Protein AF-A0A9E0H7H7-F1 (afdb_monomer_lite)

Radius of gyration: 23.26 Å; chains: 1; bounding box: 65×49×73 Å

Structure (mmCIF, N/CA/C/O backbone):
data_AF-A0A9E0H7H7-F1
#
_entry.id   AF-A0A9E0H7H7-F1
#
loop_
_atom_site.group_PDB
_atom_site.id
_atom_site.type_symbol
_atom_site.label_atom_id
_atom_site.label_alt_id
_atom_site.label_comp_id
_atom_site.label_asym_id
_atom_site.label_entity_id
_atom_site.label_seq_id
_atom_site.pdbx_PDB_ins_code
_atom_site.Cartn_x
_atom_site.Cartn_y
_atom_site.Cartn_z
_atom_site.occupancy
_atom_site.B_iso_or_equiv
_atom_site.auth_seq_id
_atom_site.auth_comp_id
_atom_site.auth_asym_id
_atom_site.auth_atom_id
_atom_site.pdbx_PDB_model_num
ATOM 1 N N . MET A 1 1 ? -28.615 14.506 29.477 1.00 48.66 1 MET A N 1
ATOM 2 C CA . MET A 1 1 ? -27.799 13.696 28.552 1.00 48.66 1 MET A CA 1
ATOM 3 C C . MET A 1 1 ? -27.936 12.266 29.047 1.00 48.66 1 MET A C 1
ATOM 5 O O . MET A 1 1 ? -27.521 12.010 30.168 1.00 48.66 1 MET A O 1
ATOM 9 N N . ASN A 1 2 ? -28.685 11.421 28.335 1.00 46.84 2 ASN A N 1
ATOM 10 C CA . ASN A 1 2 ? -29.014 10.070 28.802 1.00 46.84 2 ASN A CA 1
ATOM 11 C C . ASN A 1 2 ? -27.757 9.192 28.768 1.00 46.84 2 ASN A C 1
ATOM 13 O O . ASN A 1 2 ? -27.059 9.179 27.759 1.00 46.84 2 ASN A O 1
ATOM 17 N N . GLU A 1 3 ? -27.487 8.424 29.827 1.00 49.50 3 GLU A N 1
ATOM 18 C CA . GLU A 1 3 ? -26.384 7.443 29.850 1.00 49.50 3 GLU A CA 1
ATOM 19 C C . GLU A 1 3 ? -26.497 6.403 28.719 1.00 49.50 3 GLU A C 1
ATOM 21 O O . GLU A 1 3 ? -25.486 5.874 28.261 1.00 49.50 3 GLU A O 1
ATOM 26 N N . ASN A 1 4 ? -27.702 6.201 28.177 1.00 47.81 4 ASN A N 1
ATOM 27 C CA . ASN A 1 4 ? -27.941 5.327 27.027 1.00 47.81 4 ASN A CA 1
ATOM 28 C C . ASN A 1 4 ? -27.438 5.896 25.681 1.00 47.81 4 ASN A C 1
ATOM 30 O O . ASN A 1 4 ? -27.150 5.107 24.789 1.00 47.81 4 ASN A O 1
ATOM 34 N N . ASP A 1 5 ? -27.233 7.215 25.539 1.00 49.59 5 ASP A N 1
ATOM 35 C CA . ASP A 1 5 ? -26.644 7.812 24.318 1.00 49.59 5 ASP A CA 1
ATOM 36 C C . ASP A 1 5 ? -25.113 7.661 24.264 1.00 49.59 5 ASP A C 1
ATOM 38 O O . ASP A 1 5 ? -24.487 7.827 23.217 1.00 49.59 5 ASP A O 1
ATOM 42 N N . VAL A 1 6 ? -24.468 7.344 25.393 1.00 50.62 6 VAL A N 1
ATOM 43 C CA . VAL A 1 6 ? -23.007 7.166 25.452 1.00 50.62 6 VAL A CA 1
ATOM 44 C C . VAL A 1 6 ? -22.599 5.777 24.945 1.00 50.62 6 VAL A C 1
ATOM 46 O O . VAL A 1 6 ? -21.509 5.621 24.390 1.00 50.62 6 VAL A O 1
ATOM 49 N N . GLY A 1 7 ? -23.483 4.781 25.081 1.00 41.94 7 GLY A N 1
ATOM 50 C CA . GLY A 1 7 ? -23.253 3.400 24.644 1.00 41.94 7 GLY A CA 1
ATOM 51 C C . GLY A 1 7 ? -23.330 3.199 23.130 1.00 41.94 7 GLY A C 1
ATOM 52 O O . GLY A 1 7 ? -22.708 2.278 22.602 1.00 41.94 7 GLY A O 1
ATOM 53 N N . GLU A 1 8 ? -24.018 4.094 22.421 1.00 45.59 8 GLU A N 1
ATOM 54 C CA . GLU A 1 8 ? -24.218 4.015 20.973 1.00 45.59 8 GLU A CA 1
ATOM 55 C C . GLU A 1 8 ? -23.329 5.002 20.204 1.00 45.59 8 GLU A C 1
ATOM 57 O O . GLU A 1 8 ? -23.661 5.436 19.103 1.00 45.59 8 GLU A O 1
ATOM 62 N N . ARG A 1 9 ? -22.141 5.336 20.738 1.00 52.66 9 ARG A N 1
ATOM 63 C CA . ARG A 1 9 ? -21.058 5.856 19.888 1.00 52.66 9 ARG A CA 1
ATOM 64 C C . ARG A 1 9 ? -20.662 4.750 18.919 1.00 52.66 9 ARG A C 1
ATOM 66 O O . ARG A 1 9 ? -19.762 3.954 19.188 1.00 52.66 9 ARG A O 1
ATOM 73 N N . VAL A 1 10 ? -21.413 4.697 17.820 1.00 54.03 10 VAL A N 1
ATOM 74 C CA . VAL A 1 10 ? -21.291 3.786 16.691 1.00 54.03 10 VAL A CA 1
ATOM 75 C C . VAL A 1 10 ? -19.811 3.585 16.426 1.00 54.03 10 VAL A C 1
ATOM 77 O O . VAL A 1 10 ? -19.083 4.539 16.136 1.00 54.03 10 VAL A O 1
ATOM 80 N N . SER A 1 11 ? -19.350 2.342 16.583 1.00 63.34 11 SER A N 1
ATOM 81 C CA . SER A 1 11 ? -17.999 1.968 16.187 1.00 63.34 11 SER A CA 1
ATOM 82 C C . SER A 1 11 ? -17.807 2.508 14.770 1.00 63.34 11 SER A C 1
ATOM 84 O O . SER A 1 11 ? -18.596 2.218 13.870 1.00 63.34 11 SER A O 1
ATOM 86 N N . SER A 1 12 ? -16.809 3.371 14.573 1.00 74.19 12 SER A N 1
ATOM 87 C CA . SER A 1 12 ? -16.598 4.082 13.302 1.00 74.19 12 SER A CA 1
ATOM 88 C C . SER A 1 12 ? -16.259 3.149 12.124 1.00 74.19 12 SER A C 1
ATOM 90 O O . SER A 1 12 ? -15.769 3.612 11.096 1.00 74.19 12 SER A O 1
ATOM 92 N N . GLY A 1 13 ? -16.427 1.830 12.284 1.00 83.06 13 GLY A N 1
ATOM 93 C CA . GLY A 1 13 ? -16.131 0.805 11.293 1.00 83.06 13 GLY A CA 1
ATOM 94 C C . GLY A 1 13 ? -14.667 0.784 10.871 1.00 83.06 13 GLY A C 1
ATOM 95 O O . GLY A 1 13 ? -14.346 0.255 9.814 1.00 83.06 13 GLY A O 1
ATOM 96 N N . GLY A 1 14 ? -13.770 1.424 11.628 1.00 91.00 14 GLY A N 1
ATOM 97 C CA . GLY A 1 14 ? -12.381 1.642 11.224 1.00 91.00 14 GLY A CA 1
ATOM 98 C C . GLY A 1 14 ? -12.195 2.612 10.058 1.00 91.00 14 GLY A C 1
ATOM 99 O O . GLY A 1 14 ? -11.179 2.515 9.372 1.00 91.00 14 GLY A O 1
ATOM 100 N N . LEU A 1 15 ? -13.125 3.541 9.809 1.00 92.69 15 LEU A N 1
ATOM 101 C CA . LEU A 1 15 ? -13.015 4.501 8.702 1.00 92.69 15 LEU A CA 1
ATOM 102 C C . LEU A 1 15 ? -11.775 5.407 8.797 1.00 92.69 15 LEU A C 1
ATOM 104 O O . LEU A 1 15 ? -11.211 5.778 7.769 1.00 92.69 15 LEU A O 1
ATOM 108 N N . SER A 1 16 ? -11.288 5.706 10.005 1.00 92.88 16 SER A N 1
ATOM 109 C CA . SER A 1 16 ? -9.998 6.386 10.202 1.00 92.88 16 SER A CA 1
ATOM 110 C C . SER A 1 16 ? -8.829 5.544 9.671 1.00 92.88 16 SER A C 1
ATOM 112 O O . SER A 1 16 ? -7.968 6.040 8.943 1.00 92.88 16 SER A O 1
ATOM 114 N N . GLY A 1 17 ? -8.834 4.244 9.966 1.00 94.81 17 GLY A N 1
ATOM 115 C CA . GLY A 1 17 ? -7.888 3.269 9.434 1.00 94.81 17 GLY A CA 1
ATOM 116 C C . GLY A 1 17 ? -7.943 3.155 7.914 1.00 94.81 17 GLY A C 1
ATOM 117 O O . GLY A 1 17 ? -6.903 3.213 7.257 1.00 94.81 17 GLY A O 1
ATOM 118 N N . LEU A 1 18 ? -9.151 3.088 7.343 1.00 96.12 18 LEU A N 1
ATOM 119 C CA . LEU A 1 18 ? -9.353 3.172 5.895 1.00 96.12 18 LEU A CA 1
ATOM 120 C C . LEU A 1 18 ? -8.749 4.468 5.335 1.00 96.12 18 LEU A C 1
ATOM 122 O O . LEU A 1 18 ? -8.020 4.429 4.348 1.00 96.12 18 LEU A O 1
ATOM 126 N N . GLY A 1 19 ? -8.974 5.605 5.995 1.00 96.06 19 GLY A N 1
ATOM 127 C CA . GLY A 1 19 ? -8.421 6.895 5.593 1.00 96.06 19 GLY A CA 1
ATOM 128 C C . GLY A 1 19 ? -6.889 6.940 5.557 1.00 96.06 19 GLY A C 1
ATOM 129 O O . GLY A 1 19 ? -6.312 7.547 4.649 1.00 96.06 19 GLY A O 1
ATOM 130 N N . LEU A 1 20 ? -6.220 6.265 6.498 1.00 97.06 20 LEU A N 1
ATOM 131 C CA . LEU A 1 20 ? -4.762 6.089 6.503 1.00 97.06 20 LEU A CA 1
ATOM 132 C C . LEU A 1 20 ? -4.290 5.200 5.345 1.00 97.06 20 LEU A C 1
ATOM 134 O O . LEU A 1 20 ? -3.345 5.565 4.643 1.00 97.06 20 LEU A O 1
ATOM 138 N N . ILE A 1 21 ? -4.964 4.068 5.117 1.00 97.62 21 ILE A N 1
ATOM 139 C CA . ILE A 1 21 ? -4.660 3.140 4.016 1.00 97.62 21 ILE A CA 1
ATOM 140 C C . ILE A 1 21 ? -4.805 3.853 2.668 1.00 97.62 21 ILE A C 1
ATOM 142 O O . ILE A 1 21 ? -3.912 3.782 1.827 1.00 97.62 21 ILE A O 1
ATOM 146 N N . MET A 1 22 ? -5.890 4.600 2.476 1.00 97.69 22 MET A N 1
ATOM 147 C CA . MET A 1 22 ? -6.159 5.338 1.244 1.00 97.69 22 MET A CA 1
ATOM 148 C C . MET A 1 22 ? -5.145 6.457 0.985 1.00 97.69 22 MET A C 1
ATOM 150 O O . MET A 1 22 ? -4.736 6.664 -0.158 1.00 97.69 22 MET A O 1
ATOM 154 N N . GLN A 1 23 ? -4.697 7.165 2.027 1.00 97.69 23 GLN A N 1
ATOM 155 C CA . GLN A 1 23 ? -3.619 8.152 1.897 1.00 97.69 23 GLN A CA 1
ATOM 156 C C . GLN A 1 23 ? -2.288 7.501 1.519 1.00 97.69 23 GLN A C 1
ATOM 158 O O . GLN A 1 23 ? -1.584 8.030 0.657 1.00 97.69 23 GLN A O 1
ATOM 163 N N . LEU A 1 24 ? -1.964 6.351 2.118 1.00 97.31 24 LEU A N 1
ATOM 164 C CA . LEU A 1 24 ? -0.763 5.587 1.794 1.00 97.31 24 LEU A CA 1
ATOM 165 C C . LEU A 1 24 ? -0.794 5.080 0.346 1.00 97.31 24 LEU A C 1
ATOM 167 O O . LEU A 1 24 ? 0.106 5.396 -0.429 1.00 97.31 24 LEU A O 1
ATOM 171 N N . ILE A 1 25 ? -1.841 4.344 -0.036 1.00 96.19 25 ILE A N 1
ATOM 172 C CA . ILE A 1 25 ? -1.981 3.772 -1.383 1.00 96.19 25 ILE A CA 1
ATOM 173 C C . ILE A 1 25 ? -2.064 4.888 -2.424 1.00 96.19 25 ILE A C 1
ATOM 175 O O . ILE A 1 25 ? -1.341 4.857 -3.415 1.00 96.19 25 ILE A O 1
ATOM 179 N N . GLY A 1 26 ? -2.896 5.908 -2.197 1.00 97.06 26 GLY A N 1
ATOM 180 C CA . GLY A 1 26 ? -3.030 7.036 -3.116 1.00 97.06 26 GLY A CA 1
ATOM 181 C C . GLY A 1 26 ? -1.725 7.816 -3.271 1.00 97.06 26 GLY A C 1
ATOM 182 O O . GLY A 1 26 ? -1.370 8.196 -4.384 1.00 97.06 26 GLY A O 1
ATOM 183 N N . GLY A 1 27 ? -0.969 8.010 -2.187 1.00 97.38 27 GLY A N 1
ATOM 184 C CA . GLY A 1 27 ? 0.341 8.659 -2.233 1.00 97.38 27 GLY A CA 1
ATOM 185 C C . GLY A 1 27 ? 1.380 7.848 -3.011 1.00 97.38 27 GLY A C 1
ATOM 186 O O . GLY A 1 27 ? 2.070 8.411 -3.858 1.00 97.38 27 GLY A O 1
ATOM 187 N N . VAL A 1 28 ? 1.458 6.534 -2.772 1.00 95.69 28 VAL A N 1
ATOM 188 C CA . VAL A 1 28 ? 2.380 5.627 -3.479 1.00 95.69 28 VAL A CA 1
ATOM 189 C C . VAL A 1 28 ? 2.028 5.532 -4.963 1.00 95.69 28 VAL A C 1
ATOM 191 O O . VAL A 1 28 ? 2.900 5.697 -5.808 1.00 95.69 28 VAL A O 1
ATOM 194 N N . MET A 1 29 ? 0.752 5.349 -5.303 1.00 95.38 29 MET A N 1
ATOM 195 C CA . MET A 1 29 ? 0.313 5.259 -6.700 1.00 95.38 29 MET A CA 1
ATOM 196 C C . MET A 1 29 ? 0.482 6.585 -7.447 1.00 95.38 29 MET A C 1
ATOM 198 O O . MET A 1 29 ? 0.810 6.580 -8.630 1.00 95.38 29 MET A O 1
ATOM 202 N N . SER A 1 30 ? 0.334 7.725 -6.759 1.00 96.50 30 SER A N 1
ATOM 203 C CA . SER A 1 30 ? 0.657 9.038 -7.335 1.00 96.50 30 SER A CA 1
ATOM 204 C C . SER A 1 30 ? 2.152 9.172 -7.625 1.00 96.50 30 SER A C 1
ATOM 206 O O . SER A 1 30 ? 2.518 9.702 -8.669 1.00 96.50 30 SER A O 1
ATOM 208 N N . ALA A 1 31 ? 3.010 8.662 -6.735 1.00 95.19 31 ALA A N 1
ATOM 209 C CA . ALA A 1 31 ? 4.455 8.628 -6.948 1.00 95.19 31 ALA A CA 1
ATOM 210 C C . ALA A 1 31 ? 4.807 7.829 -8.204 1.00 95.19 31 ALA A C 1
ATOM 212 O O . ALA A 1 31 ? 5.545 8.314 -9.054 1.00 95.19 31 ALA A O 1
ATOM 213 N N . ILE A 1 32 ? 4.225 6.634 -8.333 1.00 93.38 32 ILE A N 1
ATOM 214 C CA . ILE A 1 32 ? 4.453 5.729 -9.460 1.00 93.38 32 ILE A CA 1
ATOM 215 C C . ILE A 1 32 ? 3.967 6.365 -10.767 1.00 93.38 32 ILE A C 1
ATOM 217 O O . ILE A 1 32 ? 4.736 6.494 -11.714 1.00 93.38 32 ILE A O 1
ATOM 221 N N . ALA A 1 33 ? 2.712 6.824 -10.814 1.00 94.62 33 ALA A N 1
ATOM 222 C CA . ALA A 1 33 ? 2.147 7.437 -12.015 1.00 94.62 33 ALA A CA 1
ATOM 223 C C . ALA A 1 33 ? 2.896 8.719 -12.420 1.00 94.62 33 ALA A C 1
ATOM 225 O O . ALA A 1 33 ? 3.203 8.908 -13.594 1.00 94.62 33 ALA A O 1
ATOM 226 N N . GLY A 1 34 ? 3.232 9.579 -11.452 1.00 94.75 34 GLY A N 1
ATOM 227 C CA . GLY A 1 34 ? 4.011 10.796 -11.685 1.00 94.75 34 GLY A CA 1
ATOM 228 C C . GLY A 1 34 ? 5.445 10.511 -12.137 1.00 94.75 34 GLY A C 1
ATOM 229 O O . GLY A 1 34 ? 5.935 11.169 -13.051 1.00 94.75 34 GLY A O 1
ATOM 230 N N . GLY A 1 35 ? 6.092 9.500 -11.551 1.00 92.75 35 GLY A N 1
ATOM 231 C CA . GLY A 1 35 ? 7.422 9.037 -11.943 1.00 92.75 35 GLY A CA 1
ATOM 232 C C . GLY A 1 35 ? 7.452 8.530 -13.382 1.00 92.75 35 GLY A C 1
ATOM 233 O O . GLY A 1 35 ? 8.282 8.980 -14.166 1.00 92.75 35 GLY A O 1
ATOM 234 N N . TYR A 1 36 ? 6.500 7.679 -13.772 1.00 91.88 36 TYR A N 1
ATOM 235 C CA . TYR A 1 36 ? 6.398 7.211 -15.158 1.00 91.88 36 TYR A CA 1
ATOM 236 C C . TYR A 1 36 ? 6.052 8.332 -16.149 1.00 91.88 36 TYR A C 1
ATOM 238 O O . TYR A 1 36 ? 6.581 8.340 -17.257 1.00 91.88 36 TYR A O 1
ATOM 246 N N . LEU A 1 37 ? 5.227 9.316 -15.769 1.00 93.62 37 LEU A N 1
ATOM 247 C CA . LEU A 1 37 ? 4.986 10.499 -16.610 1.00 93.62 37 LEU A CA 1
ATOM 248 C C . LEU A 1 37 ? 6.260 11.312 -16.834 1.00 93.62 37 LEU A C 1
ATOM 250 O O . LEU A 1 37 ? 6.553 11.694 -17.965 1.00 93.62 37 LEU A O 1
ATOM 254 N N . ALA A 1 38 ? 7.026 11.559 -15.770 1.00 91.88 38 ALA A N 1
ATOM 255 C CA . ALA A 1 38 ? 8.312 12.237 -15.871 1.00 91.88 38 ALA A CA 1
ATOM 256 C C . ALA A 1 38 ? 9.297 11.428 -16.729 1.00 91.88 38 ALA A C 1
ATOM 258 O O . ALA A 1 38 ? 10.000 12.001 -17.558 1.00 91.88 38 ALA A O 1
ATOM 259 N N . PHE A 1 39 ? 9.287 10.100 -16.597 1.00 88.12 39 PHE A N 1
ATOM 260 C CA . PHE A 1 39 ? 10.119 9.201 -17.390 1.00 88.12 39 PHE A CA 1
ATOM 261 C C . PHE A 1 39 ? 9.789 9.308 -18.881 1.00 88.12 39 PHE A C 1
ATOM 263 O O . PHE A 1 39 ? 10.692 9.500 -19.694 1.00 88.12 39 PHE A O 1
ATOM 270 N N . ILE A 1 40 ? 8.502 9.255 -19.243 1.00 90.19 40 ILE A N 1
ATOM 271 C CA . ILE A 1 40 ? 8.058 9.446 -20.629 1.00 90.19 40 ILE A CA 1
ATOM 272 C C . ILE A 1 40 ? 8.485 10.831 -21.122 1.00 90.19 40 ILE A C 1
ATOM 274 O O . ILE A 1 40 ? 9.086 10.930 -22.185 1.00 90.19 40 ILE A O 1
ATOM 278 N N . ALA A 1 41 ? 8.260 11.895 -20.347 1.00 89.75 41 ALA A N 1
ATOM 279 C CA . ALA A 1 41 ? 8.641 13.251 -20.744 1.00 89.75 41 ALA A CA 1
ATOM 280 C C . ALA A 1 41 ? 10.149 13.383 -21.037 1.00 89.75 41 ALA A C 1
ATOM 282 O O . ALA A 1 41 ? 10.533 13.966 -22.051 1.00 89.75 41 ALA A O 1
ATOM 283 N N . VAL A 1 42 ? 11.004 12.797 -20.194 1.00 86.56 42 VAL A N 1
ATOM 284 C CA . VAL A 1 42 ? 12.459 12.743 -20.407 1.00 86.56 42 VAL A CA 1
ATOM 285 C C . VAL A 1 42 ? 12.807 11.945 -21.664 1.00 86.56 42 VAL A C 1
ATOM 287 O O . VAL A 1 42 ? 13.618 12.401 -22.471 1.00 86.56 42 VAL A O 1
ATOM 290 N N . ALA A 1 43 ? 12.179 10.784 -21.864 1.00 85.44 43 ALA A N 1
ATOM 291 C CA . ALA A 1 43 ? 12.405 9.955 -23.044 1.00 85.44 43 ALA A CA 1
ATOM 292 C C . ALA A 1 43 ? 12.058 10.704 -24.344 1.00 85.44 43 ALA A C 1
ATOM 294 O O . ALA A 1 43 ? 12.804 10.623 -25.319 1.00 85.44 43 ALA A O 1
ATOM 295 N N . LEU A 1 44 ? 10.975 11.490 -24.347 1.00 87.19 44 LEU A N 1
ATOM 296 C CA . LEU A 1 44 ? 10.572 12.304 -25.499 1.00 87.19 44 LEU A CA 1
ATOM 297 C C . LEU A 1 44 ? 11.556 13.436 -25.793 1.00 87.19 44 LEU A C 1
ATOM 299 O O . LEU A 1 44 ? 11.843 13.707 -26.958 1.00 87.19 44 LEU A O 1
ATOM 303 N N . LEU A 1 45 ? 12.112 14.073 -24.757 1.00 84.94 45 LEU A N 1
ATOM 304 C CA . LEU A 1 45 ? 13.138 15.106 -24.930 1.00 84.94 45 LEU A CA 1
ATOM 305 C C . LEU A 1 45 ? 14.409 14.556 -25.591 1.00 84.94 45 LEU A C 1
ATOM 307 O O . LEU A 1 45 ? 15.057 15.289 -26.336 1.00 84.94 45 LEU A O 1
ATOM 311 N N . GLY A 1 46 ? 14.740 13.284 -25.348 1.00 82.44 46 GLY A N 1
ATOM 312 C CA . GLY A 1 46 ? 15.889 12.608 -25.950 1.00 82.44 46 GLY A CA 1
ATOM 313 C C . GLY A 1 46 ? 15.697 12.172 -27.409 1.00 82.44 46 GLY A C 1
ATOM 314 O O . GLY A 1 46 ? 16.689 11.974 -28.098 1.00 82.44 46 GLY A O 1
ATOM 315 N N . ARG A 1 47 ? 14.455 12.045 -27.901 1.00 82.12 47 ARG A N 1
ATOM 316 C CA . ARG A 1 47 ? 14.128 11.484 -29.233 1.00 82.12 47 ARG A CA 1
ATOM 317 C C . ARG A 1 47 ? 13.564 12.522 -30.214 1.00 82.12 47 ARG A C 1
ATOM 319 O O . ARG A 1 47 ? 12.637 12.222 -30.966 1.00 82.12 47 ARG A O 1
ATOM 326 N N . ARG A 1 48 ? 14.066 13.765 -30.189 1.00 75.44 48 ARG A N 1
ATOM 327 C CA . ARG A 1 48 ? 13.556 14.878 -31.022 1.00 75.44 48 ARG A CA 1
ATOM 328 C C . ARG A 1 48 ? 13.577 14.531 -32.523 1.00 75.44 48 ARG A C 1
ATOM 330 O O . ARG A 1 48 ? 14.595 14.716 -33.175 1.00 75.44 48 ARG A O 1
ATOM 337 N N . GLY A 1 49 ? 12.429 14.113 -33.063 1.00 70.69 49 GLY A N 1
ATOM 338 C CA . GLY A 1 49 ? 12.185 13.972 -34.506 1.00 70.69 49 GLY A CA 1
ATOM 339 C C . GLY A 1 49 ? 12.185 12.548 -35.074 1.00 70.69 49 GLY A C 1
ATOM 340 O O . GLY A 1 49 ? 11.990 12.409 -36.274 1.00 70.69 49 GLY A O 1
ATOM 341 N N . GLU A 1 50 ? 12.362 11.506 -34.255 1.00 84.44 50 GLU A N 1
ATOM 342 C CA . GLU A 1 50 ? 12.530 10.118 -34.743 1.00 84.44 50 GLU A CA 1
ATOM 343 C C . GLU A 1 50 ? 11.373 9.164 -34.390 1.00 84.44 50 GLU A C 1
ATOM 345 O O . GLU A 1 50 ? 11.481 7.955 -34.589 1.00 84.44 50 GLU A O 1
ATOM 350 N N . MET A 1 51 ? 10.269 9.664 -33.830 1.00 90.12 51 MET A N 1
ATOM 351 C CA . MET A 1 51 ? 9.122 8.806 -33.516 1.00 90.12 51 MET A CA 1
ATOM 352 C C . MET A 1 51 ? 8.250 8.615 -34.749 1.00 90.12 51 MET A C 1
ATOM 354 O O . MET A 1 51 ? 7.723 9.582 -35.294 1.00 90.12 51 MET A O 1
ATOM 358 N N . ASP A 1 52 ? 8.070 7.358 -35.145 1.00 92.44 52 ASP A N 1
ATOM 359 C CA . ASP A 1 52 ? 6.995 6.985 -36.057 1.00 92.44 52 ASP A CA 1
ATOM 360 C C . ASP A 1 52 ? 5.611 7.245 -35.417 1.00 92.44 52 ASP A C 1
ATOM 362 O O . ASP A 1 52 ? 5.478 7.424 -34.197 1.00 92.44 52 ASP A O 1
ATOM 366 N N . ASP A 1 53 ? 4.565 7.256 -36.246 1.00 90.31 53 ASP A N 1
ATOM 367 C CA . ASP A 1 53 ? 3.193 7.533 -35.804 1.00 90.31 53 ASP A CA 1
ATOM 368 C C . ASP A 1 53 ? 2.706 6.541 -34.734 1.00 90.31 53 ASP A C 1
ATOM 370 O O . ASP A 1 53 ? 1.960 6.921 -33.829 1.00 90.31 53 ASP A O 1
ATOM 374 N N . SER A 1 54 ? 3.157 5.283 -34.783 1.00 87.88 54 SER A N 1
ATOM 375 C CA . SER A 1 54 ? 2.757 4.251 -33.820 1.00 87.88 54 SER A CA 1
ATOM 376 C C . SER A 1 54 ? 3.355 4.502 -32.431 1.00 87.88 54 SER A C 1
ATOM 378 O O . SER A 1 54 ? 2.658 4.414 -31.417 1.00 87.88 54 SER A O 1
ATOM 380 N N . GLN A 1 55 ? 4.622 4.917 -32.373 1.00 88.31 55 GLN A N 1
ATOM 381 C CA . GLN A 1 55 ? 5.306 5.308 -31.145 1.00 88.31 55 GLN A CA 1
ATOM 382 C C . GLN A 1 55 ? 4.685 6.578 -30.564 1.00 88.31 55 GLN A C 1
ATOM 384 O O . GLN A 1 55 ? 4.443 6.644 -29.357 1.00 88.31 55 GLN A O 1
ATOM 389 N N . ALA A 1 56 ? 4.378 7.566 -31.410 1.00 89.25 56 ALA A N 1
ATOM 390 C CA . ALA A 1 56 ? 3.716 8.795 -30.987 1.00 89.25 56 ALA A CA 1
ATOM 391 C C . ALA A 1 56 ? 2.327 8.516 -30.383 1.00 89.25 56 ALA A C 1
ATOM 393 O O . ALA A 1 56 ? 1.999 9.042 -29.315 1.00 89.25 56 ALA A O 1
ATOM 394 N N . GLN A 1 57 ? 1.535 7.639 -31.010 1.00 89.25 57 GLN A N 1
ATOM 395 C CA . GLN A 1 57 ? 0.241 7.205 -30.477 1.00 89.25 57 GLN A CA 1
ATOM 396 C C . GLN A 1 57 ? 0.383 6.453 -29.149 1.00 89.25 57 GLN A C 1
ATOM 398 O O . GLN A 1 57 ? -0.340 6.758 -28.197 1.00 89.25 57 GLN A O 1
ATOM 403 N N . PHE A 1 58 ? 1.329 5.516 -29.043 1.00 87.75 58 PHE A N 1
ATOM 404 C CA . PHE A 1 58 ? 1.586 4.782 -27.801 1.00 87.75 58 PHE A CA 1
ATOM 405 C C . PHE A 1 58 ? 1.956 5.722 -26.648 1.00 87.75 58 PHE A C 1
ATOM 407 O O . PHE A 1 58 ? 1.412 5.612 -25.545 1.00 87.75 58 PHE A O 1
ATOM 414 N N . VAL A 1 59 ? 2.850 6.679 -26.903 1.00 90.12 59 VAL A N 1
ATOM 415 C CA . VAL A 1 59 ? 3.266 7.700 -25.934 1.00 90.12 59 VAL A CA 1
ATOM 416 C C . VAL A 1 59 ? 2.080 8.548 -25.489 1.00 90.12 59 VAL A C 1
ATOM 418 O O . VAL A 1 59 ? 1.913 8.779 -24.287 1.00 90.12 59 VAL A O 1
ATOM 421 N N . LEU A 1 60 ? 1.256 9.013 -26.433 1.00 92.69 60 LEU A N 1
ATOM 422 C CA . LEU A 1 60 ? 0.084 9.835 -26.144 1.00 92.69 60 LEU A CA 1
ATOM 423 C C . LEU A 1 60 ? -0.890 9.088 -25.226 1.00 92.69 60 LEU A C 1
ATOM 425 O O . LEU A 1 60 ? -1.253 9.597 -24.163 1.00 92.69 60 LEU A O 1
ATOM 429 N N . TRP A 1 61 ? -1.270 7.864 -25.598 1.00 92.88 61 TRP A N 1
ATOM 430 C CA . TRP A 1 61 ? -2.204 7.057 -24.815 1.00 92.88 61 TRP A CA 1
ATOM 431 C C . TRP A 1 61 ? -1.640 6.681 -23.447 1.00 92.88 61 TRP A C 1
ATOM 433 O O . TRP A 1 61 ? -2.338 6.829 -22.442 1.00 92.88 61 TRP A O 1
ATOM 443 N N . SER A 1 62 ? -0.368 6.284 -23.375 1.00 90.50 62 SER A N 1
ATOM 444 C CA . SER A 1 62 ? 0.306 5.981 -22.107 1.00 90.50 62 SER A CA 1
ATOM 445 C C . SER A 1 62 ? 0.328 7.198 -21.181 1.00 90.50 62 SER A C 1
ATOM 447 O O . SER A 1 62 ? 0.015 7.088 -19.996 1.00 90.50 62 SER A O 1
ATOM 449 N N . SER A 1 63 ? 0.610 8.384 -21.724 1.00 94.00 63 SER A N 1
ATOM 450 C CA . SER A 1 63 ? 0.614 9.636 -20.961 1.00 94.00 63 SER A CA 1
ATOM 451 C C . SER A 1 63 ? -0.778 9.985 -20.432 1.00 94.00 63 SER A C 1
ATOM 453 O O . SER A 1 63 ? -0.923 10.337 -19.263 1.00 94.00 63 SER A O 1
ATOM 455 N N . LEU A 1 64 ? -1.827 9.838 -21.248 1.00 95.94 64 LEU A N 1
ATOM 456 C CA . LEU A 1 64 ? -3.211 10.081 -20.824 1.00 95.94 64 LEU A CA 1
ATOM 457 C C . LEU A 1 64 ? -3.664 9.096 -19.734 1.00 95.94 64 LEU A C 1
ATOM 459 O O . LEU A 1 64 ? -4.280 9.500 -18.739 1.00 95.94 64 LEU A O 1
ATOM 463 N N . VAL A 1 65 ? -3.326 7.813 -19.881 1.00 95.50 65 VAL A N 1
ATOM 464 C CA . VAL A 1 65 ? -3.605 6.780 -18.873 1.00 95.50 65 VAL A CA 1
ATOM 465 C C . VAL A 1 65 ? -2.891 7.099 -17.562 1.00 95.50 65 VAL A C 1
ATOM 467 O O . VAL A 1 65 ? -3.510 7.050 -16.497 1.00 95.50 65 VAL A O 1
ATOM 470 N N . LEU A 1 66 ? -1.613 7.476 -17.601 1.00 95.56 66 LEU A N 1
ATOM 471 C CA . LEU A 1 66 ? -0.862 7.803 -16.392 1.00 95.56 66 LEU A CA 1
ATOM 472 C C . LEU A 1 66 ? -1.345 9.108 -15.744 1.00 95.56 66 LEU A C 1
ATOM 474 O O . LEU A 1 66 ? -1.462 9.169 -14.520 1.00 95.56 66 LEU A O 1
ATOM 478 N N . LEU A 1 67 ? -1.705 10.127 -16.528 1.00 97.31 67 LEU A N 1
ATOM 479 C CA . LEU A 1 67 ? -2.238 11.393 -16.014 1.00 97.31 67 LEU A CA 1
ATOM 480 C C . LEU A 1 67 ? -3.573 11.192 -15.292 1.00 97.31 67 LEU A C 1
ATOM 482 O O . LEU A 1 67 ? -3.773 11.683 -14.177 1.00 97.31 67 LEU A O 1
ATOM 486 N N . THR A 1 68 ? -4.485 10.428 -15.892 1.00 97.31 68 THR A N 1
ATOM 487 C CA . THR A 1 68 ? -5.759 10.086 -15.245 1.00 97.31 68 THR A CA 1
ATOM 488 C C . THR A 1 68 ? -5.563 9.169 -14.036 1.00 97.31 68 THR A C 1
ATOM 490 O O . THR A 1 68 ? -6.235 9.356 -13.019 1.00 97.31 68 THR A O 1
ATOM 493 N N . SER A 1 69 ? -4.580 8.261 -14.076 1.00 96.81 69 SER A N 1
ATOM 494 C CA . SER A 1 69 ? -4.171 7.437 -12.927 1.00 96.81 69 SER A CA 1
ATOM 495 C C . SER A 1 69 ? -3.638 8.274 -11.764 1.00 96.81 69 SER A C 1
ATOM 497 O O . SER A 1 69 ? -3.989 8.016 -10.608 1.00 96.81 69 SER A O 1
ATOM 499 N N . LEU A 1 70 ? -2.825 9.292 -12.055 1.00 97.12 70 LEU A N 1
ATOM 500 C CA . LEU A 1 70 ? -2.325 10.251 -11.075 1.00 97.12 70 LEU A CA 1
ATOM 501 C C . LEU A 1 70 ? -3.491 11.020 -10.444 1.00 97.12 70 LEU A C 1
ATOM 503 O O . LEU A 1 70 ? -3.606 11.061 -9.219 1.00 97.12 70 LEU A O 1
ATOM 507 N N . ASN A 1 71 ? -4.409 11.548 -11.259 1.00 97.56 71 ASN A N 1
ATOM 508 C CA . ASN A 1 71 ? -5.585 12.264 -10.765 1.00 97.56 71 ASN A CA 1
ATOM 509 C C . ASN A 1 71 ? -6.473 11.380 -9.867 1.00 97.56 71 ASN A C 1
ATOM 511 O O . ASN A 1 71 ? -6.847 11.793 -8.767 1.00 97.56 71 ASN A O 1
ATOM 515 N N . ARG A 1 72 ? -6.752 10.131 -10.275 1.00 97.38 72 ARG A N 1
ATOM 516 C CA . ARG A 1 72 ? -7.485 9.164 -9.441 1.00 97.38 72 ARG A CA 1
ATOM 517 C C . ARG A 1 72 ? -6.760 8.901 -8.123 1.00 97.38 72 ARG A C 1
ATOM 519 O O . ARG A 1 72 ? -7.403 8.867 -7.077 1.00 97.38 72 ARG A O 1
ATOM 526 N N . SER A 1 73 ? -5.440 8.732 -8.150 1.00 97.62 73 SER A N 1
ATOM 527 C CA . SER A 1 73 ? -4.633 8.443 -6.956 1.00 97.62 73 SER A CA 1
ATOM 528 C C . SER A 1 73 ? -4.615 9.619 -5.971 1.00 97.62 73 SER A C 1
ATOM 530 O O . SER A 1 73 ? -4.748 9.422 -4.759 1.00 97.62 73 SER A O 1
ATOM 532 N N . VAL A 1 74 ? -4.571 10.853 -6.480 1.00 97.25 74 VAL A N 1
ATOM 533 C CA . VAL A 1 74 ? -4.731 12.074 -5.677 1.00 97.25 74 VAL A CA 1
ATOM 534 C C . VAL A 1 74 ? -6.140 12.161 -5.087 1.00 97.25 74 VAL A C 1
ATOM 536 O O . VAL A 1 74 ? -6.282 12.420 -3.891 1.00 97.25 74 VAL A O 1
ATOM 539 N N . ALA A 1 75 ? -7.188 11.910 -5.878 1.00 97.19 75 ALA A N 1
ATOM 540 C CA . ALA A 1 75 ? -8.567 11.884 -5.387 1.00 97.19 75 ALA A CA 1
ATOM 541 C C . ALA A 1 75 ? -8.770 10.804 -4.306 1.00 97.19 75 ALA A C 1
ATOM 543 O O . ALA A 1 75 ? -9.426 11.055 -3.296 1.00 97.19 75 ALA A O 1
ATOM 544 N N . HIS A 1 76 ? -8.138 9.640 -4.472 1.00 97.00 76 HIS A N 1
ATOM 545 C CA . HIS A 1 76 ? -8.137 8.546 -3.504 1.00 97.00 76 HIS A CA 1
ATOM 546 C C . HIS A 1 76 ? -7.505 8.966 -2.169 1.00 97.00 76 HIS A C 1
ATOM 548 O O . HIS A 1 76 ? -8.110 8.799 -1.110 1.00 97.00 76 HIS A O 1
ATOM 554 N N . SER A 1 77 ? -6.327 9.597 -2.220 1.00 96.75 77 SER A N 1
ATOM 555 C CA . SER A 1 77 ? -5.648 10.127 -1.032 1.00 96.75 77 SER A CA 1
ATOM 556 C C . SER A 1 77 ? -6.456 11.240 -0.351 1.00 96.75 77 SER A C 1
ATOM 558 O O . SER A 1 77 ? -6.574 11.269 0.874 1.00 96.75 77 SER A O 1
ATOM 560 N N . ARG A 1 78 ? -7.097 12.124 -1.130 1.00 95.81 78 ARG A N 1
ATOM 561 C CA . ARG A 1 78 ? -7.976 13.187 -0.610 1.00 95.81 78 ARG A CA 1
ATOM 562 C C . ARG A 1 78 ? -9.214 12.638 0.090 1.00 95.81 78 ARG A C 1
ATOM 564 O O . ARG A 1 78 ? -9.567 13.161 1.145 1.00 95.81 78 ARG A O 1
ATOM 571 N N . LEU A 1 79 ? -9.854 11.606 -0.461 1.00 95.50 79 LEU A N 1
ATOM 572 C CA . LEU A 1 79 ? -10.953 10.913 0.211 1.00 95.50 79 LEU A CA 1
ATOM 573 C C . LEU A 1 79 ? -10.461 10.285 1.521 1.00 95.50 79 LEU A C 1
ATOM 575 O O . LEU A 1 79 ? -11.088 10.482 2.557 1.00 95.50 79 LEU A O 1
ATOM 579 N N . GLY A 1 80 ? -9.286 9.649 1.513 1.00 95.38 80 GLY A N 1
ATOM 580 C CA . GLY A 1 80 ? -8.675 9.134 2.737 1.00 95.38 80 GLY A CA 1
ATOM 581 C C . GLY A 1 80 ? -8.406 10.214 3.792 1.00 95.38 80 GLY A C 1
ATOM 582 O O . GLY A 1 80 ? -8.652 10.004 4.977 1.00 95.38 80 GLY A O 1
ATOM 583 N N . ALA A 1 81 ? -7.963 11.401 3.372 1.00 94.38 81 ALA A N 1
ATOM 584 C CA . ALA A 1 81 ? -7.795 12.547 4.261 1.00 94.38 81 ALA A CA 1
ATOM 585 C C . ALA A 1 81 ? -9.132 13.044 4.839 1.00 94.38 81 ALA A C 1
ATOM 587 O O . ALA A 1 81 ? -9.173 13.373 6.020 1.00 94.38 81 ALA A O 1
ATOM 588 N N . HIS A 1 82 ? -10.221 13.050 4.061 1.00 92.69 82 HIS A N 1
ATOM 589 C CA . HIS A 1 82 ? -11.553 13.408 4.572 1.00 92.69 82 HIS A CA 1
ATOM 590 C C . HIS A 1 82 ? -12.069 12.381 5.585 1.00 92.69 82 HIS A C 1
ATOM 592 O O . HIS A 1 82 ? -12.614 12.766 6.613 1.00 92.69 82 HIS A O 1
ATOM 598 N N . LEU A 1 83 ? -11.853 11.085 5.336 1.00 91.88 83 LEU A N 1
ATOM 599 C CA . LEU A 1 83 ? -12.222 10.024 6.280 1.00 91.88 83 LEU A CA 1
ATOM 600 C C . LEU A 1 83 ? -11.400 10.069 7.573 1.00 91.88 83 LEU A C 1
ATOM 602 O O . LEU A 1 83 ? -11.866 9.616 8.609 1.00 91.88 83 LEU A O 1
ATOM 606 N N . LEU A 1 84 ? -10.172 10.590 7.533 1.00 91.19 84 LEU A N 1
ATOM 607 C CA . LEU A 1 84 ? -9.301 10.624 8.707 1.00 91.19 84 LEU A CA 1
ATOM 608 C C . LEU A 1 84 ? -9.450 11.904 9.533 1.00 91.19 84 LEU A C 1
ATOM 610 O O . LEU A 1 84 ? -9.471 11.852 10.765 1.00 91.19 84 LEU A O 1
ATOM 614 N N . TYR A 1 85 ? -9.502 13.047 8.851 1.00 89.56 85 TYR A N 1
ATOM 615 C CA . TYR A 1 85 ? -9.444 14.367 9.472 1.00 89.56 85 TYR A CA 1
ATOM 616 C C . TYR A 1 85 ? -10.800 15.078 9.494 1.00 89.56 85 TYR A C 1
ATOM 618 O O . TYR A 1 85 ? -10.919 16.113 10.148 1.00 89.56 85 TYR A O 1
ATOM 626 N N . GLY A 1 86 ? -11.813 14.541 8.815 1.00 84.31 86 GLY A N 1
ATOM 627 C CA . GLY A 1 86 ? -12.986 15.317 8.435 1.00 84.31 86 GLY A CA 1
ATOM 628 C C . GLY A 1 86 ? -12.646 16.334 7.342 1.00 84.31 86 GLY A C 1
ATOM 629 O O . GLY A 1 86 ? -11.516 16.423 6.850 1.00 84.31 86 GLY A O 1
ATOM 630 N N . GLY A 1 87 ? -13.636 17.117 6.940 1.00 77.88 87 GLY A N 1
ATOM 631 C CA . GLY A 1 87 ? -13.453 18.227 6.016 1.00 77.88 87 GLY A CA 1
ATOM 632 C C . GLY A 1 87 ? -14.644 19.168 6.078 1.00 77.88 87 GLY A C 1
ATOM 633 O O . GLY A 1 87 ? -15.709 18.789 6.548 1.00 77.88 87 GLY A O 1
ATOM 634 N N . GLY A 1 88 ? -14.493 20.385 5.551 1.00 80.12 88 GLY A N 1
ATOM 635 C CA . GLY A 1 88 ? -15.613 21.331 5.431 1.00 80.12 88 GLY A CA 1
ATOM 636 C C . GLY A 1 88 ? -16.705 20.888 4.445 1.00 80.12 88 GLY A C 1
ATOM 637 O O . GLY A 1 88 ? -17.647 21.629 4.199 1.00 80.12 88 GLY A O 1
ATOM 638 N N . ARG A 1 89 ? -16.562 19.705 3.834 1.00 83.44 89 ARG A N 1
ATOM 639 C CA . ARG A 1 89 ? -17.532 19.084 2.932 1.00 83.44 89 ARG A CA 1
ATOM 640 C C . ARG A 1 89 ? -17.908 17.701 3.463 1.00 83.44 89 ARG A C 1
ATOM 642 O O . ARG A 1 89 ? -17.031 17.017 3.997 1.00 83.44 89 ARG A O 1
ATOM 649 N N . PRO A 1 90 ? -19.157 17.253 3.244 1.00 84.94 90 PRO A N 1
ATOM 650 C CA . PRO A 1 90 ? -19.586 15.924 3.654 1.00 84.94 90 PRO A CA 1
ATOM 651 C C . PRO A 1 90 ? -18.738 14.842 2.960 1.00 84.94 90 PRO A C 1
ATOM 653 O O . PRO A 1 90 ? -18.403 14.996 1.776 1.00 84.94 90 PRO A O 1
ATOM 656 N N . PRO A 1 91 ? -18.419 13.722 3.636 1.00 85.56 91 PRO A N 1
ATOM 657 C CA . PRO A 1 91 ? -17.607 12.646 3.060 1.00 85.56 91 PRO A CA 1
ATOM 658 C C . PRO A 1 91 ? -18.160 12.094 1.735 1.00 85.56 91 PRO A C 1
ATOM 660 O O . PRO A 1 91 ? -17.386 11.727 0.850 1.00 85.56 91 PRO A O 1
ATOM 663 N N . ALA A 1 92 ? -19.484 12.122 1.551 1.00 87.50 92 ALA A N 1
ATOM 664 C CA . ALA A 1 92 ? -20.151 11.732 0.309 1.00 87.50 92 ALA A CA 1
ATOM 665 C C . ALA A 1 92 ? -19.662 12.530 -0.918 1.00 87.50 92 ALA A C 1
ATOM 667 O O . ALA A 1 92 ? -19.454 11.956 -1.986 1.00 87.50 92 ALA A O 1
ATOM 668 N N . ALA A 1 93 ? -19.391 13.833 -0.773 1.00 90.31 93 ALA A N 1
ATOM 669 C CA . ALA A 1 93 ? -18.890 14.666 -1.870 1.00 90.31 93 ALA A CA 1
ATOM 670 C C . ALA A 1 93 ? -17.443 14.307 -2.259 1.00 90.31 93 ALA A C 1
ATOM 672 O O . ALA A 1 93 ? -17.079 14.298 -3.441 1.00 90.31 93 ALA A O 1
ATOM 673 N N . ALA A 1 94 ? -16.607 13.970 -1.271 1.00 91.00 94 ALA A N 1
ATOM 674 C CA . ALA A 1 94 ? -15.259 13.465 -1.524 1.00 91.00 94 ALA A CA 1
ATOM 675 C C . ALA A 1 94 ? -15.309 12.083 -2.202 1.00 91.00 94 ALA A C 1
ATOM 677 O O . ALA A 1 94 ? -14.547 11.831 -3.138 1.00 91.00 94 ALA A O 1
ATOM 678 N N . GLN A 1 95 ? -16.242 11.218 -1.786 1.00 92.44 95 GLN A N 1
ATOM 679 C CA . GLN A 1 95 ? -16.465 9.914 -2.410 1.00 92.44 95 GLN A CA 1
ATOM 680 C C . GLN A 1 95 ? -16.917 10.060 -3.864 1.00 92.44 95 GLN A C 1
ATOM 682 O O . GLN A 1 95 ? -16.370 9.392 -4.738 1.00 92.44 95 GLN A O 1
ATOM 687 N N . GLN A 1 96 ? -17.835 10.983 -4.149 1.00 93.12 96 GLN A N 1
ATOM 688 C CA . GLN A 1 96 ? -18.266 11.286 -5.511 1.00 93.12 96 GLN A CA 1
ATOM 689 C C . GLN A 1 96 ? -17.103 11.787 -6.376 1.00 93.12 96 GLN A C 1
ATOM 691 O O . GLN A 1 96 ? -16.921 11.302 -7.486 1.00 93.12 96 GLN A O 1
ATOM 696 N N . THR A 1 97 ? -16.261 12.685 -5.852 1.00 95.25 97 THR A N 1
ATOM 697 C CA . THR A 1 97 ? -15.063 13.171 -6.564 1.00 95.25 97 THR A CA 1
ATOM 698 C C . THR A 1 97 ? -14.126 12.017 -6.935 1.00 95.25 97 THR A C 1
ATOM 700 O O . THR A 1 97 ? -13.613 11.959 -8.053 1.00 95.25 97 THR A O 1
ATOM 703 N N . TYR A 1 98 ? -13.921 11.073 -6.011 1.00 96.25 98 TYR A N 1
ATOM 704 C CA . TYR A 1 98 ? -13.130 9.873 -6.267 1.00 96.25 98 TYR A CA 1
ATOM 705 C C . TYR A 1 98 ? -13.765 8.979 -7.343 1.00 96.25 98 TYR A C 1
ATOM 707 O O . TYR A 1 98 ? -13.069 8.583 -8.276 1.00 96.25 98 TYR A O 1
ATOM 715 N N . LEU A 1 99 ? -15.071 8.706 -7.261 1.00 95.81 99 LEU A N 1
ATOM 716 C CA . LEU A 1 99 ? -15.783 7.890 -8.251 1.00 95.81 99 LEU A CA 1
ATOM 717 C C . LEU A 1 99 ? -15.776 8.528 -9.647 1.00 95.81 99 LEU A C 1
ATOM 719 O O . LEU A 1 99 ? -15.573 7.822 -10.632 1.00 95.81 99 LEU A O 1
ATOM 723 N N . THR A 1 100 ? -15.901 9.853 -9.747 1.00 96.81 100 THR A N 1
ATOM 724 C CA . THR A 1 100 ? -15.752 10.570 -11.021 1.00 96.81 100 THR A CA 1
ATOM 725 C C . THR A 1 100 ? -14.348 10.386 -11.593 1.00 96.81 100 THR A C 1
ATOM 727 O O . THR A 1 100 ? -14.204 10.065 -12.769 1.00 96.81 100 THR A O 1
ATOM 730 N N . ALA A 1 101 ? -13.300 10.520 -10.772 1.00 97.31 101 ALA A N 1
ATOM 731 C CA . ALA A 1 101 ? -11.927 10.300 -11.228 1.00 97.31 101 ALA A CA 1
ATOM 732 C C . ALA A 1 101 ? -11.684 8.847 -11.684 1.00 97.31 101 ALA A C 1
ATOM 734 O O . ALA A 1 101 ? -10.985 8.626 -12.672 1.00 97.31 101 ALA A O 1
ATOM 735 N N . VAL A 1 102 ? -12.293 7.864 -11.007 1.00 97.19 102 VAL A N 1
ATOM 736 C CA . VAL A 1 102 ? -12.291 6.450 -11.423 1.00 97.19 102 VAL A CA 1
ATOM 737 C C . VAL A 1 102 ? -12.964 6.282 -12.785 1.00 97.19 102 VAL A C 1
ATOM 739 O O . VAL A 1 102 ? -12.383 5.651 -13.662 1.00 97.19 102 VAL A O 1
ATOM 742 N N . ALA A 1 103 ? -14.160 6.845 -12.975 1.00 97.44 103 ALA A N 1
ATOM 743 C CA . ALA A 1 103 ? -14.912 6.725 -14.223 1.00 97.44 103 ALA A CA 1
ATOM 744 C C . ALA A 1 103 ? -14.163 7.355 -15.407 1.00 97.44 103 ALA A C 1
ATOM 746 O O . ALA A 1 103 ? -14.063 6.742 -16.468 1.00 97.44 103 ALA A O 1
ATOM 747 N N . VAL A 1 104 ? -13.570 8.538 -15.206 1.00 97.81 104 VAL A N 1
ATOM 748 C CA . VAL A 1 104 ? -12.739 9.209 -16.218 1.00 97.81 104 VAL A CA 1
ATOM 749 C C . VAL A 1 104 ? -11.524 8.356 -16.579 1.00 97.81 104 VAL A C 1
ATOM 751 O O . VAL A 1 104 ? -11.271 8.131 -17.761 1.00 97.81 104 VAL A O 1
ATOM 754 N N . GLN A 1 105 ? -10.791 7.839 -15.586 1.00 97.50 105 GLN A N 1
ATOM 755 C CA . GLN A 1 105 ? -9.650 6.961 -15.853 1.00 97.50 105 GLN A CA 1
ATOM 756 C C . GLN A 1 105 ? -10.078 5.699 -16.607 1.00 97.50 105 GLN A C 1
ATOM 758 O O . GLN A 1 105 ? -9.424 5.320 -17.574 1.00 97.50 105 GLN A O 1
ATOM 763 N N . LEU A 1 106 ? -11.165 5.052 -16.182 1.00 97.31 106 LEU A N 1
ATOM 764 C CA . LEU A 1 106 ? -11.671 3.848 -16.831 1.00 97.31 106 LEU A CA 1
ATOM 765 C C . LEU A 1 106 ? -12.023 4.120 -18.297 1.00 97.31 106 LEU A C 1
ATOM 767 O O . LEU A 1 106 ? -11.623 3.349 -19.162 1.00 97.31 106 LEU A O 1
ATOM 771 N N . GLY A 1 107 ? -12.703 5.235 -18.581 1.00 97.56 107 GLY A N 1
ATOM 772 C CA . GLY A 1 107 ? -13.027 5.653 -19.944 1.00 97.56 107 GLY A CA 1
ATOM 773 C C . GLY A 1 107 ? -1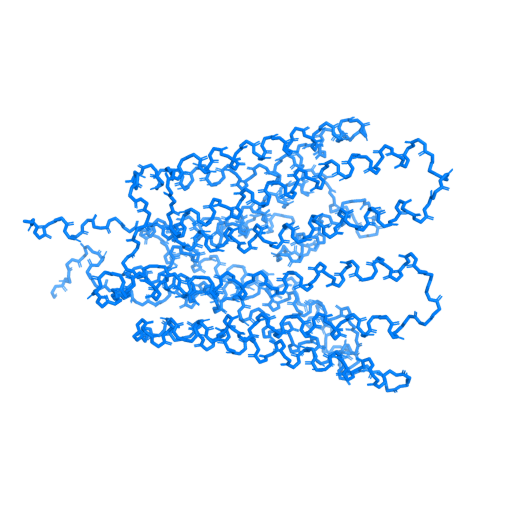1.782 5.859 -20.809 1.00 97.56 107 GLY A C 1
ATOM 774 O O . GLY A 1 107 ? -11.727 5.346 -21.925 1.00 97.56 107 GLY A O 1
ATOM 775 N N . VAL A 1 108 ? -10.755 6.538 -20.286 1.00 97.56 108 VAL A N 1
ATOM 776 C CA . VAL A 1 108 ? -9.480 6.740 -20.999 1.00 97.56 108 VAL A CA 1
ATOM 777 C C . VAL A 1 108 ? -8.755 5.418 -21.243 1.00 97.56 108 VAL A C 1
ATOM 779 O O . VAL A 1 108 ? -8.305 5.183 -22.358 1.00 97.56 108 VAL A O 1
ATOM 782 N N . VAL A 1 109 ? -8.681 4.532 -20.247 1.00 95.88 109 VAL A N 1
ATOM 783 C CA . VAL A 1 109 ? -8.028 3.220 -20.389 1.00 95.88 109 VAL A CA 1
ATOM 784 C C . VAL A 1 109 ? -8.761 2.339 -21.399 1.00 95.88 109 VAL A C 1
ATOM 786 O O . VAL A 1 109 ? -8.121 1.753 -22.264 1.00 95.88 109 VAL A O 1
ATOM 789 N N . VAL A 1 110 ? -10.091 2.257 -21.328 1.00 96.44 110 VAL A N 1
ATOM 790 C CA . VAL A 1 110 ? -10.883 1.464 -22.280 1.00 96.44 110 VAL A CA 1
ATOM 791 C C . VAL A 1 110 ? -10.742 2.027 -23.690 1.00 96.44 110 VAL A C 1
ATOM 793 O O . VAL A 1 110 ? -10.517 1.259 -24.619 1.00 96.44 110 VAL A O 1
ATOM 796 N N . THR A 1 111 ? -10.799 3.351 -23.851 1.00 96.69 111 THR A N 1
ATOM 797 C CA . THR A 1 111 ? -10.590 3.993 -25.157 1.00 96.69 111 THR A CA 1
ATOM 798 C C . THR A 1 111 ? -9.195 3.687 -25.691 1.00 96.69 111 THR A C 1
ATOM 800 O O . THR A 1 111 ? -9.074 3.258 -26.832 1.00 96.69 111 THR A O 1
ATOM 803 N N . ALA A 1 112 ? -8.152 3.821 -24.866 1.00 94.31 112 ALA A N 1
ATOM 804 C CA . ALA A 1 112 ? -6.786 3.485 -25.253 1.00 94.31 112 ALA A CA 1
ATOM 805 C C . ALA A 1 112 ? -6.673 2.021 -25.702 1.00 94.31 112 ALA A C 1
ATOM 807 O O . ALA A 1 112 ? -6.111 1.749 -26.755 1.00 94.31 112 ALA A O 1
ATOM 808 N N . LEU A 1 113 ? -7.252 1.080 -24.953 1.00 92.88 113 LEU A N 1
ATOM 809 C CA . LEU A 1 113 ? -7.236 -0.340 -25.313 1.00 92.88 113 LEU A CA 1
ATOM 810 C C . LEU A 1 113 ? -7.972 -0.615 -26.631 1.00 92.88 113 LEU A C 1
ATOM 812 O O . LEU A 1 113 ? -7.451 -1.349 -27.463 1.00 92.88 113 LEU A O 1
ATOM 816 N N . VAL A 1 114 ? -9.141 -0.006 -26.850 1.00 94.81 114 VAL A N 1
ATOM 817 C CA . VAL A 1 114 ? -9.903 -0.148 -28.104 1.00 94.81 114 VAL A CA 1
ATOM 818 C C . VAL A 1 114 ? -9.130 0.423 -29.292 1.00 94.81 114 VAL A C 1
ATOM 820 O O . VAL A 1 114 ? -9.061 -0.217 -30.335 1.00 94.81 114 VAL A O 1
ATOM 823 N N . MET A 1 115 ? -8.511 1.595 -29.130 1.00 93.19 115 MET A N 1
ATOM 824 C CA . MET A 1 115 ? -7.722 2.245 -30.184 1.00 93.19 115 MET A CA 1
ATOM 825 C C . MET A 1 115 ? -6.430 1.489 -30.512 1.00 93.19 115 MET A C 1
ATOM 827 O O . MET A 1 115 ? -5.904 1.645 -31.605 1.00 93.19 115 MET A O 1
ATOM 831 N N . ASN A 1 116 ? -5.938 0.658 -29.589 1.00 89.00 116 ASN A N 1
ATOM 832 C CA . ASN A 1 116 ? -4.805 -0.247 -29.802 1.00 89.00 116 ASN A CA 1
ATOM 833 C C . ASN A 1 116 ? -5.261 -1.686 -30.124 1.00 89.00 116 ASN A C 1
ATOM 835 O O . ASN A 1 116 ? -4.510 -2.631 -29.895 1.00 89.00 116 ASN A O 1
ATOM 839 N N . GLU A 1 117 ? -6.503 -1.860 -30.592 1.00 91.81 117 GLU A N 1
ATOM 840 C CA . GLU A 1 117 ? -7.075 -3.144 -31.028 1.00 91.81 117 GLU A CA 1
ATOM 841 C C . GLU A 1 117 ? -6.964 -4.276 -29.987 1.00 91.81 117 GLU A C 1
ATOM 843 O O . GLU A 1 117 ? -6.897 -5.465 -30.313 1.00 91.81 117 GLU A O 1
ATOM 848 N N . ALA A 1 118 ? -6.963 -3.931 -28.695 1.00 88.75 118 ALA A N 1
ATOM 849 C CA . ALA A 1 118 ? -6.887 -4.921 -27.635 1.00 88.75 118 ALA A CA 1
ATOM 850 C C . ALA A 1 118 ? -8.121 -5.835 -27.665 1.00 88.75 118 ALA A C 1
ATOM 852 O O . ALA A 1 118 ? -9.267 -5.382 -27.712 1.00 88.75 118 ALA A O 1
ATOM 853 N N . GLY A 1 119 ? -7.898 -7.147 -27.573 1.00 90.38 119 GLY A N 1
ATOM 854 C CA . GLY A 1 119 ? -8.991 -8.117 -27.560 1.00 90.38 119 GLY A CA 1
ATOM 855 C C . GLY A 1 119 ? -9.959 -7.907 -26.387 1.00 90.38 119 GLY A C 1
ATOM 856 O O . GLY A 1 119 ? -9.559 -7.527 -25.285 1.00 90.38 119 GLY A O 1
ATOM 857 N N . ILE A 1 120 ? -11.238 -8.249 -26.582 1.00 92.44 120 ILE A N 1
ATOM 858 C CA . ILE A 1 120 ? -12.306 -8.047 -25.581 1.00 92.44 120 ILE A CA 1
ATOM 859 C C . ILE A 1 120 ? -11.990 -8.660 -24.205 1.00 92.44 120 ILE A C 1
ATOM 861 O O . ILE A 1 120 ? -12.386 -8.121 -23.173 1.00 92.44 120 ILE A O 1
ATOM 865 N N . ARG A 1 121 ? -11.221 -9.759 -24.171 1.00 90.50 121 ARG A N 1
ATOM 866 C CA . ARG A 1 121 ? -10.766 -10.395 -22.924 1.00 90.50 121 ARG A CA 1
ATOM 867 C C . ARG A 1 121 ? -9.826 -9.487 -22.123 1.00 90.50 121 ARG A C 1
ATOM 869 O O . ARG A 1 121 ? -9.978 -9.401 -20.909 1.00 90.50 121 ARG A O 1
ATOM 876 N N . TRP A 1 122 ? -8.905 -8.784 -22.788 1.00 88.25 122 TRP A N 1
ATOM 877 C CA . TRP A 1 122 ? -7.992 -7.811 -22.170 1.00 88.25 122 TRP A CA 1
ATOM 878 C C . TRP A 1 122 ? -8.736 -6.609 -21.617 1.00 88.25 122 TRP A C 1
ATOM 880 O O . TRP A 1 122 ? -8.510 -6.224 -20.471 1.00 88.25 122 TRP A O 1
ATOM 890 N N . ILE A 1 123 ? -9.684 -6.078 -22.389 1.00 91.06 123 ILE A N 1
ATOM 891 C CA . ILE A 1 123 ? -10.549 -4.989 -21.933 1.00 91.06 123 ILE A CA 1
ATOM 892 C C . ILE A 1 123 ? -11.313 -5.427 -20.677 1.00 91.06 123 ILE A C 1
ATOM 894 O O . ILE A 1 123 ? -11.252 -4.743 -19.657 1.00 91.06 123 ILE A O 1
ATOM 898 N N . GLY A 1 124 ? -11.960 -6.598 -20.704 1.00 92.62 124 GLY A N 1
ATOM 899 C CA . GLY A 1 124 ? -12.684 -7.141 -19.551 1.00 92.62 124 GLY A CA 1
ATOM 900 C C . GLY A 1 124 ? -11.799 -7.346 -18.315 1.00 92.62 124 GLY A C 1
ATOM 901 O O . GLY A 1 124 ? -12.185 -6.960 -17.213 1.00 92.62 124 GLY A O 1
ATOM 902 N N . ALA A 1 125 ? -10.592 -7.887 -18.495 1.00 91.19 125 ALA A N 1
ATOM 903 C CA . ALA A 1 125 ? -9.613 -8.088 -17.428 1.00 91.19 125 ALA A CA 1
ATOM 904 C C . ALA A 1 125 ? -9.171 -6.766 -16.775 1.00 91.19 125 ALA A C 1
ATOM 906 O O . ALA A 1 125 ? -9.172 -6.644 -15.549 1.00 91.19 125 ALA A O 1
ATOM 907 N N . VAL A 1 126 ? -8.844 -5.752 -17.579 1.00 90.94 126 VAL A N 1
ATOM 908 C CA . VAL A 1 126 ? -8.429 -4.434 -17.076 1.00 90.94 126 VAL A CA 1
ATOM 909 C C . VAL A 1 126 ? -9.590 -3.717 -16.386 1.00 90.94 126 VAL A C 1
ATOM 911 O O . VAL A 1 126 ? -9.406 -3.164 -15.301 1.00 90.94 126 VAL A O 1
ATOM 914 N N . VAL A 1 127 ? -10.799 -3.773 -16.956 1.00 95.19 127 VAL A N 1
ATOM 915 C CA . VAL A 1 127 ? -12.010 -3.215 -16.333 1.00 95.19 127 VAL A CA 1
ATOM 916 C C . VAL A 1 127 ? -12.261 -3.866 -14.975 1.00 95.19 127 VAL A C 1
ATOM 918 O O . VAL A 1 127 ? -12.487 -3.150 -13.998 1.00 95.19 127 VAL A O 1
ATOM 921 N N . LEU A 1 128 ? -12.163 -5.195 -14.878 1.00 95.06 128 LEU A N 1
ATOM 922 C CA . LEU A 1 128 ? -12.329 -5.924 -13.620 1.00 95.06 128 LEU A CA 1
ATOM 923 C C . LEU A 1 128 ? -11.337 -5.440 -12.552 1.00 95.06 128 LEU A C 1
ATOM 925 O O . LEU A 1 128 ? -11.739 -5.113 -11.435 1.00 95.06 128 LEU A O 1
ATOM 929 N N . VAL A 1 129 ? -10.051 -5.334 -12.895 1.00 92.88 129 VAL A N 1
ATOM 930 C CA . VAL A 1 129 ? -9.008 -4.888 -11.956 1.00 92.88 129 VAL A CA 1
ATOM 931 C C . VAL A 1 129 ? -9.221 -3.437 -11.520 1.00 92.88 129 VAL A C 1
ATOM 933 O O . VAL A 1 129 ? -9.127 -3.139 -10.330 1.00 92.88 129 VAL A O 1
ATOM 936 N N . LEU A 1 130 ? -9.543 -2.533 -12.449 1.00 93.81 130 LEU A N 1
ATOM 937 C CA . LEU A 1 130 ? -9.691 -1.105 -12.147 1.00 93.81 130 LEU A CA 1
ATOM 938 C C . LEU A 1 130 ? -10.971 -0.771 -11.368 1.00 93.81 130 LEU A C 1
ATOM 940 O O . LEU A 1 130 ? -10.983 0.210 -10.618 1.00 93.81 130 LEU A O 1
ATOM 944 N N . THR A 1 131 ? -12.035 -1.561 -11.529 1.00 96.69 131 THR A N 1
ATOM 945 C CA . THR A 1 131 ? -13.344 -1.302 -10.902 1.00 96.69 131 THR A CA 1
ATOM 946 C C . THR A 1 131 ? -13.563 -2.050 -9.591 1.00 96.69 131 THR A C 1
ATOM 948 O O . THR A 1 131 ? -14.368 -1.596 -8.778 1.00 96.69 131 THR A O 1
ATOM 951 N N . SER A 1 132 ? -12.821 -3.130 -9.330 1.00 96.25 132 SER A N 1
ATOM 952 C CA . SER A 1 132 ? -13.010 -3.985 -8.149 1.00 96.25 132 SER A CA 1
ATOM 953 C C . SER A 1 132 ? -12.957 -3.213 -6.825 1.00 96.25 132 SER A C 1
ATOM 955 O O . SER A 1 132 ? -13.862 -3.322 -5.999 1.00 96.25 132 SER A O 1
ATOM 957 N N . TRP A 1 133 ? -11.937 -2.375 -6.633 1.00 96.12 133 TRP A N 1
ATOM 958 C CA . TRP A 1 133 ? -11.776 -1.592 -5.409 1.00 96.12 133 TRP A CA 1
ATOM 959 C C . TRP A 1 133 ? -12.814 -0.465 -5.246 1.00 96.12 133 TRP A C 1
ATOM 961 O O . TRP A 1 133 ? -13.416 -0.382 -4.175 1.00 96.12 133 TRP A O 1
ATOM 971 N N . PRO A 1 134 ? -13.097 0.378 -6.261 1.00 96.44 134 PRO A N 1
ATOM 972 C CA . PRO A 1 134 ? -14.213 1.326 -6.208 1.00 96.44 134 PRO A CA 1
ATOM 973 C C . PRO A 1 134 ? -15.557 0.672 -5.869 1.00 96.44 134 PRO A C 1
ATOM 975 O O . PRO A 1 134 ? -16.305 1.216 -5.058 1.00 96.44 134 PRO A O 1
ATOM 978 N N . ILE A 1 135 ? -15.841 -0.506 -6.438 1.00 96.88 135 ILE A N 1
ATOM 979 C CA . ILE A 1 135 ? -17.050 -1.282 -6.138 1.00 96.88 135 ILE A CA 1
ATOM 980 C C . ILE A 1 135 ? -17.032 -1.751 -4.679 1.00 96.88 135 ILE A C 1
ATOM 982 O O . ILE A 1 135 ? -18.008 -1.538 -3.964 1.00 96.88 135 ILE A O 1
ATOM 986 N N . ALA A 1 136 ? -15.924 -2.323 -4.200 1.00 95.69 136 ALA A N 1
ATOM 987 C CA . ALA A 1 136 ? -15.797 -2.764 -2.810 1.00 95.69 136 ALA A CA 1
ATOM 988 C C . ALA A 1 136 ? -15.965 -1.606 -1.810 1.00 95.69 136 ALA A C 1
ATOM 990 O O . ALA A 1 136 ? -16.688 -1.739 -0.823 1.00 95.69 136 ALA A O 1
ATOM 991 N N . LEU A 1 137 ? -15.363 -0.444 -2.087 1.00 93.75 137 LEU A N 1
ATOM 992 C CA . LEU A 1 137 ? -15.565 0.772 -1.298 1.00 93.75 137 LEU A CA 1
ATOM 993 C C . LEU A 1 137 ? -17.028 1.218 -1.304 1.00 93.75 137 LEU A C 1
ATOM 995 O O . LEU A 1 137 ? -17.568 1.568 -0.257 1.00 93.75 137 LEU A O 1
ATOM 999 N N . TRP A 1 138 ? -17.679 1.208 -2.466 1.00 94.00 138 TRP A N 1
ATOM 1000 C CA . TRP A 1 138 ? -19.081 1.592 -2.575 1.00 94.00 138 TRP A CA 1
ATOM 1001 C C . TRP A 1 138 ? -20.010 0.629 -1.827 1.00 94.00 138 TRP A C 1
ATOM 1003 O O . TRP A 1 138 ? -20.942 1.087 -1.180 1.00 94.00 138 TRP A O 1
ATOM 1013 N N . LEU A 1 139 ? -19.742 -0.676 -1.847 1.00 95.31 139 LEU A N 1
ATOM 1014 C CA . LEU A 1 139 ? -20.563 -1.671 -1.152 1.00 95.31 139 LEU A CA 1
ATOM 1015 C C . LEU A 1 139 ? -20.353 -1.659 0.367 1.00 95.31 139 LEU A C 1
ATOM 1017 O O . LEU A 1 139 ? -21.318 -1.767 1.119 1.00 95.31 139 LEU A O 1
ATOM 1021 N N . VAL A 1 140 ? -19.105 -1.537 0.827 1.00 94.44 140 VAL A N 1
ATOM 1022 C CA . VAL A 1 140 ? -18.768 -1.712 2.250 1.00 94.44 140 VAL A CA 1
ATOM 1023 C C . VAL A 1 140 ? -18.699 -0.378 2.994 1.00 94.44 140 VAL A C 1
ATOM 1025 O O . VAL A 1 140 ? -19.244 -0.261 4.088 1.00 94.44 140 VAL A O 1
ATOM 1028 N N . ALA A 1 141 ? -18.058 0.648 2.422 1.00 89.94 141 ALA A N 1
ATOM 1029 C CA . ALA A 1 141 ? -17.825 1.912 3.126 1.00 89.94 141 ALA A CA 1
ATOM 1030 C C . ALA A 1 141 ? -19.032 2.858 3.062 1.00 89.94 141 ALA A C 1
ATOM 1032 O O . ALA A 1 141 ? -19.287 3.576 4.025 1.00 89.94 141 ALA A O 1
ATOM 1033 N N . ARG A 1 142 ? -19.794 2.860 1.959 1.00 89.88 142 ARG A N 1
ATOM 1034 C CA . ARG A 1 142 ? -20.951 3.755 1.776 1.00 89.88 142 ARG A CA 1
ATOM 1035 C C . ARG A 1 142 ? -21.973 3.702 2.920 1.00 89.88 142 ARG A C 1
ATOM 1037 O O . ARG A 1 142 ? -22.255 4.771 3.455 1.00 89.88 142 ARG A O 1
ATOM 1044 N N . PRO A 1 143 ? -22.493 2.535 3.353 1.00 90.00 143 PRO A N 1
ATOM 1045 C CA . PRO A 1 143 ? -23.472 2.504 4.441 1.00 90.00 143 PRO A CA 1
ATOM 1046 C C . PRO A 1 143 ? -22.895 3.031 5.763 1.00 90.00 143 PRO A C 1
ATOM 1048 O O . PRO A 1 143 ? -23.622 3.609 6.563 1.00 90.00 143 PRO A O 1
ATOM 1051 N N . MET A 1 144 ? -21.588 2.871 5.995 1.00 88.19 144 MET A N 1
ATOM 1052 C CA . MET A 1 144 ? -20.914 3.422 7.177 1.00 88.19 144 MET A CA 1
ATOM 1053 C C . MET A 1 144 ? -20.771 4.944 7.087 1.00 88.19 144 MET A C 1
ATOM 1055 O O . MET A 1 144 ? -20.998 5.648 8.065 1.00 88.19 144 MET A O 1
ATOM 1059 N N . VAL A 1 145 ? -20.426 5.455 5.904 1.00 85.81 145 VAL A N 1
ATOM 1060 C CA . VAL A 1 145 ? -20.312 6.892 5.637 1.00 85.81 145 VAL A CA 1
ATOM 1061 C C . VAL A 1 145 ? -21.668 7.591 5.752 1.00 85.81 145 VAL A C 1
ATOM 1063 O O . VAL A 1 145 ? -21.744 8.656 6.356 1.00 85.81 145 VAL A O 1
ATOM 1066 N N . GLU A 1 146 ? -22.736 6.995 5.220 1.00 86.69 146 GLU A N 1
ATOM 1067 C CA . GLU A 1 146 ? -24.093 7.554 5.295 1.00 86.69 146 GLU A CA 1
ATOM 1068 C C . GLU A 1 146 ? -24.594 7.649 6.746 1.00 86.69 146 GLU A C 1
ATOM 1070 O O . GLU A 1 146 ? -25.229 8.638 7.103 1.00 86.69 146 GLU A O 1
ATOM 1075 N N . ARG A 1 147 ? -24.239 6.684 7.608 1.00 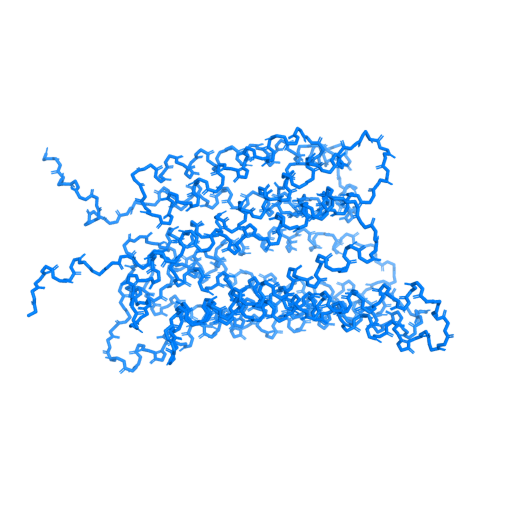84.00 147 ARG A N 1
ATOM 1076 C CA . ARG A 1 147 ? -24.588 6.703 9.043 1.00 84.00 147 ARG A CA 1
ATOM 1077 C C . ARG A 1 147 ? -23.875 7.791 9.846 1.00 84.00 147 ARG A C 1
ATOM 1079 O O . ARG A 1 147 ? -24.418 8.241 10.845 1.00 84.00 147 ARG A O 1
ATOM 1086 N N . LEU A 1 148 ? -22.675 8.203 9.434 1.00 76.50 148 LEU A N 1
ATOM 1087 C CA . LEU A 1 148 ? -21.908 9.248 10.125 1.00 76.50 148 LEU A CA 1
ATOM 1088 C C . LEU A 1 148 ? -22.411 10.668 9.837 1.00 76.50 148 LEU A C 1
ATOM 1090 O O . LEU A 1 148 ? -22.054 11.596 10.558 1.00 76.50 148 LEU A O 1
ATOM 1094 N N . GLY A 1 149 ? -23.201 10.857 8.776 1.00 76.81 149 GLY A N 1
ATOM 1095 C CA . GLY A 1 149 ? -23.722 12.170 8.404 1.00 76.81 149 GLY A CA 1
ATOM 1096 C C . GLY A 1 149 ? -22.626 13.215 8.145 1.00 76.81 149 GLY A C 1
ATOM 1097 O O . GLY A 1 149 ? -21.581 12.927 7.552 1.00 76.81 149 GLY A O 1
ATOM 1098 N N . ALA A 1 150 ? -22.892 14.460 8.552 1.00 74.19 150 ALA A N 1
ATOM 1099 C CA . ALA A 1 150 ? -21.990 15.596 8.347 1.00 74.19 150 ALA A CA 1
ATOM 1100 C C . ALA A 1 150 ? -20.849 15.671 9.378 1.00 74.19 150 ALA A C 1
ATOM 1102 O O . ALA A 1 150 ? -19.802 16.240 9.070 1.00 74.19 150 ALA A O 1
ATOM 1103 N N . ASP A 1 151 ? -21.026 15.070 10.557 1.00 68.12 151 ASP A N 1
ATOM 1104 C CA . ASP A 1 151 ? -20.104 15.208 11.695 1.00 68.12 151 ASP A CA 1
ATOM 1105 C C . ASP A 1 151 ? -18.799 14.413 11.508 1.00 68.12 151 ASP A C 1
ATOM 1107 O O . ASP A 1 151 ? -17.781 14.687 12.147 1.00 68.12 151 ASP A O 1
ATOM 1111 N N . GLY A 1 152 ? -18.797 13.475 10.555 1.00 64.94 152 GLY A N 1
ATOM 1112 C CA . GLY A 1 152 ? -17.636 12.672 10.195 1.00 64.94 152 GLY A CA 1
ATOM 1113 C C . GLY A 1 152 ? -17.246 11.652 11.274 1.00 64.94 152 GLY A C 1
ATOM 1114 O O . GLY A 1 152 ? -17.799 11.620 12.372 1.00 64.94 152 GLY A O 1
ATOM 1115 N N . PRO A 1 153 ? -16.293 10.756 10.975 1.00 65.94 153 PRO A N 1
ATOM 1116 C CA . PRO A 1 153 ? -15.873 9.742 11.931 1.00 65.94 153 PRO A CA 1
ATOM 1117 C C . PRO A 1 153 ? -15.075 10.380 13.075 1.00 65.94 153 PRO A C 1
ATOM 1119 O O . PRO A 1 153 ? -13.956 10.864 12.883 1.00 65.94 153 PRO A O 1
ATOM 1122 N N . THR A 1 154 ? -15.606 10.293 14.292 1.00 68.56 154 THR A N 1
ATOM 1123 C CA . THR A 1 154 ? -14.888 10.583 15.541 1.00 68.56 154 THR A CA 1
ATOM 1124 C C . THR A 1 154 ? -14.698 9.288 16.343 1.00 68.56 154 THR A C 1
ATOM 1126 O O . THR A 1 154 ? -15.377 9.063 17.343 1.00 68.56 154 THR A O 1
ATOM 1129 N N . PRO A 1 155 ? -13.788 8.382 15.912 1.00 67.81 155 PRO A N 1
ATOM 1130 C CA . PRO A 1 155 ? -13.452 7.221 16.726 1.00 67.81 155 PRO A CA 1
ATOM 1131 C C . PRO A 1 155 ? -12.993 7.678 18.110 1.00 67.81 155 PRO A C 1
ATOM 1133 O O . PRO A 1 155 ? -12.294 8.689 18.212 1.00 67.81 155 PRO A O 1
ATOM 1136 N N . ALA A 1 156 ? -13.333 6.906 19.144 1.00 72.94 156 ALA A N 1
ATOM 1137 C CA . ALA A 1 156 ? -12.942 7.207 20.519 1.00 72.94 156 ALA A CA 1
ATOM 1138 C C . ALA A 1 156 ? -11.428 7.448 20.646 1.00 72.94 156 ALA A C 1
ATOM 1140 O O . ALA A 1 156 ? -11.020 8.404 21.278 1.00 72.94 156 ALA A O 1
ATOM 1141 N N . ASP A 1 157 ? -10.590 6.672 19.962 1.00 81.19 157 ASP A N 1
ATOM 1142 C CA . ASP A 1 157 ? -9.127 6.799 19.990 1.00 81.19 157 ASP A CA 1
ATOM 1143 C C . ASP A 1 157 ? -8.552 7.703 18.878 1.00 81.19 157 ASP A C 1
ATOM 1145 O O . ASP A 1 157 ? -7.337 7.759 18.670 1.00 81.19 157 ASP A O 1
ATOM 1149 N N . GLY A 1 158 ? -9.401 8.343 18.066 1.00 85.44 158 GLY A N 1
ATOM 1150 C CA . GLY A 1 158 ? -8.970 9.062 16.867 1.00 85.44 158 GLY A CA 1
ATOM 1151 C C . GLY A 1 158 ? -8.259 8.183 15.820 1.00 85.44 158 GLY A C 1
ATOM 1152 O O . GLY A 1 158 ? -7.537 8.705 14.971 1.00 85.44 158 GLY A O 1
ATOM 1153 N N . GLY A 1 159 ? -8.427 6.858 15.845 1.00 90.75 159 GLY A N 1
ATOM 1154 C CA . GLY A 1 159 ? -7.748 5.923 14.942 1.00 90.75 159 GLY A CA 1
ATOM 1155 C C . GLY A 1 159 ? -6.292 5.619 15.304 1.00 90.75 159 GLY A C 1
ATOM 1156 O O . GLY A 1 159 ? -5.539 5.160 14.441 1.00 90.75 159 GLY A O 1
ATOM 1157 N N . LEU A 1 160 ? -5.872 5.887 16.543 1.00 93.31 160 LEU A N 1
ATOM 1158 C CA . LEU A 1 160 ? -4.525 5.594 17.033 1.00 93.31 160 LEU A CA 1
ATOM 1159 C C . LEU A 1 160 ? -4.213 4.089 17.025 1.00 93.31 160 LEU A C 1
ATOM 1161 O O . LEU A 1 160 ? -3.109 3.696 16.633 1.00 93.31 160 LEU A O 1
ATOM 1165 N N . ASP A 1 161 ? -5.176 3.244 17.390 1.00 93.19 161 ASP A N 1
ATOM 1166 C CA . ASP A 1 161 ? -5.031 1.786 17.373 1.00 93.19 161 ASP A CA 1
ATOM 1167 C C . ASP A 1 161 ? -4.887 1.270 15.941 1.00 93.19 161 ASP A C 1
ATOM 1169 O O . ASP A 1 161 ? -3.998 0.467 15.639 1.00 93.19 161 ASP A O 1
ATOM 1173 N N . GLY A 1 162 ? -5.699 1.811 15.029 1.00 94.31 162 GLY A N 1
ATOM 1174 C CA . GLY A 1 162 ? -5.606 1.536 13.598 1.00 94.31 162 GLY A CA 1
ATOM 1175 C C . GLY A 1 162 ? -4.244 1.918 13.017 1.00 94.31 162 GLY A C 1
ATOM 1176 O O . GLY A 1 162 ? -3.584 1.096 12.377 1.00 94.31 162 GLY A O 1
ATOM 1177 N N . ALA A 1 163 ? -3.770 3.137 13.298 1.00 96.19 163 ALA A N 1
ATOM 1178 C CA . ALA A 1 163 ? -2.438 3.587 12.897 1.00 96.19 163 ALA A CA 1
ATOM 1179 C C . ALA A 1 163 ? -1.340 2.668 13.450 1.00 96.19 163 ALA A C 1
ATOM 1181 O O . ALA A 1 163 ? -0.413 2.304 12.727 1.00 96.19 163 ALA A O 1
ATOM 1182 N N . SER A 1 164 ? -1.469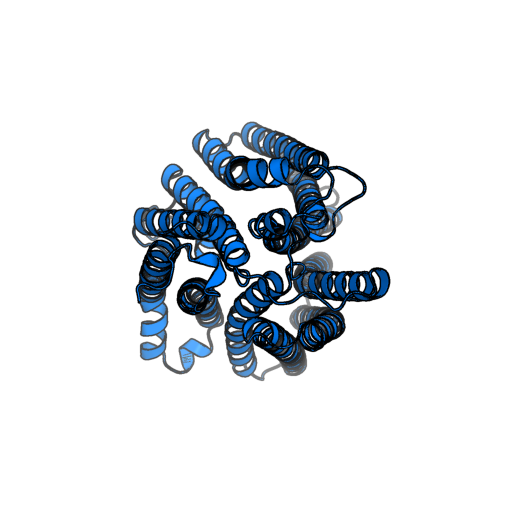 2.233 14.703 1.00 96.44 164 SER A N 1
ATOM 1183 C CA . SER A 1 164 ? -0.502 1.355 15.362 1.00 96.44 164 SER A CA 1
ATOM 1184 C C . SER A 1 164 ? -0.433 -0.028 14.713 1.00 96.44 164 SER A C 1
ATOM 1186 O O . SER A 1 164 ? 0.667 -0.539 14.491 1.00 96.44 164 SER A O 1
ATOM 1188 N N . ILE A 1 165 ? -1.578 -0.613 14.341 1.00 96.62 165 ILE A N 1
ATOM 1189 C CA . ILE A 1 165 ? -1.633 -1.864 13.570 1.00 96.62 165 ILE A CA 1
ATOM 1190 C C . ILE A 1 165 ? -0.922 -1.698 12.228 1.00 96.62 165 ILE A C 1
ATOM 1192 O O . ILE A 1 165 ? -0.051 -2.504 11.902 1.00 96.62 165 ILE A O 1
ATOM 1196 N N . LEU A 1 166 ? -1.233 -0.642 11.471 1.00 97.62 166 LEU A N 1
ATOM 1197 C CA . LEU A 1 166 ? -0.589 -0.390 10.178 1.00 97.62 166 LEU A CA 1
ATOM 1198 C C . LEU A 1 166 ? 0.923 -0.202 10.331 1.00 97.62 166 LEU A C 1
ATOM 1200 O O . LEU A 1 166 ? 1.700 -0.771 9.567 1.00 97.62 166 LEU A O 1
ATOM 1204 N N . MET A 1 167 ? 1.362 0.542 11.349 1.00 97.88 167 MET A N 1
ATOM 1205 C CA . MET A 1 167 ? 2.783 0.718 11.641 1.00 97.88 167 MET A CA 1
ATOM 1206 C C . MET A 1 167 ? 3.469 -0.618 11.947 1.00 97.88 167 MET A C 1
ATOM 1208 O O . MET A 1 167 ? 4.568 -0.840 11.437 1.00 97.88 167 MET A O 1
ATOM 1212 N N . LEU A 1 168 ? 2.833 -1.513 12.713 1.00 97.44 168 LEU A N 1
ATOM 1213 C CA . LEU A 1 168 ? 3.341 -2.860 12.995 1.00 97.44 168 LEU A CA 1
ATOM 1214 C C . LEU A 1 168 ? 3.441 -3.720 11.735 1.00 97.44 168 LEU A C 1
ATOM 1216 O O . LEU A 1 168 ? 4.510 -4.254 11.465 1.00 97.44 168 LEU A O 1
ATOM 1220 N N . VAL A 1 169 ? 2.368 -3.809 10.948 1.00 96.69 169 VAL A N 1
ATOM 1221 C CA . VAL A 1 169 ? 2.343 -4.613 9.716 1.00 96.69 169 VAL A CA 1
ATOM 1222 C C . VAL A 1 169 ? 3.413 -4.126 8.737 1.00 96.69 169 VAL A C 1
ATOM 1224 O O . VAL A 1 169 ? 4.260 -4.898 8.299 1.00 96.69 169 VAL A O 1
ATOM 1227 N N . LEU A 1 170 ? 3.448 -2.823 8.457 1.00 96.06 170 LEU A N 1
ATOM 1228 C CA . LEU A 1 170 ? 4.413 -2.247 7.521 1.00 96.06 170 LEU A CA 1
ATOM 1229 C C . LEU A 1 170 ? 5.860 -2.324 8.037 1.00 96.06 170 LEU A C 1
ATOM 1231 O O . LEU A 1 170 ? 6.782 -2.467 7.240 1.00 96.06 170 LEU A O 1
ATOM 1235 N N . SER A 1 171 ? 6.082 -2.234 9.354 1.00 96.50 171 SER A N 1
ATOM 1236 C CA . SER A 1 171 ? 7.434 -2.363 9.918 1.00 96.50 171 SER A CA 1
ATOM 1237 C C . SER A 1 171 ? 7.935 -3.802 9.911 1.00 96.50 171 SER A C 1
ATOM 1239 O O . SER A 1 171 ? 9.106 -4.015 9.619 1.00 96.50 171 SER A O 1
ATOM 1241 N N . ALA A 1 172 ? 7.068 -4.786 10.157 1.00 95.25 172 ALA A N 1
ATOM 1242 C CA . ALA A 1 172 ? 7.429 -6.196 10.050 1.00 95.25 172 ALA A CA 1
ATOM 1243 C C . ALA A 1 172 ? 7.867 -6.552 8.618 1.00 95.25 172 ALA A C 1
ATOM 1245 O O . ALA A 1 172 ? 8.922 -7.159 8.442 1.00 95.25 172 ALA A O 1
ATOM 1246 N N . ALA A 1 173 ? 7.130 -6.079 7.605 1.00 92.62 173 ALA A N 1
ATOM 1247 C CA . ALA A 1 173 ? 7.533 -6.211 6.203 1.00 92.62 173 ALA A CA 1
ATOM 1248 C C . ALA A 1 173 ? 8.859 -5.486 5.915 1.00 92.62 173 ALA A C 1
ATOM 1250 O O . ALA A 1 173 ? 9.776 -6.065 5.338 1.00 92.62 173 ALA A O 1
ATOM 1251 N N . GLY A 1 174 ? 9.002 -4.240 6.380 1.00 92.50 174 GLY A N 1
ATOM 1252 C CA . GLY A 1 174 ? 10.223 -3.458 6.180 1.00 92.50 174 GLY A CA 1
ATOM 1253 C C . GLY A 1 174 ? 11.475 -4.075 6.816 1.00 92.50 174 GLY A C 1
ATOM 1254 O O . GLY A 1 174 ? 12.551 -3.969 6.238 1.00 92.50 174 GLY A O 1
ATOM 1255 N N . ILE A 1 175 ? 11.365 -4.727 7.980 1.00 94.31 175 ILE A N 1
ATOM 1256 C CA . ILE A 1 175 ? 12.509 -5.376 8.647 1.00 94.31 175 ILE A CA 1
ATOM 1257 C C . ILE A 1 175 ? 13.031 -6.531 7.798 1.00 94.31 175 ILE A C 1
ATOM 1259 O O . ILE A 1 175 ? 14.236 -6.598 7.568 1.00 94.31 175 ILE A O 1
ATOM 1263 N N . GLY A 1 176 ? 12.135 -7.400 7.315 1.00 89.12 176 GLY A N 1
ATOM 1264 C CA . GLY A 1 176 ? 12.511 -8.527 6.460 1.00 89.12 176 GLY A CA 1
ATOM 1265 C C . GLY A 1 176 ? 13.221 -8.057 5.192 1.00 89.12 176 GLY A C 1
ATOM 1266 O O . GLY A 1 176 ? 14.335 -8.491 4.908 1.00 89.12 176 GLY A O 1
ATOM 1267 N N . VAL A 1 177 ? 12.625 -7.087 4.493 1.00 89.44 177 VAL A N 1
ATOM 1268 C CA . VAL A 1 177 ? 13.192 -6.509 3.266 1.00 89.44 177 VAL A CA 1
ATOM 1269 C C . VAL A 1 177 ? 14.553 -5.853 3.526 1.00 89.44 177 VAL A C 1
ATOM 1271 O O . VAL A 1 177 ? 15.520 -6.169 2.841 1.00 89.44 177 VAL A O 1
ATOM 1274 N N . ASN A 1 178 ? 14.670 -4.979 4.532 1.00 91.75 178 ASN A N 1
ATOM 1275 C CA . ASN A 1 178 ? 15.928 -4.278 4.812 1.00 91.75 178 ASN A CA 1
ATOM 1276 C C . ASN A 1 178 ? 17.055 -5.239 5.209 1.00 91.75 178 ASN A C 1
ATOM 1278 O O . ASN A 1 178 ? 18.191 -5.036 4.788 1.00 91.75 178 ASN A O 1
ATOM 1282 N N . ALA A 1 179 ? 16.757 -6.279 5.996 1.00 90.94 179 ALA A N 1
ATOM 1283 C CA . ALA A 1 179 ? 17.749 -7.276 6.389 1.00 90.94 179 ALA A CA 1
ATOM 1284 C C . ALA A 1 179 ? 18.300 -8.031 5.171 1.00 90.94 179 ALA A C 1
ATOM 1286 O O . ALA A 1 179 ? 19.510 -8.195 5.047 1.00 90.94 179 ALA A O 1
ATOM 1287 N N . LEU A 1 180 ? 17.427 -8.431 4.244 1.00 88.06 180 LEU A N 1
ATOM 1288 C CA . LEU A 1 180 ? 17.823 -9.152 3.034 1.00 88.06 180 LEU A CA 1
ATOM 1289 C C . LEU A 1 180 ? 18.615 -8.275 2.064 1.00 88.06 180 LEU A C 1
ATOM 1291 O O . LEU A 1 180 ? 19.646 -8.712 1.557 1.00 88.06 180 LEU A O 1
ATOM 1295 N N . ILE A 1 181 ? 18.194 -7.023 1.855 1.00 87.00 181 ILE A N 1
ATOM 1296 C CA . ILE A 1 181 ? 18.956 -6.079 1.026 1.00 87.00 181 ILE A CA 1
ATOM 1297 C C . ILE A 1 181 ? 20.328 -5.816 1.663 1.00 87.00 181 ILE A C 1
ATOM 1299 O O . ILE A 1 181 ? 21.330 -5.812 0.954 1.00 87.00 181 ILE A O 1
ATOM 1303 N N . LEU A 1 182 ? 20.406 -5.648 2.990 1.00 90.06 182 LEU A N 1
ATOM 1304 C CA . LEU A 1 182 ? 21.683 -5.454 3.681 1.00 90.06 182 LEU A CA 1
ATOM 1305 C C . LEU A 1 182 ? 22.621 -6.647 3.476 1.00 90.06 182 LEU A C 1
ATOM 1307 O O . LEU A 1 182 ? 23.790 -6.448 3.162 1.00 90.06 182 LEU A O 1
ATOM 1311 N N . ILE A 1 183 ? 22.110 -7.873 3.617 1.00 88.06 183 ILE A N 1
ATOM 1312 C CA . ILE A 1 183 ? 22.883 -9.092 3.358 1.00 88.06 183 ILE A CA 1
ATOM 1313 C C . ILE A 1 183 ? 23.409 -9.098 1.918 1.00 88.06 183 ILE A C 1
ATOM 1315 O O . ILE A 1 183 ? 24.595 -9.354 1.715 1.00 88.06 183 ILE A O 1
ATOM 1319 N N . GLY A 1 184 ? 22.564 -8.761 0.939 1.00 85.56 184 GLY A N 1
ATOM 1320 C CA . GLY A 1 184 ? 22.970 -8.671 -0.464 1.00 85.56 184 GLY A CA 1
ATOM 1321 C C . GLY A 1 184 ? 24.080 -7.661 -0.700 1.00 85.56 184 GLY A C 1
ATOM 1322 O O . GLY A 1 184 ? 25.096 -7.993 -1.300 1.00 85.56 184 GLY A O 1
ATOM 1323 N N . VAL A 1 185 ? 23.935 -6.450 -0.160 1.00 87.19 185 VAL A N 1
ATOM 1324 C CA . VAL A 1 185 ? 24.944 -5.391 -0.292 1.00 87.19 185 VAL A CA 1
ATOM 1325 C C . VAL A 1 185 ? 26.264 -5.782 0.369 1.00 87.19 185 VAL A C 1
ATOM 1327 O O . VAL A 1 185 ? 27.329 -5.539 -0.193 1.00 87.19 185 VAL A O 1
ATOM 1330 N N . LEU A 1 186 ? 26.229 -6.417 1.542 1.00 88.62 186 LEU A N 1
ATOM 1331 C CA . LEU A 1 186 ? 27.447 -6.860 2.226 1.00 88.62 186 LEU A CA 1
ATOM 1332 C C . LEU A 1 186 ? 28.194 -7.952 1.449 1.00 88.62 186 LEU A C 1
ATOM 1334 O O . LEU A 1 186 ? 29.420 -8.017 1.542 1.00 88.62 186 LEU A O 1
ATOM 1338 N N . LYS A 1 187 ? 27.475 -8.761 0.663 1.00 86.75 187 LYS A N 1
ATOM 1339 C CA . LYS A 1 187 ? 28.042 -9.812 -0.190 1.00 86.75 187 LYS A CA 1
ATOM 1340 C C . LYS A 1 187 ? 28.494 -9.345 -1.572 1.00 86.75 187 LYS A C 1
ATOM 1342 O O . LYS A 1 187 ? 29.105 -10.138 -2.283 1.00 86.75 187 LYS A O 1
ATOM 1347 N N . MET A 1 188 ? 28.235 -8.094 -1.953 1.00 83.38 188 MET A N 1
ATOM 1348 C CA . MET A 1 188 ? 28.754 -7.556 -3.211 1.00 83.38 188 MET A CA 1
ATOM 1349 C C . MET A 1 188 ? 30.296 -7.551 -3.197 1.00 83.38 188 MET A C 1
ATOM 1351 O O . MET A 1 188 ? 30.870 -7.150 -2.172 1.00 83.38 188 MET A O 1
ATOM 1355 N N . PRO A 1 189 ? 30.958 -7.977 -4.296 1.00 83.56 189 PRO A N 1
ATOM 1356 C CA . PRO A 1 189 ? 32.416 -7.952 -4.427 1.00 83.56 189 PRO A CA 1
ATOM 1357 C C . PRO A 1 189 ? 32.998 -6.556 -4.169 1.00 83.56 189 PRO A C 1
ATOM 1359 O O . PRO A 1 189 ? 32.391 -5.551 -4.536 1.00 83.56 189 PRO A O 1
ATOM 1362 N N . ASP A 1 190 ? 34.181 -6.492 -3.553 1.00 81.75 190 ASP A N 1
ATOM 1363 C CA . ASP A 1 190 ? 34.835 -5.221 -3.195 1.00 81.75 190 ASP A CA 1
ATOM 1364 C C . ASP A 1 190 ? 35.587 -4.564 -4.373 1.00 81.75 190 ASP A C 1
ATOM 1366 O O . ASP A 1 190 ? 36.081 -3.441 -4.251 1.00 81.75 190 ASP A O 1
ATOM 1370 N N . GLU A 1 191 ? 35.668 -5.232 -5.527 1.00 76.25 191 GLU A N 1
ATOM 1371 C CA . GLU A 1 191 ? 36.367 -4.733 -6.713 1.00 76.25 191 GLU A CA 1
ATOM 1372 C C . GLU A 1 191 ? 35.618 -3.536 -7.328 1.00 76.25 191 GLU A C 1
ATOM 1374 O O . GLU A 1 191 ? 34.593 -3.682 -7.987 1.00 76.25 191 GLU A O 1
ATOM 1379 N N . GLY A 1 192 ? 36.123 -2.322 -7.084 1.00 61.28 192 GLY A N 1
ATOM 1380 C CA . GLY A 1 192 ? 35.686 -1.093 -7.763 1.00 61.28 192 GLY A CA 1
ATOM 1381 C C . GLY A 1 192 ? 34.437 -0.396 -7.205 1.00 61.28 192 GLY A C 1
ATOM 1382 O O . GLY A 1 192 ? 34.090 0.670 -7.698 1.00 61.28 192 GLY A O 1
ATOM 1383 N N . ALA A 1 193 ? 33.789 -0.931 -6.162 1.00 65.56 193 ALA A N 1
ATOM 1384 C CA . ALA A 1 193 ? 32.476 -0.462 -5.691 1.00 65.56 193 ALA A CA 1
ATOM 1385 C C . ALA A 1 193 ? 32.447 0.056 -4.237 1.00 65.56 193 ALA A C 1
ATOM 1387 O O . ALA A 1 193 ? 31.387 0.072 -3.608 1.00 65.56 193 ALA A O 1
ATOM 1388 N N . SER A 1 194 ? 33.579 0.474 -3.656 1.00 78.75 194 SER A N 1
ATOM 1389 C 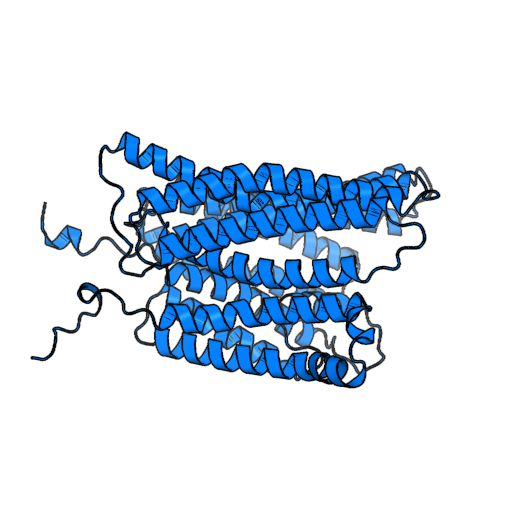CA . SER A 1 194 ? 33.630 0.845 -2.228 1.00 78.75 194 SER A CA 1
ATOM 1390 C C . SER A 1 194 ? 32.710 2.026 -1.875 1.00 78.75 194 SER A C 1
ATOM 1392 O O . SER A 1 194 ? 32.031 1.984 -0.847 1.00 78.75 194 SER A O 1
ATOM 1394 N N . GLY A 1 195 ? 32.618 3.037 -2.750 1.00 84.38 195 GLY A N 1
ATOM 1395 C CA . GLY A 1 195 ? 31.712 4.184 -2.602 1.00 84.38 195 GLY A CA 1
ATOM 1396 C C . GLY A 1 195 ? 30.235 3.796 -2.718 1.00 84.38 195 GLY A C 1
ATOM 1397 O O . GLY A 1 195 ? 29.446 4.088 -1.816 1.00 84.38 195 GLY A O 1
ATOM 1398 N N . LEU A 1 196 ? 29.881 3.066 -3.780 1.00 85.50 196 LEU A N 1
ATOM 1399 C CA . LEU A 1 196 ? 28.554 2.484 -4.010 1.00 85.50 196 LEU A CA 1
ATOM 1400 C C . LEU A 1 196 ? 28.075 1.642 -2.817 1.00 85.50 196 LEU A C 1
ATOM 1402 O O . LEU A 1 196 ? 27.002 1.890 -2.256 1.00 85.50 196 LEU A O 1
ATOM 1406 N N . LYS A 1 197 ? 28.891 0.673 -2.390 1.00 88.19 197 LYS A N 1
ATOM 1407 C CA . LYS A 1 197 ? 28.594 -0.223 -1.267 1.00 88.19 197 LYS A CA 1
ATOM 1408 C C . LYS A 1 197 ? 28.388 0.573 0.018 1.00 88.19 197 LYS A C 1
ATOM 1410 O O . LYS A 1 197 ? 27.403 0.346 0.719 1.00 88.19 197 LYS A O 1
ATOM 1415 N N . LEU A 1 198 ? 29.246 1.557 0.298 1.00 90.69 198 LEU A N 1
ATOM 1416 C CA . LEU A 1 198 ? 29.107 2.429 1.466 1.00 90.69 198 LEU A CA 1
ATOM 1417 C C . LEU A 1 198 ? 27.806 3.249 1.427 1.00 90.69 198 LEU A C 1
ATOM 1419 O O . LEU A 1 198 ? 27.100 3.312 2.436 1.00 90.69 198 LEU A O 1
ATOM 1423 N N . ALA A 1 199 ? 27.454 3.833 0.277 1.00 91.44 199 ALA A N 1
ATOM 1424 C CA . ALA A 1 199 ? 26.219 4.598 0.104 1.00 91.44 199 ALA A CA 1
ATOM 1425 C C . ALA A 1 199 ? 24.969 3.727 0.314 1.00 91.44 199 ALA A C 1
ATOM 1427 O O . ALA A 1 199 ? 24.035 4.140 1.008 1.00 91.44 199 ALA A O 1
ATOM 1428 N N . MET A 1 200 ? 24.966 2.500 -0.217 1.00 90.75 200 MET A N 1
ATOM 1429 C CA . MET A 1 200 ? 23.875 1.544 -0.015 1.00 90.75 200 MET A CA 1
ATOM 1430 C C . MET A 1 200 ? 23.775 1.083 1.442 1.00 90.75 200 MET A C 1
ATOM 1432 O O . MET A 1 200 ? 22.681 1.104 2.006 1.00 90.75 200 MET A O 1
ATOM 1436 N N . VAL A 1 201 ? 24.893 0.722 2.087 1.00 92.81 201 VAL A N 1
ATOM 1437 C CA . VAL A 1 201 ? 24.916 0.351 3.515 1.00 92.81 201 VAL A CA 1
ATOM 1438 C C . VAL A 1 201 ? 24.381 1.496 4.373 1.00 92.81 201 VAL A C 1
ATOM 1440 O O . VAL A 1 201 ? 23.549 1.268 5.252 1.00 92.81 201 VAL A O 1
ATOM 1443 N N . PHE A 1 202 ? 24.794 2.734 4.095 1.00 93.94 202 PHE A N 1
ATOM 1444 C CA . PHE A 1 202 ? 24.293 3.914 4.793 1.00 93.94 202 PHE A CA 1
ATOM 1445 C C . PHE A 1 202 ? 22.781 4.109 4.590 1.00 93.94 202 PHE A C 1
ATOM 1447 O O . PHE A 1 202 ? 22.043 4.263 5.569 1.00 93.94 202 PHE A O 1
ATOM 1454 N N . ALA A 1 203 ? 22.295 4.040 3.345 1.00 94.38 203 ALA A N 1
ATOM 1455 C CA . ALA A 1 203 ? 20.873 4.163 3.025 1.00 94.38 203 ALA A CA 1
ATOM 1456 C C . ALA A 1 203 ? 20.033 3.085 3.735 1.00 94.38 203 ALA A C 1
ATOM 1458 O O . ALA A 1 203 ? 19.031 3.398 4.383 1.00 94.38 203 ALA A O 1
ATOM 1459 N N . ILE A 1 204 ? 20.468 1.824 3.690 1.00 94.31 204 ILE A N 1
ATOM 1460 C CA . ILE A 1 204 ? 19.779 0.699 4.338 1.00 94.31 204 ILE A CA 1
ATOM 1461 C C . ILE A 1 204 ? 19.852 0.810 5.864 1.00 94.31 204 ILE A C 1
ATOM 1463 O O . ILE A 1 204 ? 18.869 0.517 6.549 1.00 94.31 204 ILE A O 1
ATOM 1467 N N . GLY A 1 205 ? 20.967 1.293 6.415 1.00 95.44 205 GLY A N 1
ATOM 1468 C CA . GLY A 1 205 ? 21.108 1.597 7.838 1.00 95.44 205 GLY A CA 1
ATOM 1469 C C . GLY A 1 205 ? 20.072 2.623 8.305 1.00 95.44 205 GLY A C 1
ATOM 1470 O O . GLY A 1 205 ? 19.349 2.383 9.276 1.00 95.44 205 GLY A O 1
ATOM 1471 N N . LEU A 1 206 ? 19.908 3.726 7.565 1.00 96.38 206 LEU A N 1
ATOM 1472 C CA . LEU A 1 206 ? 18.878 4.732 7.844 1.00 96.38 206 LEU A CA 1
ATOM 1473 C C . LEU A 1 206 ? 17.458 4.156 7.754 1.00 96.38 206 LEU A C 1
ATOM 1475 O O . LEU A 1 206 ? 16.628 4.415 8.635 1.00 96.38 206 LEU A O 1
ATOM 1479 N N . LEU A 1 207 ? 17.171 3.346 6.730 1.00 96.12 207 LEU A N 1
ATOM 1480 C CA . LEU A 1 207 ? 15.878 2.672 6.581 1.00 96.12 207 LEU A CA 1
ATOM 1481 C C . LEU A 1 207 ? 15.619 1.665 7.711 1.00 96.12 207 LEU A C 1
ATOM 1483 O O . LEU A 1 207 ? 14.488 1.561 8.193 1.00 96.12 207 LEU A O 1
ATOM 1487 N N . SER A 1 208 ? 16.654 0.993 8.212 1.00 96.31 208 SER A N 1
ATOM 1488 C CA . SER A 1 208 ? 16.572 0.063 9.344 1.00 96.31 208 SER A CA 1
ATOM 1489 C C . SER A 1 208 ? 16.266 0.787 10.658 1.00 96.31 208 SER A C 1
ATOM 1491 O O . SER A 1 208 ? 15.366 0.378 11.401 1.00 96.31 208 SER A O 1
ATOM 1493 N N . ILE A 1 209 ? 16.929 1.922 10.920 1.00 97.31 209 ILE A N 1
ATOM 1494 C CA . ILE A 1 209 ? 16.624 2.788 12.071 1.00 97.31 209 ILE A CA 1
ATOM 1495 C C . ILE A 1 209 ? 15.176 3.281 11.980 1.00 97.31 209 ILE A C 1
ATOM 1497 O O . ILE A 1 209 ? 14.404 3.143 12.935 1.00 97.31 209 ILE A O 1
ATOM 1501 N N . ARG A 1 210 ? 14.772 3.792 10.810 1.00 97.06 210 ARG A N 1
ATOM 1502 C CA . ARG A 1 210 ? 13.403 4.253 10.547 1.00 97.06 210 ARG A CA 1
ATOM 1503 C C . ARG A 1 210 ? 12.377 3.151 10.813 1.00 97.06 210 ARG A C 1
ATOM 1505 O O . ARG A 1 210 ? 11.371 3.401 11.479 1.00 97.06 210 ARG A O 1
ATOM 1512 N N . THR A 1 211 ? 12.625 1.942 10.322 1.00 97.06 211 THR A N 1
ATOM 1513 C CA . THR A 1 211 ? 11.712 0.803 10.481 1.00 97.06 211 THR A CA 1
ATOM 1514 C C . THR A 1 211 ? 11.624 0.362 11.944 1.00 97.06 211 THR A C 1
ATOM 1516 O O . THR A 1 211 ? 10.537 0.078 12.443 1.00 97.06 211 THR A O 1
ATOM 1519 N N . THR A 1 212 ? 12.732 0.419 12.685 1.00 97.00 212 THR A N 1
ATOM 1520 C CA . THR A 1 212 ? 12.755 0.149 14.131 1.00 97.00 212 THR A CA 1
ATOM 1521 C C . THR A 1 212 ? 11.941 1.182 14.914 1.00 97.00 212 THR A C 1
ATOM 1523 O O . THR A 1 212 ? 11.180 0.828 15.817 1.00 97.00 212 THR A O 1
ATOM 1526 N N . MET A 1 213 ? 12.050 2.469 14.572 1.00 97.81 213 MET A N 1
ATOM 1527 C CA . MET A 1 213 ? 11.221 3.520 15.175 1.00 97.81 213 MET A CA 1
ATOM 1528 C C . MET A 1 213 ? 9.735 3.305 14.878 1.00 97.81 213 MET A C 1
ATOM 1530 O O . MET A 1 213 ? 8.906 3.460 15.777 1.00 97.81 213 MET A O 1
ATOM 1534 N N . GLN A 1 214 ? 9.409 2.894 13.650 1.00 97.56 214 GLN A N 1
ATOM 1535 C CA . GLN A 1 214 ? 8.051 2.547 13.242 1.00 97.56 214 GLN A CA 1
ATOM 1536 C C . GLN A 1 214 ? 7.489 1.383 14.064 1.00 97.56 214 GLN A C 1
ATOM 1538 O O . GLN A 1 214 ? 6.392 1.495 14.611 1.00 97.56 214 GLN A O 1
ATOM 1543 N N . LEU A 1 215 ? 8.266 0.304 14.210 1.00 97.25 215 LEU A N 1
ATOM 1544 C CA . LEU A 1 215 ? 7.910 -0.860 15.020 1.00 97.25 215 LEU A CA 1
ATOM 1545 C C . LEU A 1 215 ? 7.671 -0.456 16.477 1.00 97.25 215 LEU A C 1
ATOM 1547 O O . LEU A 1 215 ? 6.660 -0.826 17.065 1.00 97.25 215 LEU A O 1
ATOM 1551 N N . ARG A 1 216 ? 8.569 0.346 17.065 1.00 96.88 216 ARG A N 1
ATOM 1552 C CA . ARG A 1 216 ? 8.441 0.822 18.453 1.00 96.88 216 ARG A CA 1
ATOM 1553 C C . ARG A 1 216 ? 7.191 1.673 18.667 1.00 96.88 216 ARG A C 1
ATOM 1555 O O . ARG A 1 216 ? 6.578 1.572 19.725 1.00 96.88 216 ARG A O 1
ATOM 1562 N N . ALA A 1 217 ? 6.832 2.528 17.713 1.00 96.06 217 ALA A N 1
ATOM 1563 C CA . ALA A 1 217 ? 5.603 3.314 17.787 1.00 96.06 217 ALA A CA 1
ATOM 1564 C C . ALA A 1 217 ? 4.359 2.416 17.681 1.00 96.06 217 ALA A C 1
ATOM 1566 O O . ALA A 1 217 ? 3.486 2.494 18.543 1.00 96.06 217 ALA A O 1
ATOM 1567 N N . GLY A 1 218 ? 4.336 1.488 16.719 1.00 96.38 218 GLY A N 1
ATOM 1568 C CA . GLY A 1 218 ? 3.241 0.529 16.568 1.00 96.38 218 GLY A CA 1
ATOM 1569 C C . GLY A 1 218 ? 3.075 -0.402 17.777 1.00 96.38 218 GLY A C 1
ATOM 1570 O O . GLY A 1 218 ? 1.957 -0.640 18.227 1.00 96.38 218 GLY A O 1
ATOM 1571 N N . LEU A 1 219 ? 4.178 -0.885 18.362 1.00 96.31 219 LEU A N 1
ATOM 1572 C CA . LEU A 1 219 ? 4.162 -1.738 19.557 1.00 96.31 219 LEU A CA 1
ATOM 1573 C C . LEU A 1 219 ? 3.605 -1.003 20.778 1.00 96.31 219 LEU A C 1
ATOM 1575 O O . LEU A 1 219 ? 2.917 -1.627 21.583 1.00 96.31 219 LEU A O 1
ATOM 1579 N N . ARG A 1 220 ? 3.897 0.295 20.928 1.00 94.31 220 ARG A N 1
ATOM 1580 C CA . ARG A 1 220 ? 3.376 1.100 22.042 1.00 94.31 220 ARG A CA 1
ATOM 1581 C C . ARG A 1 220 ? 1.859 1.221 21.984 1.00 94.31 220 ARG A C 1
ATOM 1583 O O . ARG A 1 220 ? 1.214 0.852 22.961 1.00 94.31 220 ARG A O 1
ATOM 1590 N N . GLY A 1 221 ? 1.301 1.616 20.839 1.00 92.50 221 GLY A N 1
ATOM 1591 C CA . GLY A 1 221 ? -0.155 1.698 20.701 1.00 92.50 221 GLY A CA 1
ATOM 1592 C C . GLY A 1 221 ? -0.820 0.329 20.835 1.00 92.50 221 GLY A C 1
ATOM 1593 O O . GLY A 1 221 ? -1.752 0.143 21.606 1.00 92.50 221 GLY A O 1
ATOM 1594 N N . ALA A 1 222 ? -0.238 -0.704 20.220 1.00 91.88 222 ALA A N 1
ATOM 1595 C CA . ALA A 1 222 ? -0.750 -2.068 20.325 1.00 91.88 222 ALA A CA 1
ATOM 1596 C C . ALA A 1 222 ? -0.775 -2.652 21.752 1.00 91.88 222 ALA A C 1
ATOM 1598 O O . ALA A 1 222 ? -1.587 -3.540 22.020 1.00 91.88 222 ALA A O 1
ATOM 1599 N N . ARG A 1 223 ? 0.127 -2.219 22.644 1.00 90.00 223 ARG A N 1
ATOM 1600 C CA . ARG A 1 223 ? 0.236 -2.704 24.033 1.00 90.00 223 ARG A CA 1
ATOM 1601 C C . ARG A 1 223 ? -0.647 -1.947 25.022 1.00 90.00 223 ARG A C 1
ATOM 1603 O O . ARG A 1 223 ? -0.548 -2.197 26.218 1.00 90.00 223 ARG A O 1
ATOM 1610 N N . ARG A 1 224 ? -1.531 -1.080 24.533 1.00 72.50 224 ARG A N 1
ATOM 1611 C CA . ARG A 1 224 ? -2.376 -0.206 25.346 1.00 72.50 224 ARG A CA 1
ATOM 1612 C C . ARG A 1 224 ? -1.604 0.795 26.210 1.00 72.50 224 ARG A C 1
ATOM 1614 O O . ARG A 1 224 ? -2.025 1.098 27.324 1.00 72.50 224 ARG A O 1
ATOM 1621 N N . ALA A 1 225 ? -0.452 1.267 25.730 1.00 68.88 225 ALA A N 1
ATOM 1622 C CA . ALA A 1 225 ? 0.229 2.371 26.397 1.00 68.88 225 ALA A CA 1
ATOM 1623 C C . ALA A 1 225 ? -0.632 3.636 26.307 1.00 68.88 225 ALA A C 1
ATOM 1625 O O . ALA A 1 225 ? -1.409 3.777 25.362 1.00 68.88 225 ALA A O 1
ATOM 1626 N N . ASP A 1 226 ? -0.460 4.563 27.248 1.00 85.56 226 ASP A N 1
ATOM 1627 C CA . ASP A 1 226 ? -1.169 5.842 27.225 1.00 85.56 226 ASP A CA 1
ATOM 1628 C C . ASP A 1 226 ? -1.137 6.481 25.814 1.00 85.56 226 ASP A C 1
ATOM 1630 O O . ASP A 1 226 ? -0.110 6.415 25.116 1.00 85.56 226 ASP A O 1
ATOM 1634 N N . PRO A 1 227 ? -2.232 7.113 25.353 1.00 88.69 227 PRO A N 1
ATOM 1635 C CA . PRO A 1 227 ? -2.284 7.700 24.013 1.00 88.69 227 PRO A CA 1
ATOM 1636 C C . PRO A 1 227 ? -1.171 8.726 23.756 1.00 88.69 227 PRO A C 1
ATOM 1638 O O . PRO A 1 227 ? -0.603 8.777 22.664 1.00 88.69 227 PRO A O 1
ATOM 1641 N N . ALA A 1 228 ? -0.796 9.501 24.780 1.00 91.50 228 ALA A N 1
ATOM 1642 C CA . ALA A 1 228 ? 0.236 10.534 24.698 1.00 91.50 228 ALA A CA 1
ATOM 1643 C C . ALA A 1 228 ? 1.634 9.994 24.307 1.00 91.50 228 ALA A C 1
ATOM 1645 O O . ALA A 1 228 ? 2.181 10.442 23.294 1.00 91.50 228 ALA A O 1
ATOM 1646 N N . PRO A 1 229 ? 2.245 9.018 25.015 1.00 92.38 229 PRO A N 1
ATOM 1647 C CA . PRO A 1 229 ? 3.533 8.452 24.610 1.00 92.38 229 PRO A CA 1
ATOM 1648 C C . PRO A 1 229 ? 3.479 7.714 23.267 1.00 92.38 229 PRO A C 1
ATOM 1650 O O . PRO A 1 229 ? 4.496 7.666 22.563 1.00 92.38 229 PRO A O 1
ATOM 1653 N N . THR A 1 230 ? 2.324 7.159 22.891 1.00 93.25 230 THR A N 1
ATOM 1654 C CA . THR A 1 230 ? 2.122 6.537 21.575 1.00 93.25 230 THR A CA 1
ATOM 1655 C C . THR A 1 230 ? 2.159 7.586 20.461 1.00 93.25 230 THR A C 1
ATOM 1657 O O . THR A 1 230 ? 2.947 7.438 19.522 1.00 93.25 230 THR A O 1
ATOM 1660 N N . LEU A 1 231 ? 1.413 8.688 20.596 1.00 93.88 231 LEU A N 1
ATOM 1661 C CA . LEU A 1 231 ? 1.457 9.816 19.657 1.00 93.88 231 LEU A CA 1
ATOM 1662 C C . LEU A 1 231 ? 2.852 10.435 19.575 1.00 93.88 231 LEU A C 1
ATOM 1664 O O . LEU A 1 231 ? 3.374 10.605 18.475 1.00 93.88 231 LEU A O 1
ATOM 1668 N N . ALA A 1 232 ? 3.521 10.647 20.710 1.00 95.50 232 ALA A N 1
ATOM 1669 C CA . ALA A 1 232 ? 4.892 11.150 20.727 1.00 95.50 232 ALA A CA 1
ATOM 1670 C C . ALA A 1 232 ? 5.866 10.208 19.989 1.00 95.50 232 ALA A C 1
ATOM 1672 O O . ALA A 1 232 ? 6.796 10.653 19.312 1.00 95.50 232 ALA A O 1
ATOM 1673 N N . ALA A 1 233 ? 5.678 8.886 20.090 1.00 96.56 233 ALA A N 1
ATOM 1674 C CA . ALA A 1 233 ? 6.473 7.923 19.332 1.00 96.56 233 ALA A CA 1
ATOM 1675 C C . ALA A 1 233 ? 6.175 7.974 17.825 1.00 96.56 233 ALA A C 1
ATOM 1677 O O . ALA A 1 233 ? 7.118 7.936 17.032 1.00 96.56 233 ALA A O 1
ATOM 1678 N N . ALA A 1 234 ? 4.905 8.107 17.435 1.00 96.25 234 ALA A N 1
ATOM 1679 C CA . ALA A 1 234 ? 4.497 8.276 16.043 1.00 96.25 234 ALA A CA 1
ATOM 1680 C C . ALA A 1 234 ? 5.033 9.591 15.443 1.00 96.25 234 ALA A C 1
ATOM 1682 O O . ALA A 1 234 ? 5.583 9.586 14.342 1.00 96.25 234 ALA A O 1
ATOM 1683 N N . ALA A 1 235 ? 4.979 10.696 16.191 1.00 96.81 235 ALA A N 1
ATOM 1684 C CA . ALA A 1 235 ? 5.540 11.986 15.797 1.00 96.81 235 ALA A CA 1
ATOM 1685 C C . ALA A 1 235 ? 7.062 11.910 15.609 1.00 96.81 235 ALA A C 1
ATOM 1687 O O . ALA A 1 235 ? 7.580 12.372 14.591 1.00 96.81 235 ALA A O 1
ATOM 1688 N N . ARG A 1 236 ? 7.791 11.266 16.536 1.00 97.62 236 ARG A N 1
ATOM 1689 C CA . ARG A 1 236 ? 9.237 11.009 16.386 1.00 97.62 236 ARG A CA 1
ATOM 1690 C C . ARG A 1 236 ? 9.543 10.185 15.138 1.00 97.62 236 ARG A C 1
ATOM 1692 O O . ARG A 1 236 ? 10.464 10.534 14.404 1.00 97.62 236 ARG A O 1
ATOM 1699 N N . TYR A 1 237 ? 8.769 9.130 14.880 1.00 97.69 237 TYR A N 1
ATOM 1700 C CA . TYR A 1 237 ? 8.887 8.354 13.647 1.00 97.69 237 TYR A CA 1
ATOM 1701 C C . TYR A 1 237 ? 8.674 9.231 12.407 1.00 97.69 237 TYR A C 1
ATOM 1703 O O . TYR A 1 237 ? 9.508 9.211 11.510 1.00 97.69 237 TYR A O 1
ATOM 1711 N N . GLY A 1 238 ? 7.606 10.029 12.360 1.00 96.31 238 GLY A N 1
ATOM 1712 C CA . GLY A 1 238 ? 7.316 10.900 11.222 1.00 96.31 238 GLY A CA 1
ATOM 1713 C C . GLY A 1 238 ? 8.384 11.979 11.001 1.00 96.31 238 GLY A C 1
ATOM 1714 O O . GLY A 1 238 ? 8.773 12.243 9.866 1.00 96.31 238 GLY A O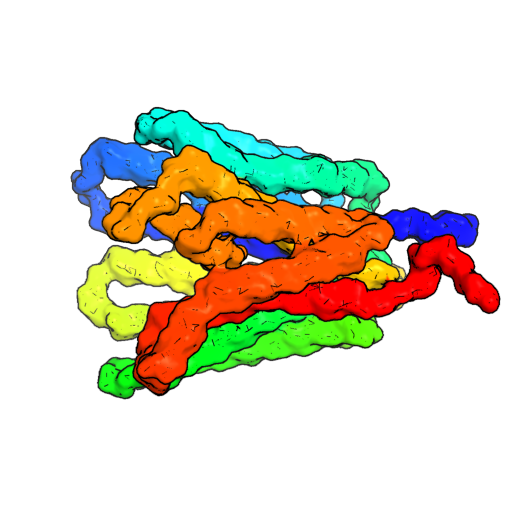 1
ATOM 1715 N N . ASN A 1 239 ? 8.905 12.574 12.077 1.00 97.50 239 ASN A N 1
ATOM 1716 C CA . ASN A 1 239 ? 9.949 13.599 12.011 1.00 97.50 239 ASN A CA 1
ATOM 1717 C C . ASN A 1 239 ? 11.307 13.036 11.562 1.00 97.50 239 ASN A C 1
ATOM 1719 O O . ASN A 1 239 ? 12.021 13.730 10.849 1.00 97.50 239 ASN A O 1
ATOM 1723 N N . PHE A 1 240 ? 11.654 11.800 11.938 1.00 97.88 240 PHE A N 1
ATOM 1724 C CA . PHE A 1 240 ? 12.883 11.135 11.484 1.00 97.88 240 PHE A CA 1
ATOM 1725 C C . PHE A 1 240 ? 12.729 10.474 10.105 1.00 97.88 240 PHE A C 1
ATOM 1727 O O . PHE A 1 240 ? 13.629 10.523 9.273 1.00 97.88 240 PHE A O 1
ATOM 1734 N N . GLY A 1 241 ? 11.580 9.856 9.835 1.00 96.88 241 GLY A N 1
ATOM 1735 C CA . GLY A 1 241 ? 11.354 9.056 8.635 1.00 96.88 241 GLY A CA 1
ATOM 1736 C C . GLY A 1 241 ? 11.374 9.868 7.340 1.00 96.88 241 GLY A C 1
ATOM 1737 O O . GLY A 1 241 ? 11.779 9.332 6.313 1.00 96.88 241 GLY A O 1
ATOM 1738 N N . VAL A 1 242 ? 10.985 11.149 7.388 1.00 97.12 242 VAL A N 1
ATOM 1739 C CA . VAL A 1 242 ? 11.071 12.075 6.244 1.00 97.12 242 VAL A CA 1
ATOM 1740 C C . VAL A 1 242 ? 12.530 12.349 5.842 1.00 97.12 242 VAL A C 1
ATOM 1742 O O . VAL A 1 242 ? 12.891 11.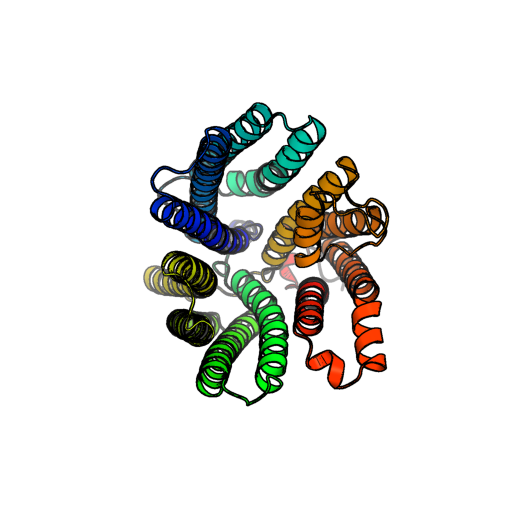995 4.721 1.00 97.12 242 VAL A O 1
ATOM 1745 N N . PRO A 1 243 ? 13.403 12.910 6.707 1.00 97.56 243 PRO A N 1
ATOM 1746 C CA . PRO A 1 243 ? 14.802 13.125 6.347 1.00 97.56 243 PRO A CA 1
ATOM 1747 C C . PRO A 1 243 ? 15.537 11.811 6.061 1.00 97.56 243 PRO A C 1
ATOM 1749 O O . PRO A 1 243 ? 16.305 11.759 5.109 1.00 97.56 243 PRO A O 1
ATOM 1752 N N . ALA A 1 244 ? 15.256 10.727 6.795 1.00 96.44 244 ALA A N 1
ATOM 1753 C CA . ALA A 1 244 ? 15.844 9.418 6.503 1.00 96.44 244 ALA A CA 1
ATOM 1754 C C . ALA A 1 244 ? 15.463 8.901 5.104 1.00 96.44 244 ALA A C 1
ATOM 1756 O O . ALA A 1 244 ? 16.308 8.346 4.412 1.00 96.44 244 ALA A O 1
ATOM 1757 N N . GLY A 1 245 ? 14.213 9.100 4.667 1.00 95.62 245 GLY A N 1
ATOM 1758 C CA . GLY A 1 245 ? 13.769 8.749 3.316 1.00 95.62 245 GLY A CA 1
ATOM 1759 C C . GLY A 1 245 ? 14.467 9.568 2.227 1.00 95.62 245 GLY A C 1
ATOM 1760 O O . GLY A 1 245 ? 14.881 8.995 1.226 1.00 95.62 245 GLY A O 1
ATOM 1761 N N . LEU A 1 246 ? 14.649 10.877 2.445 1.00 96.31 246 LEU A N 1
ATOM 1762 C CA . LEU A 1 246 ? 15.393 11.750 1.527 1.00 96.31 246 LEU A CA 1
ATOM 1763 C C . LEU A 1 246 ? 16.868 11.348 1.427 1.00 96.31 246 LEU A C 1
ATOM 1765 O O . LEU A 1 246 ? 17.389 11.223 0.325 1.00 96.31 246 LEU A O 1
ATOM 1769 N N . LEU A 1 247 ? 17.528 11.119 2.565 1.00 96.50 247 LEU A N 1
ATOM 1770 C CA . LEU A 1 247 ? 18.935 10.719 2.612 1.00 96.50 247 LEU A CA 1
ATOM 1771 C C . LEU A 1 247 ? 19.157 9.332 2.004 1.00 96.50 247 LEU A C 1
ATOM 1773 O O . LEU A 1 247 ? 20.109 9.151 1.254 1.00 96.50 247 LEU A O 1
ATOM 1777 N N . ALA A 1 248 ? 18.269 8.369 2.272 1.00 94.62 248 ALA A N 1
ATOM 1778 C CA . ALA A 1 248 ? 18.323 7.059 1.630 1.00 94.62 248 ALA A CA 1
ATOM 1779 C C . ALA A 1 248 ? 18.118 7.173 0.111 1.00 94.62 248 ALA A C 1
ATOM 1781 O O . ALA A 1 248 ? 18.876 6.581 -0.648 1.00 94.62 248 ALA A O 1
ATOM 1782 N N . GLY A 1 249 ? 17.151 7.983 -0.332 1.00 93.69 249 GLY A N 1
ATOM 1783 C CA . GLY A 1 249 ? 16.936 8.300 -1.744 1.00 93.69 249 GLY A CA 1
ATOM 1784 C C . GLY A 1 249 ? 18.165 8.913 -2.418 1.00 93.69 249 GLY A C 1
ATOM 1785 O O . GLY A 1 249 ? 18.585 8.446 -3.471 1.00 93.69 249 GLY A O 1
ATOM 1786 N N . GLY A 1 250 ? 18.794 9.901 -1.778 1.00 91.44 250 GLY A N 1
ATOM 1787 C CA . GLY A 1 250 ? 20.054 10.489 -2.238 1.00 91.44 250 GLY A CA 1
ATOM 1788 C C . GLY A 1 250 ? 21.199 9.474 -2.283 1.00 91.44 250 GLY A C 1
ATOM 1789 O O . GLY A 1 250 ? 21.943 9.440 -3.256 1.00 91.44 250 GLY A O 1
ATOM 1790 N N . GLY A 1 251 ? 21.293 8.592 -1.284 1.00 91.38 251 GLY A N 1
ATOM 1791 C CA . GLY A 1 251 ? 22.235 7.472 -1.282 1.00 91.38 251 GLY A CA 1
ATOM 1792 C C . GLY A 1 251 ? 22.023 6.527 -2.467 1.00 91.38 251 GLY A C 1
ATOM 1793 O O . GLY A 1 251 ? 22.990 6.175 -3.133 1.00 91.38 251 GLY A O 1
ATOM 1794 N N . PHE A 1 252 ? 20.769 6.184 -2.789 1.00 88.62 252 PHE A N 1
ATOM 1795 C CA . PHE A 1 252 ? 20.440 5.390 -3.977 1.00 88.62 252 PHE A CA 1
ATOM 1796 C C . PHE A 1 252 ? 20.757 6.127 -5.283 1.00 88.62 252 PHE A C 1
ATOM 1798 O O . PHE A 1 252 ? 21.226 5.496 -6.223 1.00 88.62 252 PHE A O 1
ATOM 1805 N N . ALA A 1 253 ? 20.545 7.446 -5.347 1.00 89.12 253 ALA A N 1
ATOM 1806 C CA . ALA A 1 253 ? 20.913 8.251 -6.514 1.00 89.12 253 ALA A CA 1
ATOM 1807 C C . ALA A 1 253 ? 22.423 8.222 -6.757 1.00 89.12 253 ALA A C 1
ATOM 1809 O O . ALA A 1 253 ? 22.846 7.935 -7.871 1.00 89.12 253 ALA A O 1
ATOM 1810 N N . ILE A 1 254 ? 23.220 8.484 -5.716 1.00 87.62 254 ILE A N 1
ATOM 1811 C CA . ILE A 1 254 ? 24.686 8.454 -5.794 1.00 87.62 254 ILE A CA 1
ATOM 1812 C C . ILE A 1 254 ? 25.152 7.062 -6.212 1.00 87.62 254 ILE A C 1
ATOM 1814 O O . ILE A 1 254 ? 25.896 6.942 -7.174 1.00 87.62 254 ILE A O 1
ATOM 1818 N N . ALA A 1 255 ? 24.649 6.025 -5.539 1.00 85.69 255 ALA A N 1
ATOM 1819 C CA . ALA A 1 255 ? 24.925 4.631 -5.858 1.00 85.69 255 ALA A CA 1
ATOM 1820 C C . ALA A 1 255 ? 24.676 4.314 -7.344 1.00 85.69 255 ALA A C 1
ATOM 1822 O O . ALA A 1 255 ? 25.537 3.776 -8.034 1.00 85.69 255 ALA A O 1
ATOM 1823 N N . LEU A 1 256 ? 23.500 4.673 -7.854 1.00 84.56 256 LEU A N 1
ATOM 1824 C CA . LEU A 1 256 ? 23.142 4.371 -9.234 1.00 84.56 256 LEU A CA 1
ATOM 1825 C C . LEU A 1 256 ? 23.980 5.168 -10.239 1.00 84.56 256 LEU A C 1
ATOM 1827 O O . LEU A 1 256 ? 24.426 4.592 -11.222 1.00 84.56 256 LEU A O 1
ATOM 1831 N N . VAL A 1 257 ? 24.210 6.463 -10.009 1.00 84.94 257 VAL A N 1
ATOM 1832 C CA . VAL A 1 257 ? 24.993 7.301 -10.934 1.00 84.94 257 VAL A CA 1
ATOM 1833 C C . VAL A 1 257 ? 26.466 6.881 -10.964 1.00 84.94 257 VAL A C 1
ATOM 1835 O O . VAL A 1 257 ? 27.041 6.788 -12.043 1.00 84.94 257 VAL A O 1
ATOM 1838 N N . ASP A 1 258 ? 27.060 6.583 -9.807 1.00 84.75 258 ASP A N 1
ATOM 1839 C CA . ASP A 1 258 ? 28.460 6.145 -9.691 1.00 84.75 258 ASP A CA 1
ATOM 1840 C C . ASP A 1 258 ? 28.699 4.785 -10.367 1.00 84.75 258 ASP A C 1
ATOM 1842 O O . ASP A 1 258 ? 29.704 4.583 -11.040 1.00 84.75 258 ASP A O 1
ATOM 1846 N N . GLY A 1 259 ? 27.723 3.872 -10.288 1.00 83.12 259 GLY A N 1
ATOM 1847 C CA . GLY A 1 259 ? 27.772 2.577 -10.974 1.00 83.12 259 GLY A CA 1
ATOM 1848 C C . GLY A 1 259 ? 27.618 2.645 -12.501 1.00 83.12 259 GLY A C 1
ATOM 1849 O O . GLY A 1 259 ? 27.566 1.600 -13.148 1.00 83.12 259 GLY A O 1
ATOM 1850 N N . MET A 1 260 ? 27.497 3.843 -13.082 1.00 84.38 260 MET A N 1
ATOM 1851 C CA . MET A 1 260 ? 27.140 4.068 -14.486 1.00 84.38 260 MET A CA 1
ATOM 1852 C C . MET A 1 260 ? 27.964 5.204 -15.146 1.00 84.38 260 MET A C 1
ATOM 1854 O O . MET A 1 260 ? 27.375 6.139 -15.694 1.00 84.38 260 MET A O 1
ATOM 1858 N N . PRO A 1 261 ? 29.315 5.145 -15.145 1.00 81.00 261 PRO A N 1
ATOM 1859 C CA . PRO A 1 261 ? 30.171 6.261 -15.575 1.00 81.00 261 PRO A CA 1
ATOM 1860 C C . PRO A 1 261 ? 30.016 6.654 -17.056 1.00 81.00 261 PRO A C 1
ATOM 1862 O O . PRO A 1 261 ? 30.137 7.832 -17.384 1.00 81.00 261 PRO A O 1
ATOM 1865 N N . ASP A 1 262 ? 29.680 5.704 -17.934 1.00 87.25 262 ASP A N 1
ATOM 1866 C CA . ASP A 1 262 ? 29.603 5.915 -19.390 1.00 87.25 262 ASP A CA 1
ATOM 1867 C C . ASP A 1 262 ? 28.160 5.970 -19.929 1.00 87.25 262 ASP A C 1
ATOM 1869 O O . ASP A 1 262 ? 27.903 5.744 -21.115 1.00 87.25 262 ASP A O 1
ATOM 1873 N N . VAL A 1 263 ? 27.176 6.231 -19.063 1.00 83.00 263 VAL A N 1
ATOM 1874 C CA . VAL A 1 263 ? 25.762 6.177 -19.449 1.00 83.00 263 VAL A CA 1
ATOM 1875 C C . VAL A 1 263 ? 25.309 7.488 -20.114 1.00 83.00 263 VAL A C 1
ATOM 1877 O O . VAL A 1 263 ? 25.556 8.574 -19.582 1.00 83.00 263 VAL A O 1
ATOM 1880 N N . PRO A 1 264 ? 24.610 7.430 -21.270 1.00 86.19 264 PRO A N 1
ATOM 1881 C CA . PRO A 1 264 ? 24.101 8.622 -21.944 1.00 86.19 264 PRO A CA 1
ATOM 1882 C C . PRO A 1 264 ? 23.228 9.483 -21.025 1.00 86.19 264 PRO A C 1
ATOM 1884 O O . PRO A 1 264 ? 22.423 8.957 -20.257 1.00 86.19 264 PRO A O 1
ATOM 1887 N N . ALA A 1 265 ? 23.286 10.810 -21.183 1.00 84.12 265 ALA A N 1
ATOM 1888 C CA . ALA A 1 265 ? 22.547 11.758 -20.340 1.00 84.12 265 ALA A CA 1
ATOM 1889 C C . ALA A 1 265 ? 21.041 11.441 -20.219 1.00 84.12 265 ALA A C 1
ATOM 1891 O O . ALA A 1 265 ? 20.454 11.608 -19.151 1.00 84.12 265 ALA A O 1
ATOM 1892 N N . ALA A 1 266 ? 20.413 10.938 -21.289 1.00 79.81 266 ALA A N 1
ATOM 1893 C CA . ALA A 1 266 ? 19.014 10.514 -21.266 1.00 79.81 266 ALA A CA 1
ATOM 1894 C C . ALA A 1 266 ? 18.763 9.344 -20.295 1.00 79.81 266 ALA A C 1
ATOM 1896 O O . ALA A 1 266 ? 17.802 9.376 -19.528 1.00 79.81 266 ALA A O 1
ATOM 1897 N N . ALA A 1 267 ? 19.644 8.342 -20.281 1.00 80.81 267 ALA A N 1
ATOM 1898 C CA . ALA A 1 267 ? 19.554 7.211 -19.366 1.00 80.81 267 ALA A CA 1
ATOM 1899 C C . ALA A 1 267 ? 19.875 7.629 -17.918 1.00 80.81 267 ALA A C 1
ATOM 1901 O O . ALA A 1 267 ? 19.182 7.204 -16.995 1.00 80.81 267 ALA A O 1
ATOM 1902 N N . THR A 1 268 ? 20.802 8.567 -17.706 1.00 84.62 268 THR A N 1
ATOM 1903 C CA . THR A 1 268 ? 21.023 9.179 -16.383 1.00 84.62 268 THR A CA 1
ATOM 1904 C C . THR A 1 268 ? 19.762 9.878 -15.870 1.00 84.62 268 THR A C 1
ATOM 1906 O O . THR A 1 268 ? 19.355 9.678 -14.727 1.00 84.62 268 THR A O 1
ATOM 1909 N N . MET A 1 269 ? 19.073 10.647 -16.718 1.00 83.81 269 MET A N 1
ATOM 1910 C CA . MET A 1 269 ? 17.813 11.306 -16.352 1.00 83.81 269 MET A CA 1
ATOM 1911 C C . MET A 1 269 ? 16.684 10.305 -16.048 1.00 83.81 269 MET A C 1
ATOM 1913 O O . MET A 1 269 ? 15.877 10.536 -15.143 1.00 83.81 269 MET A O 1
ATOM 1917 N N . MET A 1 270 ? 16.636 9.173 -16.755 1.00 81.69 270 MET A N 1
ATOM 1918 C CA . MET A 1 270 ? 15.712 8.072 -16.454 1.00 81.69 270 MET A CA 1
ATOM 1919 C C . MET A 1 270 ? 15.973 7.473 -15.067 1.00 81.69 270 MET A C 1
ATOM 1921 O O . MET A 1 270 ? 15.042 7.310 -14.278 1.00 81.69 270 MET A O 1
ATOM 1925 N N . VAL A 1 271 ? 17.240 7.209 -14.744 1.00 84.81 271 VAL A N 1
ATOM 1926 C CA . VAL A 1 271 ? 17.669 6.700 -13.434 1.00 84.81 271 VAL A CA 1
ATOM 1927 C C . VAL A 1 271 ? 17.312 7.688 -12.326 1.00 84.81 271 VAL A C 1
ATOM 1929 O O . VAL A 1 271 ? 16.707 7.302 -11.329 1.00 84.81 271 VAL A O 1
ATOM 1932 N N . VAL A 1 272 ? 17.595 8.979 -12.520 1.00 87.56 272 VAL A N 1
ATOM 1933 C CA . VAL A 1 272 ? 17.216 10.039 -11.572 1.00 87.56 272 VAL A CA 1
ATOM 1934 C C . VAL A 1 272 ? 15.702 10.067 -11.356 1.00 87.56 272 VAL A C 1
ATOM 1936 O O . VAL A 1 272 ? 15.246 10.197 -10.221 1.00 87.56 272 VAL A O 1
ATOM 1939 N N . THR A 1 273 ? 14.911 9.884 -12.414 1.00 87.94 273 THR A N 1
ATOM 1940 C CA . THR A 1 273 ? 13.446 9.831 -12.314 1.00 87.94 273 THR A CA 1
ATOM 1941 C C . THR A 1 273 ? 12.972 8.621 -11.505 1.00 87.94 273 THR A C 1
ATOM 1943 O O . THR A 1 273 ? 12.100 8.756 -10.643 1.00 87.94 273 THR A O 1
ATOM 1946 N N . LEU A 1 274 ? 13.579 7.449 -11.718 1.00 88.19 274 LEU A N 1
ATOM 1947 C CA . LEU A 1 274 ? 13.290 6.238 -10.948 1.00 88.19 274 LEU A CA 1
ATOM 1948 C C . LEU A 1 274 ? 13.637 6.422 -9.464 1.00 88.19 274 LEU A C 1
ATOM 1950 O O . LEU A 1 274 ? 12.848 6.062 -8.587 1.00 88.19 274 LEU A O 1
ATOM 1954 N N . VAL A 1 275 ? 14.783 7.038 -9.167 1.00 91.69 275 VAL A N 1
ATOM 1955 C CA . VAL A 1 275 ? 15.185 7.329 -7.788 1.00 91.69 275 VAL A CA 1
ATOM 1956 C C . VAL A 1 275 ? 14.271 8.366 -7.149 1.00 91.69 275 VAL A C 1
ATOM 1958 O O . VAL A 1 275 ? 13.899 8.208 -5.987 1.00 91.69 275 VAL A O 1
ATOM 1961 N N . ALA A 1 276 ? 13.846 9.395 -7.882 1.00 93.00 276 ALA A N 1
ATOM 1962 C CA . ALA A 1 276 ? 12.878 10.371 -7.392 1.00 93.00 276 ALA A CA 1
ATOM 1963 C C . ALA A 1 276 ? 11.531 9.706 -7.059 1.00 93.00 276 ALA A C 1
ATOM 1965 O O . ALA A 1 276 ? 10.966 9.965 -5.994 1.00 93.00 276 ALA A O 1
ATOM 1966 N N . MET A 1 277 ? 11.059 8.792 -7.913 1.00 93.56 277 MET A N 1
ATOM 1967 C CA . MET A 1 277 ? 9.862 7.982 -7.673 1.00 93.56 277 MET A CA 1
ATOM 1968 C C . MET A 1 277 ? 10.003 7.128 -6.404 1.00 93.56 277 MET A C 1
ATOM 1970 O O . MET A 1 277 ? 9.144 7.193 -5.522 1.00 93.56 277 MET A O 1
ATOM 1974 N N . LEU A 1 278 ? 11.105 6.381 -6.267 1.00 92.25 278 LEU A N 1
ATOM 1975 C CA . LEU A 1 278 ? 11.392 5.565 -5.083 1.00 92.25 278 LEU A CA 1
ATOM 1976 C C . LEU A 1 278 ? 11.477 6.424 -3.815 1.00 92.25 278 LEU A C 1
ATOM 1978 O O . LEU A 1 278 ? 10.883 6.096 -2.788 1.00 92.25 278 LEU A O 1
ATOM 1982 N N . THR A 1 279 ? 12.178 7.553 -3.894 1.00 95.94 279 THR A N 1
ATOM 1983 C CA . THR A 1 279 ? 12.322 8.507 -2.791 1.00 95.94 279 THR A CA 1
ATOM 1984 C C . THR A 1 279 ? 10.954 9.010 -2.363 1.00 95.94 279 THR A C 1
ATOM 1986 O O . THR A 1 279 ? 10.625 8.955 -1.182 1.00 95.94 279 THR A O 1
ATOM 1989 N N . TRP A 1 280 ? 10.103 9.417 -3.306 1.00 96.00 280 TRP A N 1
ATOM 1990 C CA . TRP A 1 280 ? 8.743 9.833 -2.993 1.00 96.00 280 TRP A CA 1
ATOM 1991 C C . TRP A 1 280 ? 7.962 8.721 -2.291 1.00 96.00 280 TRP A C 1
ATOM 1993 O O . TRP A 1 280 ? 7.364 8.978 -1.247 1.00 96.00 280 TRP A O 1
ATOM 2003 N N . MET A 1 281 ? 8.003 7.481 -2.793 1.00 94.25 281 MET A N 1
ATOM 2004 C CA . MET A 1 281 ? 7.352 6.330 -2.150 1.00 94.25 281 MET A CA 1
ATOM 2005 C C . MET A 1 281 ? 7.827 6.138 -0.705 1.00 94.25 281 MET A C 1
ATOM 2007 O O . MET A 1 281 ? 7.011 5.933 0.198 1.00 94.25 281 MET A O 1
ATOM 2011 N N . LEU A 1 282 ? 9.132 6.288 -0.457 1.00 94.88 282 LEU A N 1
ATOM 2012 C CA . LEU A 1 282 ? 9.700 6.246 0.887 1.00 94.88 282 LEU A CA 1
ATOM 2013 C C . LEU A 1 282 ? 9.164 7.383 1.772 1.00 94.88 282 LEU A C 1
ATOM 2015 O O . LEU A 1 282 ? 9.044 7.178 2.979 1.00 94.88 282 LEU A O 1
ATOM 2019 N N . LEU A 1 283 ? 8.806 8.546 1.230 1.00 97.25 283 LEU A N 1
ATOM 2020 C CA . LEU A 1 283 ? 8.309 9.694 2.000 1.00 97.25 283 LEU A CA 1
ATOM 2021 C C . LEU A 1 283 ? 6.813 9.636 2.324 1.00 97.25 283 LEU A C 1
ATOM 2023 O O . LEU A 1 283 ? 6.389 10.264 3.299 1.00 97.25 283 LEU A O 1
ATOM 2027 N N . VAL A 1 284 ? 6.008 8.882 1.568 1.00 97.31 284 VAL A N 1
ATOM 2028 C CA . VAL A 1 284 ? 4.544 8.854 1.746 1.00 97.31 284 VAL A CA 1
ATOM 2029 C C . VAL A 1 284 ? 4.156 8.459 3.171 1.00 97.31 284 VAL A C 1
ATOM 2031 O O . VAL A 1 284 ? 3.422 9.178 3.843 1.00 97.31 284 VAL A O 1
ATOM 2034 N N . TRP A 1 285 ? 4.660 7.336 3.683 1.00 97.75 285 TRP A N 1
ATOM 2035 C CA . TRP A 1 285 ? 4.201 6.845 4.986 1.00 97.75 285 TRP A CA 1
ATOM 2036 C C . TRP A 1 285 ? 4.624 7.730 6.181 1.00 97.75 285 TRP A C 1
ATOM 2038 O O . TRP A 1 285 ? 3.764 8.080 6.993 1.00 97.75 285 TRP A O 1
ATOM 2048 N N . PRO A 1 286 ? 5.891 8.184 6.298 1.00 98.12 286 PRO A N 1
ATOM 2049 C CA . PRO A 1 286 ? 6.301 9.092 7.365 1.00 98.12 286 PRO A CA 1
ATOM 2050 C C . PRO A 1 286 ? 5.566 10.428 7.326 1.00 98.12 286 PRO A C 1
ATOM 2052 O O . PRO A 1 286 ? 5.246 10.963 8.384 1.00 98.12 286 PRO A O 1
ATOM 2055 N N . THR A 1 287 ? 5.271 10.965 6.137 1.00 98.06 287 THR A N 1
ATOM 2056 C CA . THR A 1 287 ? 4.511 12.219 6.016 1.00 98.06 287 THR A CA 1
ATOM 2057 C C . THR A 1 287 ? 3.061 12.045 6.463 1.00 98.06 287 THR A C 1
ATOM 2059 O O . THR A 1 287 ? 2.568 12.882 7.222 1.00 98.06 287 THR A O 1
ATOM 2062 N N . VAL A 1 288 ? 2.410 10.937 6.088 1.00 97.75 288 VAL A N 1
ATOM 2063 C CA . VAL A 1 288 ? 1.058 10.587 6.557 1.00 97.75 288 VAL A CA 1
ATOM 2064 C C . VAL A 1 288 ? 1.025 10.458 8.081 1.00 97.75 288 VAL A C 1
ATOM 2066 O O . VAL A 1 288 ? 0.204 11.111 8.722 1.00 97.75 288 VAL A O 1
ATOM 2069 N N . ILE A 1 289 ? 1.954 9.706 8.685 1.00 97.81 289 ILE A N 1
ATOM 2070 C CA . ILE A 1 289 ? 2.003 9.538 10.147 1.00 97.81 289 ILE A CA 1
ATOM 2071 C C . ILE A 1 289 ? 2.362 10.838 10.871 1.00 97.81 289 ILE A C 1
ATOM 2073 O O . ILE A 1 289 ? 1.774 11.145 11.906 1.00 97.81 289 ILE A O 1
ATOM 2077 N N . ARG A 1 290 ? 3.285 11.642 10.332 1.00 97.12 290 ARG A N 1
ATOM 2078 C CA . ARG A 1 290 ? 3.636 12.950 10.903 1.00 97.12 290 ARG A CA 1
ATOM 2079 C C . ARG A 1 290 ? 2.429 13.881 10.938 1.00 97.12 290 ARG A C 1
ATOM 2081 O O . ARG A 1 290 ? 2.207 14.552 11.943 1.00 97.12 290 ARG A O 1
ATOM 2088 N N . ARG A 1 291 ? 1.665 13.932 9.843 1.00 96.81 291 ARG A N 1
ATOM 2089 C CA . ARG A 1 291 ? 0.435 14.725 9.762 1.00 96.81 291 ARG A CA 1
ATOM 2090 C C . ARG A 1 291 ? -0.614 14.201 10.737 1.00 96.81 291 ARG A C 1
ATOM 2092 O O . ARG A 1 291 ? -1.189 15.002 11.464 1.00 96.81 291 ARG A O 1
ATOM 2099 N N . PHE A 1 292 ? -0.803 12.883 10.783 1.00 95.94 292 PHE A N 1
ATOM 2100 C CA . PHE A 1 292 ? -1.734 12.233 11.699 1.00 95.94 292 PHE A CA 1
ATOM 2101 C C . PHE A 1 292 ? -1.426 12.572 13.160 1.00 95.94 292 PHE A C 1
ATOM 2103 O O . PHE A 1 292 ? -2.300 13.066 13.863 1.00 95.94 292 PHE A O 1
ATOM 2110 N N . ALA A 1 293 ? -0.181 12.382 13.604 1.00 95.38 293 ALA A N 1
ATOM 2111 C CA . ALA A 1 293 ? 0.207 12.650 14.986 1.00 95.38 293 ALA A CA 1
ATOM 2112 C C . ALA A 1 293 ? -0.008 14.124 15.369 1.00 95.38 293 ALA A C 1
ATOM 2114 O O . ALA A 1 293 ? -0.608 14.405 16.402 1.00 95.38 293 ALA A O 1
ATOM 2115 N N . ARG A 1 294 ? 0.396 15.060 14.496 1.00 95.25 294 ARG A N 1
ATOM 2116 C CA . ARG A 1 294 ? 0.211 16.504 14.717 1.00 95.25 294 ARG A CA 1
ATOM 2117 C C . ARG A 1 294 ? -1.255 16.911 14.808 1.00 95.25 294 ARG A C 1
ATOM 2119 O O . ARG A 1 294 ? -1.610 17.700 15.672 1.00 95.25 294 ARG A O 1
ATOM 2126 N N . ASP A 1 295 ? -2.101 16.395 13.921 1.00 94.12 295 ASP A N 1
ATOM 2127 C CA . ASP A 1 295 ? -3.536 16.686 13.954 1.00 94.12 295 ASP A CA 1
ATOM 2128 C C . ASP A 1 295 ? -4.172 16.202 15.269 1.00 94.12 295 ASP A C 1
ATOM 2130 O O . ASP A 1 295 ? -4.939 16.937 15.889 1.00 94.12 295 ASP A O 1
ATOM 2134 N N . ARG A 1 296 ? -3.789 15.014 15.757 1.00 92.19 296 ARG A N 1
ATOM 2135 C CA . ARG A 1 296 ? -4.289 14.485 17.037 1.00 92.19 296 ARG A CA 1
ATOM 2136 C C . ARG A 1 296 ? -3.789 15.273 18.245 1.00 92.19 296 ARG A C 1
ATOM 2138 O O . ARG A 1 296 ? -4.582 15.543 19.142 1.00 92.19 296 ARG A O 1
ATOM 2145 N N . GLU A 1 297 ? -2.526 15.691 18.250 1.00 91.25 297 GLU A N 1
ATOM 2146 C CA . GLU A 1 297 ? -1.980 16.583 19.283 1.00 91.25 297 GLU A CA 1
ATOM 2147 C C . GLU A 1 297 ? -2.731 17.924 19.321 1.00 91.25 297 GLU A C 1
ATOM 2149 O O . GLU A 1 297 ? -3.146 18.370 20.389 1.00 91.25 297 GLU A O 1
ATOM 2154 N N . LEU A 1 298 ? -2.982 18.541 18.159 1.00 92.00 298 LEU A N 1
ATOM 2155 C CA . LEU A 1 298 ? -3.713 19.810 18.070 1.00 92.00 298 LEU A CA 1
ATOM 2156 C C . LEU A 1 298 ? -5.170 19.684 18.530 1.00 92.00 298 LEU A C 1
ATOM 2158 O O . LEU A 1 298 ? -5.658 20.567 19.232 1.00 92.00 298 LEU A O 1
ATOM 2162 N N . ARG A 1 299 ? -5.861 18.592 18.184 1.00 87.81 299 ARG A N 1
ATOM 2163 C CA . ARG A 1 299 ? -7.233 18.346 18.663 1.00 87.81 299 ARG A CA 1
ATOM 2164 C C . ARG A 1 299 ? -7.294 18.161 20.173 1.00 87.81 299 ARG A C 1
ATOM 2166 O O . ARG A 1 299 ? -8.186 18.721 20.800 1.00 87.81 299 ARG A O 1
ATOM 2173 N N . ALA A 1 300 ? -6.347 17.421 20.749 1.00 87.25 300 ALA A N 1
ATOM 2174 C CA . ALA A 1 300 ? -6.271 17.242 22.197 1.00 87.25 300 ALA A CA 1
ATOM 2175 C C . ALA A 1 300 ? -6.089 18.587 22.919 1.00 87.25 300 ALA A C 1
ATOM 2177 O O . ALA A 1 300 ? -6.766 18.865 23.905 1.00 87.25 300 ALA A O 1
ATOM 2178 N N . LEU A 1 301 ? -5.233 19.463 22.379 1.00 89.69 301 LEU A N 1
ATOM 2179 C CA . LEU A 1 301 ? -5.045 20.817 22.906 1.00 89.69 301 LEU A CA 1
ATOM 2180 C C . LEU A 1 301 ? -6.301 21.688 22.755 1.00 89.69 301 LEU A C 1
ATOM 2182 O O . LEU A 1 301 ? -6.640 22.430 23.675 1.00 89.69 301 LEU A O 1
ATOM 2186 N N . ALA A 1 302 ? -6.995 21.598 21.616 1.00 89.12 302 ALA A N 1
ATOM 2187 C CA . ALA A 1 302 ? -8.182 22.402 21.330 1.00 89.12 302 ALA A CA 1
ATOM 2188 C C . ALA A 1 302 ? -9.380 22.032 22.218 1.00 89.12 302 ALA A C 1
ATOM 2190 O O . ALA A 1 302 ? -10.066 22.922 22.715 1.00 89.12 302 ALA A O 1
ATOM 2191 N N . MET A 1 303 ? -9.612 20.736 22.444 1.00 83.75 303 MET A N 1
ATOM 2192 C CA . MET A 1 303 ? -10.756 20.256 23.228 1.00 83.75 303 MET A CA 1
ATOM 2193 C C . MET A 1 303 ? -10.536 20.376 24.741 1.00 83.75 303 MET A C 1
ATOM 2195 O O . MET A 1 303 ? -11.493 20.275 25.498 1.00 83.75 303 MET A O 1
ATOM 2199 N N . ARG A 1 304 ? -9.288 20.578 25.202 1.00 82.06 304 ARG A N 1
ATOM 2200 C CA . ARG A 1 304 ? -8.884 20.469 26.623 1.00 82.06 304 ARG A CA 1
ATOM 2201 C C . ARG A 1 304 ? -9.291 19.142 27.281 1.00 82.06 304 ARG A C 1
ATOM 2203 O O . ARG A 1 304 ? -9.266 19.025 28.504 1.00 82.06 304 ARG A O 1
ATOM 2210 N N . GLU A 1 305 ? -9.644 18.147 26.480 1.00 72.12 305 GLU A N 1
ATOM 2211 C CA . GLU A 1 305 ? -9.989 16.813 26.938 1.00 72.12 305 GLU A CA 1
ATOM 2212 C C . GLU A 1 305 ? -8.733 15.940 26.903 1.00 72.12 305 GLU A C 1
ATOM 2214 O O . GLU A 1 305 ? -7.921 16.052 25.973 1.00 72.12 305 GLU A O 1
ATOM 2219 N N . PRO A 1 306 ? -8.540 15.056 27.898 1.00 69.50 306 PRO A N 1
ATOM 2220 C CA . PRO A 1 306 ? -7.519 14.031 27.785 1.00 69.50 306 PRO A CA 1
ATOM 2221 C C . PRO A 1 306 ? -7.783 13.225 26.512 1.00 69.50 306 PRO A C 1
ATOM 2223 O O . PRO A 1 306 ? -8.932 12.932 26.178 1.00 69.50 306 PRO A O 1
ATOM 2226 N N . LEU A 1 307 ? -6.710 12.869 25.799 1.00 71.69 307 LEU A N 1
ATOM 2227 C CA . LEU A 1 307 ? -6.797 11.942 24.673 1.00 71.69 307 LEU A CA 1
ATOM 2228 C C . LEU A 1 307 ? -7.602 10.724 25.129 1.00 71.69 307 LEU A C 1
ATOM 2230 O O . LEU A 1 307 ? -7.199 10.026 26.062 1.00 71.69 307 LEU A O 1
ATOM 2234 N N . CYS A 1 308 ? -8.764 10.536 24.508 1.00 66.50 308 CYS A N 1
ATOM 2235 C CA . CYS A 1 308 ? -9.689 9.473 24.854 1.00 66.50 308 CYS A CA 1
ATOM 2236 C C . CYS A 1 308 ? -8.976 8.110 24.809 1.00 66.50 308 CYS A C 1
ATOM 2238 O O . CYS A 1 308 ? -8.020 7.903 24.054 1.00 66.50 308 CYS A O 1
ATOM 2240 N N . GLY A 1 309 ? -9.418 7.198 25.677 1.00 72.81 309 GLY A N 1
ATOM 2241 C CA . GLY A 1 309 ? -8.832 5.867 25.808 1.00 72.81 309 GLY A CA 1
ATOM 2242 C C . GLY A 1 309 ? -8.926 5.031 24.526 1.00 72.81 309 GLY A C 1
ATOM 2243 O O . GLY A 1 309 ? -9.542 5.416 23.536 1.00 72.81 309 GLY A O 1
ATOM 2244 N N . HIS A 1 310 ? -8.303 3.855 24.569 1.00 80.56 310 HIS A N 1
ATOM 2245 C CA . HIS A 1 310 ? -8.273 2.892 23.467 1.00 80.56 310 HIS A CA 1
ATOM 2246 C C . HIS A 1 310 ? -9.664 2.596 22.911 1.00 80.56 310 HIS A C 1
ATOM 2248 O O . HIS A 1 310 ? -10.627 2.449 23.672 1.00 80.56 310 HIS A O 1
ATOM 2254 N N . ALA A 1 311 ? -9.747 2.434 21.590 1.00 84.88 311 ALA A N 1
ATOM 2255 C CA . ALA A 1 311 ? -10.989 2.024 20.974 1.00 84.88 311 ALA A CA 1
ATOM 2256 C C . ALA A 1 311 ? -11.311 0.596 21.436 1.00 84.88 311 ALA A C 1
ATOM 2258 O O . ALA A 1 311 ? -10.418 -0.255 21.562 1.00 84.88 311 ALA A O 1
ATOM 2259 N N . PRO A 1 312 ? -12.584 0.293 21.713 1.00 84.25 312 PRO A N 1
ATOM 2260 C CA . PRO A 1 312 ? -12.945 -1.014 22.242 1.00 84.25 312 PRO A CA 1
ATOM 2261 C C . PRO A 1 312 ? -12.687 -2.144 21.227 1.00 84.25 312 PRO A C 1
ATOM 2263 O O . PRO A 1 312 ? -12.364 -3.262 21.626 1.00 84.25 312 PRO A O 1
ATOM 2266 N N . ASP A 1 313 ? -12.699 -1.826 19.928 1.00 88.44 313 ASP A N 1
ATOM 2267 C CA . ASP A 1 313 ? -12.366 -2.726 18.817 1.00 88.44 313 ASP A CA 1
ATOM 2268 C C . ASP A 1 313 ? -10.852 -2.919 18.584 1.00 88.44 313 ASP A C 1
ATOM 2270 O O . ASP A 1 313 ? -10.442 -3.775 17.793 1.00 88.44 313 ASP A O 1
ATOM 2274 N N . ARG A 1 314 ? -10.010 -2.126 19.263 1.00 89.31 314 ARG A N 1
ATOM 2275 C CA . ARG A 1 314 ? -8.543 -2.103 19.154 1.00 89.31 314 ARG A CA 1
ATOM 2276 C C . ARG A 1 314 ? -8.015 -2.005 17.732 1.00 89.31 314 ARG A C 1
ATOM 2278 O O . ARG A 1 314 ? -6.991 -2.612 17.409 1.00 89.31 314 ARG A O 1
ATOM 2285 N N . GLY A 1 315 ? -8.731 -1.297 16.865 1.00 92.62 315 GLY A N 1
ATOM 2286 C CA . GLY A 1 315 ? -8.335 -1.113 15.476 1.00 92.62 315 GLY A CA 1
ATOM 2287 C C . GLY A 1 315 ? -8.437 -2.373 14.608 1.00 92.62 315 GLY A C 1
ATOM 2288 O O . GLY A 1 315 ? -7.975 -2.338 13.466 1.00 92.62 315 GLY A O 1
ATOM 2289 N N . LEU A 1 316 ? -9.061 -3.466 15.075 1.00 95.38 316 LEU A N 1
ATOM 2290 C CA . LEU A 1 316 ? -9.336 -4.649 14.243 1.00 95.38 316 LEU A CA 1
ATOM 2291 C C . LEU A 1 316 ? -10.040 -4.305 12.916 1.00 95.38 316 LEU A C 1
ATOM 2293 O O . LEU A 1 316 ? -9.642 -4.865 11.892 1.00 95.38 316 LEU A O 1
ATOM 2297 N N . PRO A 1 317 ? -10.984 -3.344 12.859 1.00 95.62 317 PRO A N 1
ATOM 2298 C CA . PRO A 1 317 ? -11.564 -2.928 11.585 1.00 95.62 317 PRO A CA 1
ATOM 2299 C C . PRO A 1 317 ? -10.547 -2.316 10.610 1.00 95.62 317 PRO A C 1
ATOM 2301 O O . PRO A 1 317 ? -10.682 -2.485 9.404 1.00 95.62 317 PRO A O 1
ATOM 2304 N N . THR A 1 318 ? -9.473 -1.676 11.096 1.00 96.44 318 THR A N 1
ATOM 2305 C CA . THR A 1 318 ? -8.378 -1.185 10.230 1.00 96.44 318 THR A CA 1
ATOM 2306 C C . THR A 1 318 ? -7.638 -2.342 9.569 1.00 96.44 318 THR A C 1
ATOM 2308 O O . THR A 1 318 ? -7.332 -2.286 8.378 1.00 96.44 318 THR A O 1
ATOM 2311 N N . LEU A 1 319 ? -7.376 -3.411 10.327 1.00 97.12 319 LEU A N 1
ATOM 2312 C CA . LEU A 1 319 ? -6.831 -4.641 9.763 1.00 97.12 319 LEU A CA 1
ATOM 2313 C C . LEU A 1 319 ? -7.800 -5.244 8.740 1.00 97.12 319 LEU A C 1
ATOM 2315 O O . LEU A 1 319 ? -7.368 -5.659 7.670 1.00 97.12 319 LEU A O 1
ATOM 2319 N N . GLY A 1 320 ? -9.101 -5.224 9.036 1.00 97.62 320 GLY A N 1
ATOM 2320 C CA . GLY A 1 320 ? -10.145 -5.646 8.110 1.00 97.62 320 GLY A CA 1
ATOM 2321 C C . GLY A 1 320 ? -10.125 -4.872 6.787 1.00 97.62 320 GLY A C 1
ATOM 2322 O O . GLY A 1 320 ? -10.134 -5.491 5.726 1.00 97.62 320 GLY A O 1
ATOM 2323 N N . TRP A 1 321 ? -9.992 -3.541 6.826 1.00 97.88 321 TRP A N 1
ATOM 2324 C CA . TRP A 1 321 ? -9.834 -2.704 5.629 1.00 97.88 321 TRP A CA 1
ATOM 2325 C C . TRP A 1 321 ? -8.568 -3.020 4.839 1.00 97.88 321 TRP A C 1
ATOM 2327 O O . TRP A 1 321 ? -8.611 -3.047 3.610 1.00 97.88 321 TRP A O 1
ATOM 2337 N N . LEU A 1 322 ? -7.453 -3.290 5.523 1.00 97.38 322 LEU A N 1
ATOM 2338 C CA . LEU A 1 322 ? -6.212 -3.693 4.865 1.00 97.38 322 LEU A CA 1
ATOM 2339 C C . LEU A 1 322 ? -6.368 -5.047 4.158 1.00 97.38 322 LEU A C 1
ATOM 2341 O O . LEU A 1 322 ? -5.970 -5.183 3.001 1.00 97.38 322 LEU A O 1
ATOM 2345 N N . LEU A 1 323 ? -6.975 -6.032 4.831 1.00 97.31 323 LEU A N 1
ATOM 2346 C CA . LEU A 1 323 ? -7.265 -7.340 4.242 1.00 97.31 323 LEU A CA 1
ATOM 2347 C C . LEU A 1 323 ? -8.218 -7.214 3.058 1.00 97.31 323 LEU A C 1
ATOM 2349 O O . LEU A 1 323 ? -7.943 -7.792 2.014 1.00 97.31 323 LEU A O 1
ATOM 2353 N N . LEU A 1 324 ? -9.288 -6.430 3.188 1.00 97.50 324 LEU A N 1
ATOM 2354 C CA . LEU A 1 324 ? -10.250 -6.219 2.113 1.00 97.50 324 LEU A CA 1
ATOM 2355 C C . LEU A 1 324 ? -9.588 -5.565 0.893 1.00 97.50 324 LEU A C 1
ATOM 2357 O O . LEU A 1 324 ? -9.776 -6.046 -0.218 1.00 97.50 324 LEU A O 1
ATOM 2361 N N . ALA A 1 325 ? -8.786 -4.512 1.082 1.00 96.12 325 ALA A N 1
ATOM 2362 C CA . ALA A 1 325 ? -8.112 -3.821 -0.017 1.00 96.12 325 ALA A CA 1
ATOM 2363 C C . ALA A 1 325 ? -7.176 -4.750 -0.801 1.00 96.12 325 ALA A C 1
ATOM 2365 O O . ALA A 1 325 ? -7.250 -4.827 -2.028 1.00 96.12 325 ALA A O 1
ATOM 2366 N N . LEU A 1 326 ? -6.329 -5.491 -0.085 1.00 94.50 326 LEU A N 1
ATOM 2367 C CA . LEU A 1 326 ? -5.381 -6.423 -0.693 1.00 94.50 326 LEU A CA 1
ATOM 2368 C C . LEU A 1 326 ? -6.081 -7.659 -1.277 1.00 94.50 326 LEU A C 1
ATOM 2370 O O . LEU A 1 326 ? -5.726 -8.100 -2.366 1.00 94.50 326 LEU A O 1
ATOM 2374 N N . GLY A 1 327 ? -7.107 -8.177 -0.601 1.00 95.88 327 GLY A N 1
ATOM 2375 C CA . GLY A 1 327 ? -7.892 -9.324 -1.047 1.00 95.88 327 GLY A CA 1
ATOM 2376 C C . GLY A 1 327 ? -8.699 -9.025 -2.308 1.00 95.88 327 GLY A C 1
ATOM 2377 O O . GLY A 1 327 ? -8.685 -9.825 -3.233 1.00 95.88 327 GLY A O 1
ATOM 2378 N N . VAL A 1 328 ? -9.348 -7.857 -2.395 1.00 96.38 328 VAL A N 1
ATOM 2379 C CA . VAL A 1 328 ? -10.091 -7.429 -3.596 1.00 96.38 328 VAL A CA 1
ATOM 2380 C C . VAL A 1 328 ? -9.147 -7.247 -4.779 1.00 96.38 328 VAL A C 1
ATOM 2382 O O . VAL A 1 328 ? -9.451 -7.719 -5.874 1.00 96.38 328 VAL A O 1
ATOM 2385 N N . TYR A 1 329 ? -7.993 -6.609 -4.559 1.00 93.50 329 TYR A N 1
ATOM 2386 C CA . TYR A 1 329 ? -6.974 -6.466 -5.596 1.00 93.50 329 TYR A CA 1
ATOM 2387 C C . TYR A 1 329 ? -6.473 -7.835 -6.078 1.00 93.50 329 TYR A C 1
ATOM 2389 O O . TYR A 1 329 ? -6.551 -8.116 -7.271 1.00 93.50 329 TYR A O 1
ATOM 2397 N N . SER A 1 330 ? -6.048 -8.704 -5.154 1.00 90.75 330 SER A N 1
ATOM 2398 C CA . SER A 1 330 ? -5.562 -10.059 -5.452 1.00 90.75 330 SER A CA 1
ATOM 2399 C C . SER A 1 330 ? -6.621 -10.919 -6.149 1.00 90.75 330 SER A C 1
ATOM 2401 O O . SER A 1 330 ? -6.329 -11.641 -7.099 1.00 90.75 330 SER A O 1
ATOM 2403 N N . LEU A 1 331 ? -7.885 -10.826 -5.732 1.00 93.94 331 LEU A N 1
ATOM 2404 C CA . LEU A 1 331 ? -8.977 -11.569 -6.353 1.00 93.94 331 LEU A CA 1
ATOM 2405 C C . LEU A 1 331 ? -9.204 -11.099 -7.793 1.00 93.94 331 LEU A C 1
ATOM 2407 O O . LEU A 1 331 ? -9.305 -11.924 -8.700 1.00 93.94 331 LEU A O 1
ATOM 2411 N N . ALA A 1 332 ? -9.247 -9.784 -8.017 1.00 94.06 332 ALA A N 1
ATOM 2412 C CA . ALA A 1 332 ? -9.460 -9.221 -9.343 1.00 94.06 332 ALA A CA 1
ATOM 2413 C C . ALA A 1 332 ? -8.309 -9.552 -10.305 1.00 94.06 332 ALA A C 1
ATOM 2415 O O . ALA A 1 332 ? -8.571 -9.916 -11.450 1.00 94.06 332 ALA A O 1
ATOM 2416 N N . THR A 1 333 ? -7.053 -9.477 -9.852 1.00 88.94 333 THR A N 1
ATOM 2417 C CA . THR A 1 333 ? -5.886 -9.812 -10.683 1.00 88.94 333 THR A CA 1
ATOM 2418 C C . THR A 1 333 ? -5.815 -11.304 -10.999 1.00 88.94 333 THR A C 1
ATOM 2420 O O . THR A 1 333 ? -5.598 -11.654 -12.157 1.00 88.94 333 THR A O 1
ATOM 2423 N N . ASN A 1 334 ? -6.081 -12.188 -10.031 1.00 87.88 334 ASN A N 1
ATOM 2424 C CA . ASN A 1 334 ? -6.119 -13.636 -10.269 1.00 87.88 334 ASN A CA 1
ATOM 2425 C C . ASN A 1 334 ? -7.238 -14.034 -11.244 1.00 87.88 334 ASN A C 1
ATOM 2427 O O . ASN A 1 334 ? -7.013 -14.835 -12.152 1.00 87.88 334 ASN A O 1
ATOM 2431 N N . LEU A 1 335 ? -8.438 -13.459 -11.101 1.00 91.75 335 LEU A N 1
ATOM 2432 C CA . LEU A 1 335 ? -9.552 -13.710 -12.021 1.00 91.75 335 LEU A CA 1
ATOM 2433 C C . LEU A 1 335 ? -9.264 -13.169 -13.427 1.00 91.75 335 LEU A C 1
ATOM 2435 O O . LEU A 1 335 ? -9.526 -13.858 -14.411 1.00 91.75 335 LEU A O 1
ATOM 2439 N N . ALA A 1 336 ? -8.684 -11.971 -13.528 1.00 89.88 336 ALA A N 1
ATOM 2440 C CA . ALA A 1 336 ? -8.245 -11.393 -14.794 1.00 89.88 336 ALA A CA 1
ATOM 2441 C C . ALA A 1 336 ? -7.206 -12.286 -15.489 1.00 89.88 336 ALA A C 1
ATOM 2443 O O . ALA A 1 336 ? -7.365 -12.637 -16.658 1.00 89.88 336 ALA A O 1
ATOM 2444 N N . ALA A 1 337 ? -6.177 -12.722 -14.764 1.00 85.12 337 ALA A N 1
ATOM 2445 C CA . ALA A 1 337 ? -5.134 -13.583 -15.307 1.00 85.12 337 ALA A CA 1
ATOM 2446 C C . ALA A 1 337 ? -5.669 -14.976 -15.701 1.00 85.12 337 ALA A C 1
ATOM 2448 O O . ALA A 1 337 ? -5.269 -15.531 -16.730 1.00 85.12 337 ALA A O 1
ATOM 2449 N N . ALA A 1 338 ? -6.631 -15.521 -14.944 1.00 85.88 338 ALA A N 1
ATOM 2450 C CA . ALA A 1 338 ? -7.344 -16.742 -15.312 1.00 85.88 338 ALA A CA 1
ATOM 2451 C C . ALA A 1 338 ? -8.163 -16.566 -16.605 1.00 85.88 338 ALA A C 1
ATOM 2453 O O . ALA A 1 338 ? -8.072 -17.414 -17.493 1.00 85.88 338 ALA A O 1
ATOM 2454 N N . ALA A 1 339 ? -8.896 -15.456 -16.747 1.00 88.06 339 ALA A N 1
ATOM 2455 C CA . ALA A 1 339 ? -9.706 -15.147 -17.930 1.00 88.06 339 ALA A CA 1
ATOM 2456 C C . ALA A 1 339 ? -8.865 -14.925 -19.200 1.00 88.06 339 ALA A C 1
ATOM 2458 O O . ALA A 1 339 ? -9.289 -15.280 -20.302 1.00 88.06 339 ALA A O 1
ATOM 2459 N N . LEU A 1 340 ? -7.662 -14.365 -19.053 1.00 86.06 340 LEU A N 1
ATOM 2460 C CA . LEU A 1 340 ? -6.728 -14.159 -20.161 1.00 86.06 340 LEU A CA 1
ATOM 2461 C C . LEU A 1 340 ? -5.973 -15.431 -20.567 1.00 86.06 340 LEU A C 1
ATOM 2463 O O . LEU A 1 340 ? -5.329 -15.442 -21.612 1.00 86.06 340 LEU A O 1
ATOM 2467 N N . GLY A 1 341 ? -6.040 -16.502 -19.772 1.00 79.94 341 GLY A N 1
ATOM 2468 C CA . GLY A 1 341 ? -5.299 -17.735 -20.046 1.00 79.94 341 GLY A CA 1
ATOM 2469 C C . GLY A 1 341 ? -3.777 -17.585 -19.917 1.00 79.94 341 GLY A C 1
ATOM 2470 O O . GLY A 1 341 ? -3.047 -18.431 -20.417 1.00 79.94 341 GLY A O 1
ATOM 2471 N N . VAL A 1 342 ? -3.304 -16.541 -19.227 1.00 66.38 342 VAL A N 1
ATOM 2472 C CA . VAL A 1 342 ? -1.899 -16.084 -19.203 1.00 66.38 342 VAL A CA 1
ATOM 2473 C C . VAL A 1 342 ? -0.910 -17.074 -18.580 1.00 66.38 342 VAL A C 1
ATOM 2475 O O . VAL A 1 342 ? 0.277 -17.011 -18.872 1.00 66.38 342 VAL A O 1
ATOM 2478 N N . TYR A 1 343 ? -1.365 -18.041 -17.789 1.00 58.44 343 TYR A N 1
ATOM 2479 C CA . TYR A 1 343 ? -0.475 -19.064 -17.221 1.00 58.44 343 TYR A CA 1
ATOM 2480 C C . TYR A 1 343 ? -0.311 -20.273 -18.161 1.00 58.44 343 TYR A C 1
ATOM 2482 O O . TYR A 1 343 ? -0.590 -21.411 -17.776 1.00 58.44 343 TYR A O 1
ATOM 2490 N N . GLY A 1 344 ? 0.021 -20.011 -19.427 1.00 42.66 344 GLY A N 1
ATOM 2491 C CA . GLY A 1 344 ? 0.363 -21.035 -20.418 1.00 42.66 344 GLY A CA 1
ATOM 2492 C C . GLY A 1 344 ? 1.725 -21.672 -20.125 1.00 42.66 344 GLY A C 1
ATOM 2493 O O . GLY A 1 344 ? 2.557 -21.052 -19.474 1.00 42.66 344 GLY A O 1
ATOM 2494 N N . ALA A 1 345 ? 1.917 -22.909 -20.595 1.00 42.28 345 ALA A N 1
ATOM 2495 C CA . ALA A 1 345 ? 3.035 -23.821 -20.324 1.00 42.28 345 ALA A CA 1
ATOM 2496 C C . ALA A 1 345 ? 4.423 -23.170 -20.083 1.00 42.28 345 ALA A C 1
ATOM 2498 O O . ALA A 1 345 ? 4.757 -22.183 -20.755 1.00 42.28 345 ALA A O 1
ATOM 2499 N N . PRO A 1 346 ? 5.252 -23.757 -19.188 1.00 40.72 346 PRO A N 1
ATOM 2500 C CA . PRO A 1 346 ? 6.608 -23.281 -18.921 1.00 40.72 346 PRO A CA 1
ATOM 2501 C C . PRO A 1 346 ? 7.371 -23.099 -20.240 1.00 40.72 346 PRO A C 1
ATOM 2503 O O . PRO A 1 346 ? 7.516 -24.038 -21.020 1.00 40.72 346 PRO A O 1
ATOM 2506 N N . GLY A 1 347 ? 7.790 -21.860 -20.516 1.00 41.38 347 GLY A N 1
ATOM 2507 C CA . GLY A 1 347 ? 8.487 -21.472 -21.750 1.00 41.38 347 GLY A CA 1
ATOM 2508 C C . GLY A 1 347 ? 7.728 -20.513 -22.678 1.00 41.38 347 GLY A C 1
ATOM 2509 O O . GLY A 1 347 ? 8.351 -19.922 -23.559 1.00 41.38 347 GLY A O 1
ATOM 2510 N N . SER A 1 348 ? 6.424 -20.275 -22.483 1.00 41.81 348 SER A N 1
ATOM 2511 C CA . SER A 1 348 ? 5.691 -19.292 -23.298 1.00 41.81 348 SER A CA 1
ATOM 2512 C C . SER A 1 348 ? 5.862 -17.859 -22.761 1.00 41.81 348 SER A C 1
ATOM 2514 O O . SER A 1 348 ? 5.132 -17.400 -21.886 1.00 41.81 348 SER A O 1
ATOM 2516 N N . ARG A 1 349 ? 6.845 -17.113 -23.291 1.00 41.19 349 ARG A N 1
ATOM 2517 C CA . ARG A 1 349 ? 6.977 -15.655 -23.077 1.00 41.19 349 ARG A CA 1
ATOM 2518 C C . ARG A 1 349 ? 5.844 -14.920 -23.804 1.00 41.19 349 ARG A C 1
ATOM 2520 O O . ARG A 1 349 ? 6.045 -14.359 -24.874 1.00 41.19 349 ARG A O 1
ATOM 2527 N N . THR A 1 350 ? 4.637 -14.958 -23.253 1.00 44.00 350 THR A N 1
ATOM 2528 C CA . THR A 1 350 ? 3.527 -14.106 -23.703 1.00 44.00 350 THR A CA 1
ATOM 2529 C C . THR A 1 350 ? 3.380 -12.911 -22.759 1.00 44.00 350 THR A C 1
ATOM 2531 O O . THR A 1 350 ? 3.682 -13.011 -21.569 1.00 44.00 350 THR A O 1
ATOM 2534 N N . GLY A 1 351 ? 2.924 -11.767 -23.282 1.00 44.84 351 GLY A N 1
ATOM 2535 C CA . GLY A 1 351 ? 2.852 -10.469 -22.584 1.00 44.84 351 GLY A CA 1
ATOM 2536 C C . GLY A 1 351 ? 1.984 -10.405 -21.316 1.00 44.84 351 GLY A C 1
ATOM 2537 O O . GLY A 1 351 ? 1.804 -9.334 -20.754 1.00 44.84 351 GLY A O 1
ATOM 2538 N N . GLY A 1 352 ? 1.444 -11.526 -20.829 1.00 45.97 352 GLY A N 1
ATOM 2539 C CA . GLY A 1 352 ? 0.779 -11.592 -19.527 1.00 45.97 352 GLY A CA 1
ATOM 2540 C C . GLY A 1 352 ? 1.708 -11.904 -18.346 1.00 45.97 352 GLY A C 1
ATOM 2541 O O . GLY A 1 352 ? 1.281 -11.772 -17.197 1.00 45.97 352 GLY A O 1
ATOM 2542 N N . ALA A 1 353 ? 2.971 -12.269 -18.597 1.00 51.38 353 ALA A N 1
ATOM 2543 C CA . ALA A 1 353 ? 3.953 -12.535 -17.542 1.00 51.38 353 ALA A CA 1
ATOM 2544 C C . ALA A 1 353 ? 4.111 -11.353 -16.568 1.00 51.38 353 ALA A C 1
ATOM 2546 O O . ALA A 1 353 ? 4.296 -11.563 -15.374 1.00 51.38 353 ALA A O 1
ATOM 2547 N N . GLU A 1 354 ? 3.957 -10.118 -17.046 1.00 52.91 354 GLU A N 1
ATOM 2548 C CA . GLU A 1 354 ? 4.068 -8.904 -16.230 1.00 52.91 354 GLU A CA 1
ATOM 2549 C C . GLU A 1 354 ? 2.903 -8.748 -15.240 1.00 52.91 354 GLU A C 1
ATOM 2551 O O . GLU A 1 354 ? 3.113 -8.391 -14.081 1.00 52.91 354 GLU A O 1
ATOM 2556 N N . ILE A 1 355 ? 1.672 -9.088 -15.649 1.00 52.31 355 ILE A N 1
ATOM 2557 C CA . ILE A 1 355 ? 0.500 -9.085 -14.753 1.00 52.31 355 ILE A CA 1
ATOM 2558 C C . ILE A 1 355 ? 0.627 -10.192 -13.706 1.00 52.31 355 ILE A C 1
ATOM 2560 O O . ILE A 1 355 ? 0.314 -9.972 -12.535 1.00 52.31 355 ILE A O 1
ATOM 2564 N N . ALA A 1 356 ? 1.116 -11.367 -14.110 1.00 52.88 356 ALA A N 1
ATOM 2565 C CA . ALA A 1 356 ? 1.377 -12.468 -13.192 1.00 52.88 356 ALA A CA 1
ATOM 2566 C C . ALA A 1 356 ? 2.504 -12.129 -12.196 1.00 52.88 356 ALA A C 1
ATOM 2568 O O . ALA A 1 356 ? 2.364 -12.412 -11.009 1.00 52.88 356 ALA A O 1
ATOM 2569 N N . GLN A 1 357 ? 3.575 -11.460 -12.640 1.00 55.19 357 GLN A N 1
ATOM 2570 C CA . GLN A 1 357 ? 4.661 -10.984 -11.774 1.00 55.19 357 GLN A CA 1
ATOM 2571 C C . GLN A 1 357 ? 4.191 -9.907 -10.790 1.00 55.19 357 GLN A C 1
ATOM 2573 O O . GLN A 1 357 ? 4.548 -9.958 -9.614 1.00 55.19 357 GLN A O 1
ATOM 2578 N N . LEU A 1 358 ? 3.347 -8.968 -11.233 1.00 50.53 358 LEU A N 1
ATOM 2579 C CA . LEU A 1 358 ? 2.714 -7.986 -10.348 1.00 50.53 358 LEU A CA 1
ATOM 2580 C C . LEU A 1 358 ? 1.834 -8.666 -9.293 1.00 50.53 358 LEU A C 1
ATOM 2582 O O . LEU A 1 358 ? 1.928 -8.318 -8.121 1.00 50.53 358 LEU A O 1
ATOM 2586 N N . GLY A 1 359 ? 1.032 -9.666 -9.673 1.00 53.34 359 GLY A N 1
ATOM 2587 C CA . GLY A 1 359 ? 0.283 -10.489 -8.717 1.00 53.34 359 GLY A CA 1
ATOM 2588 C C . GLY A 1 359 ? 1.201 -11.191 -7.710 1.00 53.34 359 GLY A C 1
ATOM 2589 O O . GLY A 1 359 ? 0.958 -11.131 -6.501 1.00 53.34 359 GLY A O 1
ATOM 2590 N N . ALA A 1 360 ? 2.290 -11.797 -8.194 1.00 53.91 360 ALA A N 1
ATOM 2591 C CA . ALA A 1 360 ? 3.223 -12.564 -7.370 1.00 53.91 360 ALA A CA 1
ATOM 2592 C C . ALA A 1 360 ? 3.916 -11.689 -6.316 1.00 53.91 360 ALA A C 1
ATOM 2594 O O . ALA A 1 360 ? 4.039 -12.097 -5.159 1.00 53.91 360 ALA A O 1
ATOM 2595 N N . ALA A 1 361 ? 4.265 -10.448 -6.672 1.00 50.22 361 ALA A N 1
ATOM 2596 C CA . ALA A 1 361 ? 4.828 -9.467 -5.744 1.00 50.22 361 ALA A CA 1
ATOM 2597 C C . ALA A 1 361 ? 3.876 -9.101 -4.585 1.00 50.22 361 ALA A C 1
ATOM 2599 O O . ALA A 1 361 ? 4.328 -8.696 -3.514 1.00 50.22 361 ALA A O 1
ATOM 2600 N N . PHE A 1 362 ? 2.562 -9.279 -4.763 1.00 49.91 362 PHE A N 1
ATOM 2601 C CA . PHE A 1 362 ? 1.548 -9.076 -3.721 1.00 49.91 362 PHE A CA 1
ATOM 2602 C C . PHE A 1 362 ? 1.032 -10.387 -3.113 1.00 49.91 362 PHE A C 1
ATOM 2604 O O . PHE A 1 362 ? -0.022 -10.408 -2.476 1.00 49.91 362 PHE A O 1
ATOM 2611 N N . GLY A 1 363 ? 1.797 -11.472 -3.259 1.00 45.03 363 GLY A N 1
ATOM 2612 C CA . GLY A 1 363 ? 1.531 -12.737 -2.586 1.00 45.03 363 GLY A CA 1
ATOM 2613 C C . GLY A 1 363 ? 0.553 -13.652 -3.316 1.00 45.03 363 GLY A C 1
ATOM 2614 O O . GLY A 1 363 ? -0.013 -14.535 -2.671 1.00 45.03 363 GLY A O 1
ATOM 2615 N N . THR A 1 364 ? 0.343 -13.497 -4.632 1.00 54.09 364 THR A N 1
ATOM 2616 C CA . THR A 1 364 ? -0.285 -14.598 -5.371 1.00 54.09 364 THR A CA 1
ATOM 2617 C C . THR A 1 364 ? 0.690 -15.773 -5.415 1.00 54.09 364 THR A C 1
ATOM 2619 O O . THR A 1 364 ? 1.833 -15.584 -5.846 1.00 54.09 364 THR A O 1
ATOM 2622 N N . PRO A 1 365 ? 0.273 -16.969 -4.961 1.00 48.69 365 PRO A N 1
ATOM 2623 C CA . PRO A 1 365 ? 1.092 -18.166 -5.080 1.00 48.69 365 PRO A CA 1
ATOM 2624 C C . PRO A 1 365 ? 1.483 -18.323 -6.557 1.00 48.69 365 PRO A C 1
ATOM 2626 O O . PRO A 1 365 ? 0.604 -18.135 -7.387 1.00 48.69 365 PRO A O 1
ATOM 2629 N N . GLY A 1 366 ? 2.768 -18.560 -6.861 1.00 52.72 366 GLY A N 1
ATOM 2630 C CA . GLY A 1 366 ? 3.399 -18.507 -8.196 1.00 52.72 366 GLY A CA 1
ATOM 2631 C C . GLY A 1 366 ? 2.744 -19.368 -9.290 1.00 52.72 366 GLY A C 1
ATOM 2632 O O . GLY A 1 366 ? 1.543 -19.326 -9.497 1.00 52.72 366 GLY A O 1
ATOM 2633 N N . GLU A 1 367 ? 3.491 -20.177 -10.042 1.00 53.09 367 GLU A N 1
ATOM 2634 C CA . GLU A 1 367 ? 2.925 -21.015 -11.132 1.00 53.09 367 GLU A CA 1
ATOM 2635 C C . GLU A 1 367 ? 1.927 -22.108 -10.669 1.00 53.09 367 GLU A C 1
ATOM 2637 O O . GLU A 1 367 ? 1.504 -22.969 -11.441 1.00 53.09 367 GLU A O 1
ATOM 2642 N N . MET A 1 368 ? 1.535 -22.098 -9.396 1.00 60.06 368 MET A N 1
ATOM 2643 C CA . MET A 1 368 ? 0.596 -23.045 -8.814 1.00 60.06 368 MET A CA 1
ATOM 2644 C C . MET A 1 368 ? -0.844 -22.796 -9.268 1.00 60.06 368 MET A C 1
ATOM 2646 O O . MET A 1 368 ? -1.172 -21.769 -9.857 1.00 60.06 368 MET A O 1
ATOM 2650 N N . SER A 1 369 ? -1.712 -23.783 -8.993 1.00 69.12 369 SER A N 1
ATOM 2651 C CA . SER A 1 369 ? -3.135 -23.787 -9.356 1.00 69.12 369 SER A CA 1
ATOM 2652 C C . SER A 1 369 ? -3.747 -22.391 -9.233 1.00 69.12 369 SER A C 1
ATOM 2654 O O . SER A 1 369 ? -3.909 -21.880 -8.127 1.00 69.12 369 SER A O 1
ATOM 2656 N N . LYS A 1 370 ? -4.111 -21.795 -10.377 1.00 75.38 370 LYS A N 1
ATOM 2657 C CA . LYS A 1 370 ? -4.769 -20.477 -10.514 1.00 75.38 370 LYS A CA 1
ATOM 2658 C C . LYS A 1 370 ? -5.877 -20.277 -9.477 1.00 75.38 370 LYS A C 1
ATOM 2660 O O . LYS A 1 370 ? -6.092 -19.193 -8.943 1.00 75.38 370 LYS A O 1
ATOM 2665 N N . TRP A 1 371 ? -6.570 -21.368 -9.178 1.00 86.69 371 TRP A N 1
ATOM 2666 C CA . TRP A 1 371 ? -7.687 -21.416 -8.254 1.00 86.69 371 TRP A CA 1
ATOM 2667 C C . TRP A 1 371 ? -7.274 -21.307 -6.789 1.00 86.69 371 TRP A C 1
ATOM 2669 O O . TRP A 1 371 ? -8.046 -20.771 -6.003 1.00 86.69 371 TRP A O 1
ATOM 2679 N N . LEU A 1 372 ? -6.065 -21.730 -6.411 1.00 88.69 372 LEU A N 1
ATOM 2680 C CA . LEU A 1 372 ? -5.553 -21.535 -5.055 1.00 88.69 372 LEU A CA 1
ATOM 2681 C C . LEU A 1 372 ? -5.421 -20.041 -4.734 1.00 88.69 372 LEU A C 1
ATOM 2683 O O . LEU A 1 372 ? -5.909 -19.607 -3.694 1.00 88.69 372 LEU A O 1
ATOM 2687 N N . GLY A 1 373 ? -4.840 -19.245 -5.640 1.00 87.75 373 GLY A N 1
ATOM 2688 C CA . GLY A 1 373 ? -4.751 -17.787 -5.480 1.00 87.75 373 GLY A CA 1
ATOM 2689 C C . GLY A 1 373 ? -6.128 -17.132 -5.334 1.00 87.75 373 GLY A C 1
ATOM 2690 O O . GLY A 1 373 ? -6.342 -16.344 -4.414 1.00 87.75 373 GLY A O 1
ATOM 2691 N N . VAL A 1 374 ? -7.094 -17.538 -6.168 1.00 92.06 374 VAL A N 1
ATOM 2692 C CA . VAL A 1 374 ? -8.499 -17.093 -6.080 1.00 92.06 374 VAL A CA 1
ATOM 2693 C C . VAL A 1 374 ? -9.125 -17.456 -4.729 1.00 92.06 374 VAL A C 1
ATOM 2695 O O . VAL A 1 374 ? -9.757 -16.603 -4.107 1.00 92.06 374 VAL A O 1
ATOM 2698 N N . VAL A 1 375 ? -8.936 -18.688 -4.244 1.00 94.75 375 VAL A N 1
ATOM 2699 C CA . VAL A 1 375 ? -9.479 -19.147 -2.953 1.00 94.75 375 VAL A CA 1
ATOM 2700 C C . VAL A 1 375 ? -8.872 -18.363 -1.790 1.00 94.75 375 VAL A C 1
ATOM 2702 O O . VAL A 1 375 ? -9.615 -17.881 -0.937 1.00 94.75 375 VAL A O 1
ATOM 2705 N N . ILE A 1 376 ? -7.548 -18.178 -1.760 1.00 94.94 376 ILE A N 1
ATOM 2706 C CA . ILE A 1 376 ? -6.881 -17.398 -0.707 1.00 94.94 376 ILE A CA 1
ATOM 2707 C C . ILE A 1 376 ? -7.348 -15.940 -0.730 1.00 94.94 376 ILE A C 1
ATOM 2709 O O . ILE A 1 376 ? -7.676 -15.393 0.324 1.00 94.94 376 ILE A O 1
ATOM 2713 N N . ALA A 1 377 ? -7.458 -15.327 -1.911 1.00 94.38 377 ALA A N 1
ATOM 2714 C CA . ALA A 1 377 ? -7.961 -13.964 -2.048 1.00 94.38 377 ALA A CA 1
ATOM 2715 C C . ALA A 1 377 ? -9.429 -13.838 -1.598 1.00 94.38 377 ALA A C 1
ATOM 2717 O O . ALA A 1 377 ? -9.782 -12.888 -0.902 1.00 94.38 377 ALA A O 1
ATOM 2718 N N . ALA A 1 378 ? -10.282 -14.817 -1.913 1.00 96.81 378 ALA A N 1
ATOM 2719 C CA . ALA A 1 378 ? -11.666 -14.852 -1.442 1.00 96.81 378 ALA A CA 1
ATOM 2720 C C . ALA A 1 378 ? -11.755 -14.993 0.089 1.00 96.81 378 ALA A C 1
ATOM 2722 O O . ALA A 1 378 ? -12.514 -14.263 0.731 1.00 96.81 378 ALA A O 1
ATOM 2723 N N . LEU A 1 379 ? -10.939 -15.867 0.694 1.00 97.81 379 LEU A N 1
ATOM 2724 C CA . LEU A 1 379 ? -10.825 -15.984 2.154 1.00 97.81 379 LEU A CA 1
ATOM 2725 C C . LEU A 1 379 ? -10.342 -14.675 2.787 1.00 97.81 379 LEU A C 1
ATOM 2727 O O . LEU A 1 379 ? -10.840 -14.282 3.840 1.00 97.81 379 LEU A O 1
ATOM 2731 N N . GLN A 1 380 ? -9.411 -13.978 2.134 1.00 97.50 380 GLN A N 1
ATOM 2732 C CA . GLN A 1 380 ? -8.910 -12.681 2.575 1.00 97.50 380 GLN A CA 1
ATOM 2733 C C . GLN A 1 380 ? -10.000 -11.601 2.548 1.00 97.50 380 GLN A C 1
ATOM 2735 O O . GLN A 1 380 ? -10.142 -10.854 3.517 1.00 97.50 380 GLN A O 1
ATOM 2740 N N . VAL A 1 381 ? -10.802 -11.540 1.477 1.00 97.69 381 VAL A N 1
ATOM 2741 C CA . VAL A 1 381 ? -11.965 -10.639 1.367 1.00 97.69 381 VAL A CA 1
ATOM 2742 C C . VAL A 1 381 ? -12.991 -10.944 2.458 1.00 97.69 381 VAL A C 1
ATOM 2744 O O . VAL A 1 381 ? -13.452 -10.025 3.137 1.00 97.69 381 VAL A O 1
ATOM 2747 N N . TRP A 1 382 ? -13.310 -12.223 2.675 1.00 98.06 382 TRP A N 1
ATOM 2748 C CA . TRP A 1 382 ? -14.246 -12.654 3.715 1.00 98.06 382 TRP A CA 1
ATOM 2749 C C . TRP A 1 382 ? -13.764 -12.282 5.122 1.00 98.06 382 TRP A C 1
ATOM 2751 O O . TRP A 1 382 ? -14.516 -11.679 5.891 1.00 98.06 382 TRP A O 1
ATOM 2761 N N . ALA A 1 383 ? -12.500 -12.570 5.446 1.00 98.06 383 ALA A N 1
ATOM 2762 C CA . ALA A 1 383 ? -11.891 -12.194 6.718 1.00 98.06 383 ALA A CA 1
ATOM 2763 C C . ALA A 1 383 ? -11.861 -10.672 6.913 1.00 98.06 383 ALA A C 1
ATOM 2765 O O . ALA A 1 383 ? -12.188 -10.186 7.997 1.00 98.06 383 ALA A O 1
ATOM 2766 N N . GLY A 1 384 ? -11.522 -9.919 5.862 1.00 97.62 384 GLY A N 1
ATOM 2767 C CA . GLY A 1 384 ? -11.532 -8.460 5.872 1.00 97.62 384 GLY A CA 1
ATOM 2768 C C . GLY A 1 384 ? -12.913 -7.893 6.189 1.00 97.62 384 GLY A C 1
ATOM 2769 O O . GLY A 1 384 ? -13.058 -7.106 7.123 1.00 97.62 384 GLY A O 1
ATOM 2770 N N . TYR A 1 385 ? -13.942 -8.358 5.477 1.00 97.25 385 TYR A N 1
ATOM 2771 C CA . TYR A 1 385 ? -15.328 -7.955 5.711 1.00 97.25 385 TYR A CA 1
ATOM 2772 C C . TYR A 1 385 ? -15.811 -8.306 7.127 1.00 97.25 385 TYR A C 1
ATOM 2774 O O . TYR A 1 385 ? -16.377 -7.456 7.815 1.00 97.25 385 TYR A O 1
ATOM 2782 N N . ALA A 1 386 ? -15.539 -9.527 7.600 1.00 96.38 386 ALA A N 1
ATOM 2783 C CA . ALA A 1 386 ? -15.936 -9.964 8.937 1.00 96.38 386 ALA A CA 1
ATOM 2784 C C . ALA A 1 386 ? -15.271 -9.134 10.052 1.00 96.38 386 ALA A C 1
ATOM 2786 O O . ALA A 1 386 ? -15.919 -8.833 11.053 1.00 96.38 386 ALA A O 1
ATOM 2787 N N . LEU A 1 387 ? -14.005 -8.731 9.875 1.00 96.38 387 LEU A N 1
ATOM 2788 C CA . LEU A 1 387 ? -13.284 -7.857 10.807 1.00 96.38 387 LEU A CA 1
ATOM 2789 C C . LEU A 1 387 ? -13.795 -6.411 10.790 1.00 96.38 387 LEU A C 1
ATOM 2791 O O . LEU A 1 387 ? -13.894 -5.810 11.855 1.00 96.38 387 LEU A O 1
ATOM 2795 N N . ILE A 1 388 ? -14.136 -5.862 9.617 1.00 95.50 388 ILE A N 1
ATOM 2796 C CA . ILE A 1 388 ? -14.721 -4.513 9.496 1.00 95.50 388 ILE A CA 1
ATOM 2797 C C . ILE A 1 388 ? -16.047 -4.434 10.258 1.00 95.50 388 ILE A C 1
ATOM 2799 O O . ILE A 1 388 ? -16.283 -3.476 10.989 1.00 95.50 388 ILE A O 1
ATOM 2803 N N . GLN A 1 389 ? -16.891 -5.457 10.106 1.00 93.62 389 GLN A N 1
ATOM 2804 C CA . GLN A 1 389 ? -18.203 -5.522 10.753 1.00 93.62 389 GLN A CA 1
ATOM 2805 C C . GLN A 1 389 ? -18.146 -6.014 12.205 1.00 93.62 389 GLN A C 1
ATOM 2807 O O . GLN A 1 389 ? -19.175 -6.022 12.874 1.00 93.62 389 GLN A O 1
ATOM 2812 N N . LEU A 1 390 ? -16.980 -6.479 12.677 1.00 92.69 390 LEU A N 1
ATOM 2813 C CA . LEU A 1 390 ? -16.835 -7.210 13.944 1.00 92.69 390 LEU A CA 1
ATOM 2814 C C . LEU A 1 390 ? -17.894 -8.321 14.098 1.00 92.69 390 LEU A C 1
ATOM 2816 O O . LEU A 1 390 ? -18.430 -8.548 15.181 1.00 92.69 390 LEU A O 1
ATOM 2820 N N . ALA A 1 391 ? -18.210 -9.014 12.998 1.00 93.31 391 ALA A N 1
ATOM 2821 C CA . ALA A 1 391 ? -19.250 -10.041 12.961 1.00 93.31 391 ALA A CA 1
ATOM 2822 C C . ALA A 1 391 ? -18.933 -11.180 13.949 1.00 93.31 391 ALA A C 1
ATOM 2824 O O . ALA A 1 391 ? -17.759 -11.475 14.133 1.00 93.31 391 ALA A O 1
ATOM 2825 N N . PRO A 1 392 ? -19.906 -11.923 14.507 1.00 93.38 392 PRO A N 1
ATOM 2826 C CA . PRO A 1 392 ? -19.637 -12.993 15.485 1.00 93.38 392 PRO A CA 1
ATOM 2827 C C . PRO A 1 392 ? -18.598 -14.036 15.032 1.00 93.38 392 PRO A C 1
ATOM 2829 O O . PRO A 1 392 ? -17.892 -14.639 15.838 1.00 93.38 392 PRO A O 1
ATOM 2832 N N . THR A 1 393 ? -18.458 -14.216 13.718 1.00 95.75 393 THR A N 1
ATOM 2833 C CA . THR A 1 393 ? -17.525 -15.142 13.071 1.00 95.75 393 THR A CA 1
ATOM 2834 C C . THR A 1 393 ? -16.141 -14.549 12.775 1.00 95.75 393 THR A C 1
ATOM 2836 O O . THR A 1 393 ? -15.292 -15.261 12.239 1.00 95.75 393 THR A O 1
ATOM 2839 N N . TYR A 1 394 ? -15.857 -13.287 13.135 1.00 95.75 394 TYR A N 1
ATOM 2840 C CA . TYR A 1 394 ? -14.627 -12.578 12.747 1.00 95.75 394 TYR A CA 1
ATOM 2841 C C . TYR A 1 394 ? -13.351 -13.328 13.151 1.00 95.75 394 TYR A C 1
ATOM 2843 O O . TYR A 1 394 ? -12.394 -13.384 12.379 1.00 95.75 394 TYR A O 1
ATOM 2851 N N . ARG A 1 395 ? -13.343 -13.963 14.335 1.00 96.31 395 ARG A N 1
ATOM 2852 C CA . ARG A 1 395 ? -12.193 -14.748 14.816 1.00 96.31 395 ARG A CA 1
ATOM 2853 C C . ARG A 1 395 ? -11.941 -15.980 13.967 1.00 96.31 395 ARG A C 1
ATOM 2855 O O . ARG A 1 395 ? -10.789 -16.283 13.661 1.00 96.31 395 ARG A O 1
ATOM 2862 N N . VAL A 1 396 ? -13.014 -16.668 13.587 1.00 97.62 396 VAL A N 1
ATOM 2863 C CA . VAL A 1 396 ? -12.956 -17.867 12.748 1.00 97.62 396 VAL A CA 1
ATOM 2864 C C . VAL A 1 396 ? -12.471 -17.479 11.359 1.00 97.62 396 VAL A C 1
ATOM 2866 O O . VAL A 1 396 ? -11.472 -18.023 10.904 1.00 97.62 396 VAL A O 1
ATOM 2869 N N . ALA A 1 397 ? -13.096 -16.478 10.734 1.00 97.56 397 ALA A N 1
ATOM 2870 C CA . ALA A 1 397 ? -12.740 -16.022 9.393 1.00 97.56 397 ALA A CA 1
ATOM 2871 C C . ALA A 1 397 ? -11.268 -15.589 9.294 1.00 97.56 397 ALA A C 1
ATOM 2873 O O . ALA A 1 397 ? -10.530 -16.060 8.429 1.00 97.56 397 ALA A O 1
ATOM 2874 N N . ALA A 1 398 ? -10.811 -14.760 10.236 1.00 97.38 398 ALA A N 1
ATOM 2875 C CA . ALA A 1 398 ? -9.426 -14.306 10.308 1.00 97.38 398 ALA A CA 1
ATOM 2876 C C . ALA A 1 398 ? -8.430 -15.451 10.563 1.00 97.38 398 ALA A C 1
ATOM 2878 O O . ALA A 1 398 ? -7.338 -15.448 9.998 1.00 97.38 398 ALA A O 1
ATOM 2879 N N . THR A 1 399 ? -8.797 -16.435 11.393 1.00 97.81 399 THR A N 1
ATOM 2880 C CA . THR A 1 399 ? -7.939 -17.596 11.680 1.00 97.81 399 THR A CA 1
ATOM 2881 C C . THR A 1 399 ? -7.827 -18.514 10.468 1.00 97.81 399 THR A C 1
ATOM 2883 O O . THR A 1 399 ? -6.717 -18.895 10.105 1.00 97.81 399 THR A O 1
ATOM 2886 N N . VAL A 1 400 ? -8.951 -18.819 9.812 1.00 98.00 400 VAL A N 1
ATOM 2887 C CA . VAL A 1 400 ? -8.989 -19.629 8.586 1.00 98.00 400 VAL A CA 1
ATOM 2888 C C . VAL A 1 400 ? -8.134 -18.981 7.501 1.00 98.00 400 VAL A C 1
ATOM 2890 O O . VAL A 1 400 ? -7.257 -19.643 6.952 1.00 98.00 400 VAL A O 1
ATOM 2893 N N . TYR A 1 401 ? -8.318 -17.681 7.247 1.00 97.44 401 TYR A N 1
ATOM 2894 C CA . TYR A 1 401 ? -7.472 -16.944 6.308 1.00 97.44 401 TYR A CA 1
ATOM 2895 C C . TYR A 1 401 ? -5.995 -16.979 6.723 1.00 97.44 401 TYR A C 1
ATOM 2897 O O . TYR A 1 401 ? -5.149 -17.347 5.914 1.00 97.44 401 TYR A O 1
ATOM 2905 N N . GLY A 1 402 ? -5.671 -16.635 7.973 1.00 96.88 402 GLY A N 1
ATOM 2906 C CA . GLY A 1 402 ? -4.286 -16.553 8.436 1.00 96.88 402 GLY A CA 1
ATOM 2907 C C . GLY A 1 402 ? -3.526 -17.878 8.308 1.00 96.88 402 GLY A C 1
ATOM 2908 O O . GLY A 1 402 ? -2.374 -17.886 7.878 1.00 96.88 402 GLY A O 1
ATOM 2909 N N . VAL A 1 403 ? -4.173 -19.004 8.622 1.00 97.50 403 VAL A N 1
ATOM 2910 C CA . VAL A 1 403 ? -3.578 -20.340 8.460 1.00 97.50 403 VAL A CA 1
ATOM 2911 C C . VAL A 1 403 ? -3.462 -20.715 6.982 1.00 97.50 403 VAL A C 1
ATOM 2913 O O . VAL A 1 403 ? -2.381 -21.105 6.546 1.00 97.50 403 VAL A O 1
ATOM 2916 N N . ALA A 1 404 ? -4.537 -20.566 6.201 1.00 95.88 404 ALA A N 1
ATOM 2917 C CA . ALA A 1 404 ? -4.548 -20.953 4.791 1.00 95.88 404 ALA A CA 1
ATOM 2918 C C . ALA A 1 404 ? -3.550 -20.134 3.959 1.00 95.88 404 ALA A C 1
ATOM 2920 O O . ALA A 1 404 ? -2.777 -20.702 3.191 1.00 95.88 404 ALA A O 1
ATOM 2921 N N . ALA A 1 405 ? -3.516 -18.812 4.144 1.00 93.75 405 ALA A N 1
ATOM 2922 C CA . ALA A 1 405 ? -2.596 -17.923 3.443 1.00 93.75 405 ALA A CA 1
ATOM 2923 C C . ALA A 1 405 ? -1.141 -18.144 3.881 1.00 93.75 405 ALA A C 1
ATOM 2925 O O . ALA A 1 405 ? -0.250 -18.160 3.037 1.00 93.75 405 ALA A O 1
ATOM 2926 N N . GLY A 1 406 ? -0.893 -18.378 5.177 1.00 93.88 406 GLY A N 1
ATOM 2927 C CA . GLY A 1 406 ? 0.440 -18.725 5.674 1.00 93.88 406 GLY A CA 1
ATOM 2928 C C . GLY A 1 406 ? 0.956 -20.041 5.085 1.00 93.88 406 GLY A C 1
ATOM 2929 O O . GLY A 1 406 ? 2.081 -20.093 4.591 1.00 93.88 406 GLY A O 1
ATOM 2930 N N . ALA A 1 407 ? 0.120 -21.083 5.064 1.00 94.00 407 ALA A N 1
ATOM 2931 C CA . ALA A 1 407 ? 0.459 -22.366 4.452 1.00 94.00 407 ALA A CA 1
ATOM 2932 C C . ALA A 1 407 ? 0.690 -22.237 2.938 1.00 94.00 407 ALA A C 1
ATOM 2934 O O . ALA A 1 407 ? 1.677 -22.761 2.427 1.00 94.00 407 ALA A O 1
ATOM 2935 N N . ALA A 1 408 ? -0.171 -21.499 2.229 1.00 90.94 408 ALA A N 1
ATOM 2936 C CA . ALA A 1 408 ? -0.018 -21.250 0.798 1.00 90.94 408 ALA A CA 1
ATOM 2937 C C . ALA A 1 408 ? 1.272 -20.478 0.479 1.00 90.94 408 ALA A C 1
ATOM 2939 O O . ALA A 1 408 ? 1.963 -20.824 -0.478 1.00 90.94 408 ALA A O 1
ATOM 2940 N N . ALA A 1 409 ? 1.632 -19.479 1.292 1.00 88.88 409 ALA A N 1
ATOM 2941 C CA . ALA A 1 409 ? 2.881 -18.738 1.142 1.00 88.88 409 ALA A CA 1
ATOM 2942 C C . ALA A 1 409 ? 4.101 -19.647 1.362 1.00 88.88 409 ALA A C 1
ATOM 2944 O O . ALA A 1 409 ? 4.966 -19.715 0.492 1.00 88.88 409 ALA A O 1
ATOM 2945 N N . LEU A 1 410 ? 4.150 -20.403 2.466 1.00 89.69 410 LEU A N 1
ATOM 2946 C CA . LEU A 1 410 ? 5.249 -21.344 2.730 1.00 89.69 410 LEU A CA 1
ATOM 2947 C C . LEU A 1 410 ? 5.385 -22.393 1.624 1.00 89.69 410 LEU A C 1
ATOM 2949 O O . LEU A 1 410 ? 6.492 -22.691 1.195 1.00 89.69 410 LEU A O 1
ATOM 2953 N N . TYR A 1 411 ? 4.265 -22.921 1.136 1.00 88.25 411 TYR A N 1
ATOM 2954 C CA . TYR A 1 411 ? 4.258 -23.899 0.054 1.00 88.25 411 TYR A CA 1
ATOM 2955 C C . TYR A 1 411 ? 4.745 -23.303 -1.274 1.00 88.25 411 TYR A C 1
ATOM 2957 O O . TYR A 1 411 ? 5.572 -23.912 -1.948 1.00 88.25 411 TYR A O 1
ATOM 2965 N N . THR A 1 412 ? 4.294 -22.094 -1.623 1.00 83.06 412 THR A N 1
ATOM 2966 C CA . THR A 1 412 ? 4.709 -21.389 -2.851 1.00 83.06 412 THR A CA 1
ATOM 2967 C C . THR A 1 412 ? 6.204 -21.134 -2.876 1.00 83.06 412 THR A C 1
ATOM 2969 O O . THR A 1 412 ? 6.852 -21.310 -3.903 1.00 83.06 412 THR A O 1
ATOM 2972 N N . TYR A 1 413 ? 6.741 -20.686 -1.746 1.00 82.56 413 TYR A N 1
ATOM 2973 C CA . TYR A 1 413 ? 8.133 -20.282 -1.641 1.00 82.56 413 TYR A CA 1
ATOM 2974 C C . TYR A 1 413 ? 9.050 -21.407 -1.170 1.00 82.56 413 TYR A C 1
ATOM 2976 O O . TYR A 1 413 ? 10.248 -21.190 -1.017 1.00 82.56 413 TYR A O 1
ATOM 2984 N N . ARG A 1 414 ? 8.520 -22.621 -0.998 1.00 86.75 414 ARG A N 1
ATOM 2985 C CA . ARG A 1 414 ? 9.308 -23.797 -0.645 1.00 86.75 414 ARG A CA 1
ATOM 2986 C C . ARG A 1 414 ? 10.476 -24.044 -1.609 1.00 86.75 414 ARG A C 1
ATOM 2988 O O . ARG A 1 414 ? 11.570 -24.209 -1.096 1.00 86.75 414 ARG A O 1
ATOM 2995 N N . PRO A 1 415 ? 10.330 -23.989 -2.950 1.00 83.75 415 PRO A N 1
ATOM 2996 C CA . PRO A 1 415 ? 11.467 -24.217 -3.849 1.00 83.75 415 PRO A CA 1
ATOM 2997 C C . PRO A 1 415 ? 12.598 -23.201 -3.662 1.00 83.75 415 PRO A C 1
ATOM 2999 O O . PRO A 1 415 ? 13.764 -23.534 -3.828 1.00 83.75 415 PRO A O 1
ATOM 3002 N N . LEU A 1 416 ? 12.256 -21.961 -3.297 1.00 79.12 416 LEU A N 1
ATOM 3003 C CA . LEU A 1 416 ? 13.247 -20.936 -2.988 1.00 79.12 416 LEU A CA 1
ATOM 3004 C C . LEU A 1 416 ? 13.997 -21.269 -1.692 1.00 79.12 416 LEU A C 1
ATOM 3006 O O . LEU A 1 416 ? 15.201 -21.066 -1.627 1.00 79.12 416 LEU A O 1
ATOM 3010 N N . VAL A 1 417 ? 13.286 -21.771 -0.679 1.00 80.44 417 VAL A N 1
ATOM 3011 C CA . VAL A 1 417 ? 13.865 -22.193 0.606 1.00 80.44 417 VAL A CA 1
ATOM 3012 C C . VAL A 1 417 ? 14.733 -23.438 0.422 1.00 80.44 417 VAL A C 1
ATOM 3014 O O . VAL A 1 417 ? 15.878 -23.425 0.849 1.00 80.44 417 VAL A O 1
ATOM 3017 N N . ASP A 1 418 ? 14.231 -24.459 -0.276 1.00 83.81 418 ASP A N 1
ATOM 3018 C CA . ASP A 1 418 ? 14.966 -25.692 -0.584 1.00 83.81 418 ASP A CA 1
ATOM 3019 C C . ASP A 1 418 ? 16.236 -25.364 -1.409 1.00 83.81 418 ASP A C 1
ATOM 3021 O O . ASP A 1 418 ? 17.319 -25.877 -1.143 1.00 83.81 418 ASP A O 1
ATOM 3025 N N . GLY A 1 419 ? 16.147 -24.404 -2.340 1.00 78.75 419 GLY A N 1
ATOM 3026 C CA . GLY A 1 419 ? 17.298 -23.920 -3.107 1.00 78.75 419 GLY A CA 1
ATOM 3027 C C . GLY A 1 419 ? 18.375 -23.214 -2.273 1.00 78.75 419 GLY A C 1
ATOM 3028 O O . GLY A 1 419 ? 19.540 -23.220 -2.674 1.00 78.75 419 GLY A O 1
ATOM 3029 N N . LEU A 1 420 ? 18.032 -22.634 -1.112 1.00 77.56 420 LEU A N 1
ATOM 3030 C CA . LEU A 1 420 ? 19.033 -22.088 -0.184 1.00 77.56 420 LEU A CA 1
ATOM 3031 C C . LEU A 1 420 ? 19.854 -23.190 0.486 1.00 77.56 420 LEU A C 1
ATOM 3033 O O . LEU A 1 420 ? 21.032 -22.965 0.761 1.00 77.56 420 LEU A O 1
ATOM 3037 N N . ASP A 1 421 ? 19.251 -24.351 0.741 1.00 78.25 421 ASP A N 1
ATOM 3038 C CA . ASP A 1 421 ? 19.951 -25.493 1.327 1.00 78.25 421 ASP A CA 1
ATOM 3039 C C . ASP A 1 421 ? 20.913 -26.112 0.300 1.00 78.25 421 ASP A C 1
ATOM 3041 O O . ASP A 1 421 ? 22.073 -26.377 0.624 1.00 78.25 421 ASP A O 1
ATOM 3045 N N . ASP A 1 422 ? 20.478 -26.239 -0.958 1.00 78.44 422 ASP A N 1
ATOM 3046 C CA . ASP A 1 422 ? 21.272 -26.839 -2.039 1.00 78.44 422 ASP A CA 1
ATOM 3047 C C . ASP A 1 422 ? 22.431 -25.944 -2.516 1.00 78.44 422 ASP A C 1
ATOM 3049 O O . ASP A 1 422 ? 23.528 -26.423 -2.807 1.00 78.44 422 ASP A O 1
ATOM 3053 N N . GLN A 1 423 ? 22.207 -24.630 -2.608 1.00 69.88 423 GLN A N 1
ATOM 3054 C CA . GLN A 1 423 ? 23.216 -23.666 -3.073 1.00 69.88 423 GLN A CA 1
ATOM 3055 C C . GLN A 1 423 ? 24.013 -23.028 -1.919 1.00 69.88 423 GLN A C 1
ATOM 3057 O O . GLN A 1 423 ? 25.003 -22.320 -2.148 1.00 69.88 423 GLN A O 1
ATOM 3062 N N . GLY A 1 424 ? 23.602 -23.260 -0.670 1.00 68.12 424 GLY A N 1
ATOM 3063 C CA . GLY A 1 424 ? 24.261 -22.775 0.537 1.00 68.12 424 GLY A CA 1
ATOM 3064 C C . GLY A 1 424 ? 24.559 -21.269 0.522 1.00 68.12 424 GLY A C 1
ATOM 3065 O O . GLY A 1 424 ? 23.755 -20.426 0.120 1.00 68.12 424 GLY A O 1
ATOM 3066 N N . ALA A 1 425 ? 25.767 -20.900 0.961 1.00 61.97 425 ALA A N 1
ATOM 3067 C CA . ALA A 1 425 ? 26.192 -19.502 1.061 1.00 61.97 425 ALA A CA 1
ATOM 3068 C C . ALA A 1 425 ? 26.274 -18.761 -0.291 1.00 61.97 425 ALA A C 1
ATOM 3070 O O . ALA A 1 425 ? 26.260 -17.521 -0.275 1.00 61.97 425 ALA A O 1
ATOM 3071 N N . ALA A 1 426 ? 26.351 -19.492 -1.413 1.00 66.25 426 ALA A N 1
ATOM 3072 C CA . ALA A 1 426 ? 26.446 -18.939 -2.764 1.00 66.25 426 ALA A CA 1
ATOM 3073 C C . ALA A 1 426 ? 25.102 -18.381 -3.260 1.00 66.25 426 ALA A C 1
ATOM 3075 O O . ALA A 1 426 ? 25.085 -17.316 -3.871 1.00 66.25 426 ALA A O 1
ATOM 3076 N N . ALA A 1 427 ? 23.979 -19.010 -2.892 1.00 61.47 427 ALA A N 1
ATOM 3077 C CA . ALA A 1 427 ? 22.619 -18.547 -3.213 1.00 61.47 427 ALA A CA 1
ATOM 3078 C C . ALA A 1 427 ? 22.345 -17.128 -2.690 1.00 61.47 427 ALA A C 1
ATOM 3080 O O . ALA A 1 427 ? 21.710 -16.297 -3.325 1.00 61.47 427 ALA A O 1
ATOM 3081 N N . ILE A 1 428 ? 22.873 -16.837 -1.502 1.00 61.31 428 ILE A N 1
ATOM 3082 C CA . ILE A 1 428 ? 22.704 -15.555 -0.813 1.00 61.31 428 ILE A CA 1
ATOM 3083 C C . ILE A 1 428 ? 23.492 -14.431 -1.530 1.00 61.31 428 ILE A C 1
ATOM 3085 O O . ILE A 1 428 ? 23.260 -13.255 -1.266 1.00 61.31 428 ILE A O 1
ATOM 3089 N N . GLY A 1 429 ? 24.435 -14.771 -2.419 1.00 63.75 429 GLY A N 1
ATOM 3090 C CA . GLY A 1 429 ? 25.103 -13.807 -3.299 1.00 63.75 429 GLY A CA 1
ATOM 3091 C C . GLY A 1 429 ? 24.269 -13.405 -4.522 1.00 63.75 429 GLY A C 1
ATOM 3092 O O . GLY A 1 429 ? 24.567 -12.384 -5.136 1.00 63.75 429 GLY A O 1
ATOM 3093 N N . ASP A 1 430 ? 23.220 -14.163 -4.863 1.00 76.06 430 ASP A N 1
ATOM 3094 C CA . ASP A 1 430 ? 22.329 -13.840 -5.974 1.00 76.06 430 ASP A CA 1
ATOM 3095 C C . ASP A 1 430 ? 21.223 -12.871 -5.523 1.00 76.06 430 ASP A C 1
ATOM 3097 O O . ASP A 1 430 ? 20.386 -13.169 -4.663 1.00 76.06 430 ASP A O 1
ATOM 3101 N N . LEU A 1 431 ? 21.197 -11.690 -6.144 1.00 72.12 431 LEU A N 1
ATOM 3102 C CA . LEU A 1 431 ? 20.175 -10.673 -5.916 1.00 72.12 431 LEU A CA 1
ATOM 3103 C C . LEU A 1 431 ? 18.764 -11.219 -6.185 1.00 72.12 431 LEU A C 1
ATOM 3105 O O . LEU A 1 431 ? 17.823 -10.838 -5.488 1.00 72.12 431 LEU A O 1
ATOM 3109 N N . SER A 1 432 ? 18.611 -12.126 -7.156 1.00 71.50 432 SER A N 1
ATOM 3110 C CA . SER A 1 432 ? 17.313 -12.708 -7.507 1.00 71.50 432 SER A CA 1
ATOM 3111 C C . SER A 1 432 ? 16.731 -13.540 -6.354 1.00 71.50 432 SER A C 1
ATOM 3113 O O . SER A 1 432 ? 15.555 -13.385 -6.005 1.00 71.50 432 SER A O 1
ATOM 3115 N N . ALA A 1 433 ? 17.574 -14.326 -5.676 1.00 76.19 433 ALA A N 1
ATOM 3116 C CA . ALA A 1 433 ? 17.194 -15.126 -4.518 1.00 76.19 433 ALA A CA 1
ATOM 3117 C C . ALA A 1 433 ? 16.807 -14.242 -3.322 1.00 76.19 433 ALA A C 1
ATOM 3119 O O . ALA A 1 433 ? 15.794 -14.488 -2.663 1.00 76.19 433 ALA A O 1
ATOM 3120 N N . LEU A 1 434 ? 17.556 -13.162 -3.074 1.00 77.69 434 LEU A N 1
ATOM 3121 C CA . LEU A 1 434 ? 17.246 -12.198 -2.011 1.00 77.69 434 LEU A CA 1
ATOM 3122 C C . LEU A 1 434 ? 15.925 -11.462 -2.251 1.00 77.69 434 LEU A C 1
ATOM 3124 O O . LEU A 1 434 ? 15.154 -11.263 -1.309 1.00 77.69 434 LEU A O 1
ATOM 3128 N N . VAL A 1 435 ? 15.639 -11.087 -3.501 1.00 76.56 435 VAL A N 1
ATOM 3129 C CA . VAL A 1 435 ? 14.342 -10.514 -3.886 1.00 76.56 435 VAL A CA 1
ATOM 3130 C C . VAL A 1 435 ? 13.227 -11.530 -3.649 1.00 76.56 435 VAL A C 1
ATOM 3132 O O . VAL A 1 435 ? 12.211 -11.179 -3.050 1.00 76.56 435 VAL A O 1
ATOM 3135 N N . GLY A 1 436 ? 13.432 -12.794 -4.028 1.00 76.62 436 GLY A N 1
ATOM 3136 C CA . GLY A 1 436 ? 12.500 -13.877 -3.717 1.00 76.62 436 GLY A CA 1
ATOM 3137 C C . GLY A 1 436 ? 12.209 -13.972 -2.216 1.00 76.62 436 GLY A C 1
ATOM 3138 O O . GLY A 1 436 ? 11.047 -13.968 -1.812 1.00 76.62 436 GLY A O 1
ATOM 3139 N N . LEU A 1 437 ? 13.252 -13.964 -1.376 1.00 81.00 437 LEU A N 1
ATOM 3140 C CA . LEU A 1 437 ? 13.128 -14.048 0.085 1.00 81.00 437 LEU A CA 1
ATOM 3141 C C . LEU A 1 437 ? 12.397 -12.842 0.673 1.00 81.00 437 LEU A C 1
ATOM 3143 O O . LEU A 1 437 ? 11.608 -12.978 1.614 1.00 81.00 437 LEU A O 1
ATOM 3147 N N . ALA A 1 438 ? 12.615 -11.662 0.094 1.00 81.12 438 ALA A N 1
ATOM 3148 C CA . ALA A 1 438 ? 11.924 -10.451 0.497 1.00 81.12 438 ALA A CA 1
ATOM 3149 C C . ALA A 1 438 ? 10.420 -10.589 0.235 1.00 81.12 438 ALA A C 1
ATOM 3151 O O . ALA A 1 438 ? 9.623 -10.263 1.119 1.00 81.12 438 ALA A O 1
ATOM 3152 N N . MET A 1 439 ? 10.030 -11.172 -0.902 1.00 81.19 439 MET A N 1
ATOM 3153 C CA . MET A 1 439 ? 8.627 -11.454 -1.212 1.00 81.19 439 MET A CA 1
ATOM 3154 C C . MET A 1 439 ? 8.012 -12.483 -0.256 1.00 81.19 439 MET A C 1
ATOM 3156 O O . MET A 1 439 ? 6.878 -12.279 0.182 1.00 81.19 439 MET A O 1
ATOM 3160 N N . VAL A 1 440 ? 8.759 -13.513 0.173 1.00 83.69 440 VAL A N 1
ATOM 3161 C CA . VAL A 1 440 ? 8.301 -14.443 1.232 1.00 83.69 440 VAL A CA 1
ATOM 3162 C C . VAL A 1 440 ? 7.990 -13.690 2.518 1.00 83.69 440 VAL A C 1
ATOM 3164 O O . VAL A 1 440 ? 6.926 -13.871 3.116 1.00 83.69 440 VAL A O 1
ATOM 3167 N N . SER A 1 441 ? 8.909 -12.816 2.940 1.00 86.00 441 SER A N 1
ATOM 3168 C CA . SER A 1 441 ? 8.750 -12.054 4.178 1.00 86.00 441 SER A CA 1
ATOM 3169 C C . SER A 1 441 ? 7.506 -11.163 4.128 1.00 86.00 441 SER A C 1
ATOM 3171 O O . SER A 1 441 ? 6.718 -11.150 5.071 1.00 86.00 441 SER A O 1
ATOM 3173 N N . ILE A 1 442 ? 7.260 -10.498 2.995 1.00 85.50 442 ILE A N 1
ATOM 3174 C CA . ILE A 1 442 ? 6.076 -9.661 2.778 1.00 85.50 442 ILE A CA 1
ATOM 3175 C C . ILE A 1 442 ? 4.801 -10.516 2.792 1.00 85.50 442 ILE A C 1
ATOM 3177 O O . ILE A 1 442 ? 3.833 -10.158 3.469 1.00 85.50 442 ILE A O 1
ATOM 3181 N N . ALA A 1 443 ? 4.807 -11.662 2.104 1.00 87.50 443 ALA A N 1
ATOM 3182 C CA . ALA A 1 443 ? 3.653 -12.552 1.997 1.00 87.50 443 ALA A CA 1
ATOM 3183 C C . ALA A 1 443 ? 3.227 -13.152 3.350 1.00 87.50 443 ALA A C 1
ATOM 3185 O O . ALA A 1 443 ? 2.035 -13.341 3.588 1.00 87.50 443 ALA A O 1
ATOM 3186 N N . LEU A 1 444 ? 4.171 -13.411 4.262 1.00 93.06 444 LEU A N 1
ATOM 3187 C CA . LEU A 1 444 ? 3.886 -13.986 5.585 1.00 93.06 444 LEU A CA 1
ATOM 3188 C C . LEU A 1 444 ? 3.451 -12.959 6.635 1.00 93.06 444 LEU A C 1
ATOM 3190 O O . LEU A 1 444 ? 2.740 -13.309 7.580 1.00 93.06 444 LEU A O 1
ATOM 3194 N N . VAL A 1 445 ? 3.841 -11.693 6.486 1.00 94.88 445 VAL A N 1
ATOM 3195 C CA . VAL A 1 445 ? 3.569 -10.653 7.490 1.00 94.88 445 VAL A CA 1
ATOM 3196 C C . VAL A 1 445 ? 2.074 -10.472 7.738 1.00 94.88 445 VAL A C 1
ATOM 3198 O O . VAL A 1 445 ? 1.650 -10.397 8.891 1.00 94.88 445 VAL A O 1
ATOM 3201 N N . LEU A 1 446 ? 1.259 -10.421 6.684 1.00 95.12 446 LEU A N 1
ATOM 3202 C CA . LEU A 1 446 ? -0.170 -10.144 6.818 1.00 95.12 446 LEU A CA 1
ATOM 3203 C C . LEU A 1 446 ? -0.966 -11.320 7.429 1.00 95.12 446 LEU A C 1
ATOM 3205 O O . LEU A 1 446 ? -1.742 -11.068 8.359 1.00 95.12 446 LEU A O 1
ATOM 3209 N N . PRO A 1 447 ? -0.773 -12.588 7.008 1.00 96.44 447 PRO A N 1
ATOM 3210 C CA . PRO A 1 447 ? -1.367 -13.746 7.681 1.00 96.44 447 PRO A CA 1
ATOM 3211 C C . PRO A 1 447 ? -0.965 -13.850 9.159 1.00 96.44 447 PRO A C 1
ATOM 3213 O O . PRO A 1 447 ? -1.831 -13.994 10.025 1.00 96.44 447 PRO A O 1
ATOM 3216 N N . VAL A 1 448 ? 0.327 -13.692 9.474 1.00 96.94 448 VAL A N 1
ATOM 3217 C CA . VAL A 1 448 ? 0.832 -13.764 10.856 1.00 96.94 448 VAL A CA 1
ATOM 3218 C C . VAL A 1 448 ? 0.266 -12.631 11.708 1.00 96.94 448 VAL A C 1
ATOM 3220 O O . VAL A 1 448 ? -0.242 -12.878 12.802 1.00 96.94 448 VAL A O 1
ATOM 3223 N N . ALA A 1 449 ? 0.281 -11.393 11.204 1.00 96.62 449 ALA A N 1
ATOM 3224 C CA . ALA A 1 449 ? -0.333 -10.260 11.887 1.00 96.62 449 ALA A CA 1
ATOM 3225 C C . ALA A 1 449 ? -1.814 -10.529 12.180 1.00 96.62 449 ALA A C 1
ATOM 3227 O O . ALA A 1 449 ? -2.267 -10.310 13.303 1.00 96.62 449 ALA A O 1
ATOM 3228 N N . THR A 1 450 ? -2.549 -11.075 11.209 1.00 97.50 450 THR A N 1
ATOM 3229 C CA . THR A 1 450 ? -3.969 -11.414 11.369 1.00 97.50 450 THR A CA 1
ATOM 3230 C C . THR A 1 450 ? -4.204 -12.390 12.518 1.00 97.50 450 THR A C 1
ATOM 3232 O O . THR A 1 450 ? -5.027 -12.114 13.394 1.00 97.50 450 THR A O 1
ATOM 3235 N N . LEU A 1 451 ? -3.418 -13.466 12.591 1.00 97.56 451 LEU A N 1
ATOM 3236 C CA . LEU A 1 451 ? -3.487 -14.436 13.687 1.00 97.56 451 LEU A CA 1
ATOM 3237 C C . LEU A 1 451 ? -3.143 -13.817 15.050 1.00 97.56 451 LEU A C 1
ATOM 3239 O O . LEU A 1 451 ? -3.791 -14.123 16.053 1.00 97.56 451 LEU A O 1
ATOM 3243 N N . LEU A 1 452 ? -2.144 -12.933 15.101 1.00 96.69 452 LEU A N 1
ATOM 3244 C CA . LEU A 1 452 ? -1.707 -12.292 16.343 1.00 96.69 452 LEU A CA 1
ATOM 3245 C C . LEU A 1 452 ? -2.715 -11.261 16.865 1.00 96.69 452 LEU A C 1
ATOM 3247 O O . LEU A 1 452 ? -2.960 -11.196 18.071 1.00 96.69 452 LEU A O 1
ATOM 3251 N N . PHE A 1 453 ? -3.296 -10.439 15.987 1.00 96.12 453 PHE A N 1
ATOM 3252 C CA . PHE A 1 453 ? -4.230 -9.390 16.397 1.00 96.12 453 PHE A CA 1
ATOM 3253 C C . PHE A 1 453 ? -5.597 -9.950 16.779 1.00 96.12 453 PHE A C 1
ATOM 3255 O O . PHE A 1 453 ? -6.172 -9.497 17.768 1.00 96.12 453 PHE A O 1
ATOM 3262 N N . VAL A 1 454 ? -6.098 -10.964 16.067 1.00 95.81 454 VAL A N 1
ATOM 3263 C CA . VAL A 1 454 ? -7.444 -11.496 16.324 1.00 95.81 454 VAL A CA 1
ATOM 3264 C C . VAL A 1 454 ? -7.559 -12.254 17.652 1.00 95.81 454 VAL A C 1
ATOM 3266 O O . VAL A 1 454 ? -8.639 -12.334 18.236 1.00 95.81 454 VAL A O 1
ATOM 3269 N N . ARG A 1 455 ? -6.435 -12.761 18.176 1.00 95.19 455 ARG A N 1
ATOM 3270 C CA . ARG A 1 455 ? -6.351 -13.411 19.494 1.00 95.19 455 ARG A CA 1
ATOM 3271 C C . ARG A 1 455 ? -6.349 -12.427 20.666 1.00 95.19 455 ARG A C 1
ATOM 3273 O O . ARG A 1 455 ? -6.405 -12.855 21.816 1.00 95.19 455 ARG A O 1
ATOM 3280 N N . ARG A 1 456 ? -6.274 -11.115 20.418 1.00 90.94 456 ARG A N 1
ATOM 3281 C CA . ARG A 1 456 ? -6.270 -10.123 21.499 1.00 90.94 456 ARG A CA 1
ATOM 3282 C C . ARG A 1 456 ? -7.663 -10.042 22.142 1.00 90.94 456 ARG A C 1
ATOM 3284 O O . ARG A 1 456 ? -8.639 -9.814 21.433 1.00 90.94 456 ARG A O 1
ATOM 3291 N N . PRO A 1 457 ? -7.778 -10.160 23.476 1.00 85.56 457 PRO A N 1
ATOM 3292 C CA . PRO A 1 457 ? -9.077 -10.230 24.150 1.00 85.56 457 PRO A CA 1
ATOM 3293 C C . PRO A 1 457 ? -9.768 -8.869 24.142 1.00 85.56 457 PRO A C 1
ATOM 3295 O O . PRO A 1 457 ? -9.228 -7.961 24.760 1.00 85.56 457 PRO A O 1
ATOM 3298 N N . LEU A 1 458 ? -10.906 -8.682 23.473 1.00 84.81 458 LEU A N 1
ATOM 3299 C CA . LEU A 1 458 ? -11.645 -7.405 23.482 1.00 84.81 458 LEU A CA 1
ATOM 3300 C C . LEU A 1 458 ? -12.191 -7.070 24.891 1.00 84.81 458 LEU A C 1
ATOM 3302 O O . LEU A 1 458 ? -12.340 -7.985 25.700 1.00 84.81 458 LEU A O 1
ATOM 3306 N N . PRO A 1 459 ? -12.426 -5.789 25.237 1.00 78.00 459 PRO A N 1
ATOM 3307 C CA . PRO A 1 459 ? -13.060 -5.421 26.508 1.00 78.00 459 PRO A CA 1
ATOM 3308 C C . PRO A 1 459 ? -14.452 -6.065 26.659 1.00 78.00 459 PRO A C 1
ATOM 3310 O O . PRO A 1 459 ? -15.208 -6.129 25.692 1.00 78.00 459 PRO A O 1
ATOM 3313 N N . ALA A 1 460 ? -14.797 -6.510 27.873 1.00 65.19 460 ALA A N 1
ATOM 3314 C CA . ALA A 1 460 ? -16.042 -7.238 28.166 1.00 65.19 460 ALA A CA 1
ATOM 3315 C C . ALA A 1 460 ? -17.327 -6.433 27.891 1.00 65.19 460 ALA A C 1
ATOM 3317 O O . ALA A 1 460 ? -18.362 -7.018 27.594 1.00 65.19 460 ALA A O 1
ATOM 3318 N N . SER A 1 461 ? -17.258 -5.098 27.901 1.00 61.53 461 SER A N 1
ATOM 3319 C CA . SER A 1 461 ? -18.403 -4.221 27.614 1.00 61.53 461 SER A CA 1
ATOM 3320 C C . SER A 1 461 ? -18.969 -4.354 26.192 1.00 61.53 461 SER A C 1
ATOM 3322 O O . SER A 1 461 ? -20.020 -3.791 25.912 1.00 61.53 461 SER A O 1
ATOM 3324 N N . GLN A 1 462 ? -18.303 -5.087 25.292 1.00 53.03 462 GLN A N 1
ATOM 3325 C CA . GLN A 1 462 ? -18.750 -5.283 23.911 1.00 53.03 462 GLN A CA 1
ATOM 3326 C C . GLN A 1 462 ? -19.270 -6.680 23.586 1.00 53.03 462 GLN A C 1
ATOM 3328 O O . GLN A 1 462 ? -19.809 -6.870 22.499 1.00 53.03 462 GLN A O 1
ATOM 3333 N N . THR A 1 463 ? -19.115 -7.675 24.464 1.00 52.34 463 THR A N 1
ATOM 3334 C CA . THR A 1 463 ? -19.543 -9.030 24.096 1.00 52.34 463 THR A CA 1
ATOM 3335 C C . THR A 1 463 ? -21.055 -9.202 24.113 1.00 52.34 463 THR A C 1
ATOM 3337 O O . THR A 1 463 ? -21.512 -10.192 23.560 1.00 52.34 463 THR A O 1
ATOM 3340 N N . GLY A 1 464 ? -21.835 -8.293 24.718 1.00 53.44 464 GLY A N 1
ATOM 3341 C CA . GLY A 1 464 ? -23.303 -8.416 24.827 1.00 53.44 464 GLY A CA 1
ATOM 3342 C C . GLY A 1 464 ? -23.777 -9.689 25.549 1.00 53.44 464 GLY A C 1
ATOM 3343 O O . GLY A 1 464 ? -24.969 -9.933 25.674 1.00 53.44 464 GLY A O 1
ATOM 3344 N N . VAL A 1 465 ? -22.827 -10.498 26.013 1.00 47.78 465 VAL A N 1
ATOM 3345 C CA . VAL A 1 465 ? -22.994 -11.696 26.812 1.00 47.78 465 VAL A CA 1
ATOM 3346 C C . VAL A 1 465 ? -22.744 -11.229 28.233 1.00 47.78 465 VAL A C 1
ATOM 3348 O O . VAL A 1 465 ? -21.597 -10.932 28.585 1.00 47.78 465 VAL A O 1
ATOM 3351 N N . GLU A 1 466 ? -23.817 -11.097 29.015 1.00 47.94 466 GLU A N 1
ATOM 3352 C CA . GLU A 1 466 ? -23.692 -11.063 30.470 1.00 47.94 466 GLU A CA 1
ATOM 3353 C C . GLU A 1 466 ? -22.791 -12.233 30.881 1.00 47.94 466 GLU A C 1
ATOM 3355 O O . GLU A 1 466 ? -22.970 -13.340 30.357 1.00 47.94 466 GLU A O 1
ATOM 3360 N N . PRO A 1 467 ? -21.783 -12.011 31.742 1.00 46.56 467 PRO A N 1
ATOM 3361 C CA . PRO A 1 467 ? -20.996 -13.115 32.259 1.00 46.56 467 PRO A CA 1
ATOM 3362 C C . PRO A 1 467 ? -21.971 -14.110 32.889 1.00 46.56 467 PRO A C 1
ATOM 3364 O O . PRO A 1 467 ? -22.652 -13.778 33.857 1.00 46.56 467 PRO A O 1
ATOM 3367 N N . VAL A 1 468 ? -22.086 -15.299 32.290 1.00 52.66 468 VAL A N 1
ATOM 3368 C CA . VAL A 1 468 ? -22.847 -16.397 32.888 1.00 52.66 468 VAL A CA 1
ATOM 3369 C C . VAL A 1 468 ? -22.187 -16.663 34.248 1.00 52.66 468 VAL A C 1
ATOM 3371 O O . VAL A 1 468 ? -20.966 -16.858 34.254 1.00 52.66 468 VAL A O 1
ATOM 3374 N N . PRO A 1 469 ? -22.939 -16.555 35.361 1.00 55.81 469 PRO A N 1
ATOM 3375 C CA . PRO A 1 469 ? -22.390 -16.567 36.715 1.00 55.81 469 PRO A CA 1
ATOM 3376 C C . PRO A 1 469 ? -21.652 -17.858 37.070 1.00 55.81 469 PRO A C 1
ATOM 3378 O O . PRO A 1 469 ? -22.011 -18.928 36.522 1.00 55.81 469 PRO A O 1
#

Secondary structure (DSSP, 8-state):
--THHHHT----TTHHHHHHHHHHHHHHHHHHHHHHHHHHHHHHHHTTT---HHHHHHHHHHHHHHHHHHHHHHHHHHHHHHHHH--SS-HHHHHHHHHHHHHHHHHHHHHHHHHTT--HHHHHHHHHHHHHHHHHHHHHHHHHHHHHTTT----TTTTHHHHHHHHHHHHHHHHHHHHHHHHHHHHS--SS-HHHHHHHHHHHHHHHHHHHHHHHHHHHHHTT--HHHHHHHHHHHHHHHHHHHHHHHHHHHHHHHHT-TT--HHHHHHHHHHHHHHHHHHHHHHHHHHHHHHHHHHHHHHH-S------TTTTHHHHHHHHHHHHHHHHHHHHHHHHHT---STT---TTHHHHHHHHHTT--SSS-HHHHHHHHHHHHHHHHHHHTT-TTHHHHHHHHHHHHHHHHHHHTHHHHHHHHHHHHHHTT-HHHHHHHHHHHHHHHHHHHHHHHHTS---GGGS------

Sequence (469 aa):
MNENDVGERVSSGGLSGLGLIMQLIGGVMSAIAGGYLAFIAVALLGRRGEMDDSQAQFVLWSSLVLLTSLNRSVAHSRLGAHLLYGGGRPPAAAQQTYLTAVAVQLGVVVTALVMNEAGIRWIGAVVLVLTSWPIALWLVARPMVERLGADGPTPADGGLDGASILMLVLSAAGIGVNALILIGVLKMPDEGASGLKLAMVFAIGLLSIRTTMQLRAGLRGARRADPAPTLAAAARYGNFGVPAGLLAGGGFAIALVDGMPDVPAAATMMVVTLVAMLTWMLLVWPTVIRRFARDRELRALAMREPLCGHAPDRGLPTLGWLLLALGVYSLATNLAAAALGVYGAPGSRTGGAEIAQLGAAFGTPGEMSKWLGVVIAALQVWAGYALIQLAPTYRVAATVYGVAAGAAALYTYRPLVDGLDDQGAAAIGDLSALVGLAMVSIALVLPVATLLFVRRPLPASQTGVEPVP

Foldseek 3Di:
DDPVVVLPLPQLLLLLLQLLVLLLQLLLQLLVLVLVLLLLVLVCVVCPPPDDPVNVLVSVLSNQLSVLSNQLSVLSNVLSCCQQQNDPDQSVVSLVSNVVSLVSSLVSVLVSCVVVVHDPLLNVLVCLLSCLQNVLCCVQVVVSSVVCTRVHDDFLQSCLLSLLLVLQLVLLLLQQLLVLQLLQLVLPDPPPCPLLSVLQNLLSVLSNVLSVLSNVLSVCLLVQHFSVVSLVSLLVSLVSQLVSLVSSLVSQLCNVCSVCVPDDPSVNSSSNSVSSSSSSSSNSNSPSSNVSSVSQVVVCVVVVDRNGGARLLSSLSSLLSVLQNLLSNQLSLLVSCVSVVVLDDPPDPDPCVVSLVVSLLSQQQHSPDSVLSNVLSVLSNVLSSCSSVVPPCNLVSLLVSLVSQQVSLCVSCVVLVVVCVVCPPNLSNDPVSSSSSSSSSSSNSSSVSSNVSSPDDGDPSPPPDDPPD

pLDDT: mean 86.02, std 14.31, range [40.72, 98.12]